Protein AF-X6LSA0-F1 (afdb_monomer)

Solvent-accessible surface area (backbone atoms only — not comparable to full-atom values): 38098 Å² total; per-residue (Å²): 139,88,86,91,86,87,78,70,65,63,62,55,54,51,55,57,53,60,68,66,60,78,78,70,89,88,82,62,69,71,57,54,53,61,58,60,73,74,71,49,64,68,62,50,54,56,52,50,56,72,74,50,86,81,71,90,76,80,90,78,81,86,83,81,100,80,87,85,90,82,90,82,84,84,83,67,69,68,62,49,55,58,53,52,56,56,60,56,46,75,75,47,60,72,80,55,38,55,58,54,50,53,58,48,54,60,50,52,53,54,52,51,52,52,50,53,68,74,66,54,92,84,77,93,83,78,96,80,57,73,72,58,52,56,53,48,52,53,50,49,51,50,54,53,49,51,52,50,52,50,54,52,39,54,73,66,63,79,48,71,96,81,66,56,69,67,60,52,51,49,51,51,56,52,50,44,62,72,68,68,79,58,70,80,79,54,57,66,59,53,48,53,52,50,53,51,50,52,53,51,50,53,50,51,51,50,52,52,51,50,53,50,54,50,50,54,50,50,52,54,55,56,50,60,61,60,55,62,78,46,51,69,58,52,58,50,48,42,66,72,53,43,90,81,53,57,72,71,59,52,51,50,42,33,58,72,50,74,63,41,60,70,60,38,51,53,52,52,54,52,52,52,54,54,51,51,55,48,53,55,49,52,59,55,53,51,68,62,54,71,77,70,77,85,74,84,86,86,81,88,81,91,82,87,86,85,91,77,80,86,69,82,72,74,76,70,65,43,63,64,86,49,60,9,34,23,39,32,22,37,42,69,43,76,88,27,67,52,28,69,71,68,28,49,31,38,37,59,75,27,67,43,77,49,77,42,38,24,60,76,44,60,36,54,30,75,83,72,66,43,67,31,26,27,44,38,50,30,40,34,39,22,48,17,32,35,38,44,33,47,79,86,53,95,66,66,53,70,53,73,50,27,69,44,79,44,81,42,58,77,80,41,42,35,42,40,35,21,41,74,62,65,41,83,50,90,45,73,66,51,43,49,50,32,24,52,49,44,69,68,29,68,43,49,51,50,51,52,52,56,44,42,76,70,76,38,48,73,48,69,60,98,60,62,65,53,67,68,65,48,52,54,45,24,46,72,78,44,74,58,42,59,42,68,66,47,72,46,22,54,41,32,45,45,51,98,46,71,67,52,44,54,50,48,52,57,54,51,76,47,24,61,85,43,67,28,41,60,47,40,83,45,74,20,69,94,40,77,38,99,50,32,51,58,33,48,36,40,29,36,30,34,75,93,44,54,31,47,32,29,36,42,43,61,74,96,52,102,63,54,64,58,59,52,53,50,49,53,52,57,67,72,58,75,61,91,47,72,70,44,43,53,52,48,51,53,46,52,53,49,48,25,54,52,22,26,61,74,61,61,74,50,54,73,66,54,51,48,56,54,52,73,68,54,66,55,68,91,72,46,79,79,78,55,56,79,90,46,67,89,61,50,74,67,60,52,68,71,46,84,74,75,81,75,84,127

Foldseek 3Di:
DDDDDDPPPVVVVVVVVVVVPPPDDDDDPVVVVVVVVPDCPVVVVVVVCVVDVPPPPPPPDDDDDDDDDDDDDDDPPVVVVVVVVVVVLVPDDPVVSVVVVVVVVVVVVVVVVVVCVVPDPPPPPDPPDPPVVVVVVVVVVVVVVVVVVVVVCVVVVVDDPPDDPVVVVVVVVVVCVVVVVDDPPCVVVVVVVVVVVVVVVVVVVVVVVVVVVVVVVVVVVVLVVVLVVCPVVLVVVCVVCPPLDDSVVLSVLCVVVVNPSVVSVVVSVVVVVVVVVVVVVVVVVVVVVVVPPPDDDDDDDDDDDDPDDPPPPPQDEADDDDAFKKWKAAFPPCVFPRNVVVGIYIDDPHQAKDKDQQQAAFCQGPGPRDRGRRHTQKMKHALWFKWKDKPPDPDIDTDRARIDMDTDDHRIMMIIGTDHQFLPAPDVVLQQVLLVCVLVDVLVVVLCVVLVVVVKDKAFDPGWDDPVVLQLCCCQPVVVRSRPDAARGEIEIEDPDPVSVVVSVVSVPVSVVSQKGFSDWDACQVPQDLLRAGWIKTWIDRVVSSGIHIYIYDDPFVPVVVLVVLVVVLSSDDDPDPVSVVVSVVSSVVSSVVSCVRSVVDDPVVVVVVVVVDDPVVVVVPPPDPLCVPPDPVNCVVCVDDDDDD

Structure (mmCIF, N/CA/C/O backbone):
data_AF-X6LSA0-F1
#
_entry.id   AF-X6LSA0-F1
#
loop_
_atom_site.group_PDB
_atom_site.id
_atom_site.type_symbol
_atom_site.label_atom_id
_atom_site.label_alt_id
_atom_site.label_comp_id
_atom_site.label_asym_id
_atom_site.label_entity_id
_atom_site.label_seq_id
_atom_site.pdbx_PDB_ins_code
_atom_site.Cartn_x
_atom_site.Cartn_y
_atom_site.Cartn_z
_atom_site.occupancy
_atom_site.B_iso_or_equiv
_atom_site.auth_seq_id
_atom_site.auth_comp_id
_atom_site.auth_asym_id
_atom_site.auth_atom_id
_atom_site.pdbx_PDB_model_num
ATOM 1 N N . MET A 1 1 ? 55.099 16.844 -18.119 1.00 36.56 1 MET A N 1
ATOM 2 C CA . MET A 1 1 ? 55.851 15.650 -17.674 1.00 36.56 1 MET A CA 1
ATOM 3 C C . MET A 1 1 ? 54.875 14.704 -16.997 1.00 36.56 1 MET A C 1
ATOM 5 O O . MET A 1 1 ? 54.390 15.063 -15.932 1.00 36.56 1 MET A O 1
ATOM 9 N N . PRO A 1 2 ? 54.499 13.584 -17.633 1.00 35.88 2 PRO A N 1
ATOM 10 C CA . PRO A 1 2 ? 53.472 12.702 -17.104 1.00 35.88 2 PRO A CA 1
ATOM 11 C C . PRO A 1 2 ? 54.061 11.440 -16.462 1.00 35.88 2 PRO A C 1
ATOM 13 O O . PRO A 1 2 ? 55.005 10.839 -16.971 1.00 35.88 2 PRO A O 1
ATOM 16 N N . LEU A 1 3 ? 53.414 11.011 -15.384 1.00 29.86 3 LEU A N 1
ATOM 17 C CA . LEU A 1 3 ? 53.267 9.615 -14.988 1.00 29.86 3 LEU A CA 1
ATOM 18 C C . LEU A 1 3 ? 51.760 9.310 -15.005 1.00 29.86 3 LEU A C 1
ATOM 20 O O . LEU A 1 3 ? 50.959 10.223 -14.817 1.00 29.86 3 LEU A O 1
ATOM 24 N N . ILE A 1 4 ? 51.424 8.025 -15.167 1.00 31.09 4 ILE A N 1
ATOM 25 C CA . ILE A 1 4 ? 50.091 7.378 -15.161 1.00 31.09 4 ILE A CA 1
ATOM 26 C C . ILE A 1 4 ? 49.559 7.008 -16.562 1.00 31.09 4 ILE A C 1
ATOM 28 O O . ILE A 1 4 ? 48.835 7.768 -17.196 1.00 31.09 4 ILE A O 1
ATOM 32 N N . CYS A 1 5 ? 49.872 5.781 -17.004 1.00 29.17 5 CYS A N 1
ATOM 33 C CA . CYS A 1 5 ? 48.928 4.837 -17.633 1.00 29.17 5 CYS A CA 1
ATOM 34 C C . CYS A 1 5 ? 49.660 3.548 -18.043 1.00 29.17 5 CYS A C 1
ATOM 36 O O . CYS A 1 5 ? 50.439 3.574 -18.993 1.00 29.17 5 CYS A O 1
ATOM 38 N N . GLN A 1 6 ? 49.394 2.410 -17.389 1.00 33.62 6 GLN A N 1
ATOM 39 C CA . GLN A 1 6 ? 49.839 1.108 -17.915 1.00 33.62 6 GLN A CA 1
ATOM 40 C C . GLN A 1 6 ? 48.849 -0.062 -17.772 1.00 33.62 6 GLN A C 1
ATOM 42 O O . GLN A 1 6 ? 49.222 -1.187 -18.080 1.00 33.62 6 GLN A O 1
ATOM 47 N N . ASP A 1 7 ? 47.570 0.190 -17.467 1.00 34.16 7 ASP A N 1
ATOM 48 C CA . ASP A 1 7 ? 46.559 -0.883 -17.352 1.00 34.16 7 ASP A CA 1
ATOM 49 C C . ASP A 1 7 ? 45.484 -0.901 -18.459 1.00 34.16 7 ASP A C 1
ATOM 51 O O . ASP A 1 7 ? 44.608 -1.765 -18.471 1.00 34.16 7 ASP A O 1
ATOM 55 N N . SER A 1 8 ? 45.553 -0.019 -19.465 1.00 35.50 8 SER A N 1
ATOM 56 C CA . SER A 1 8 ? 44.555 0.028 -20.554 1.00 35.50 8 SER A CA 1
ATOM 57 C C . SER A 1 8 ? 44.964 -0.682 -21.857 1.00 35.50 8 SER A C 1
ATOM 59 O O . SER A 1 8 ? 44.110 -0.920 -22.713 1.00 35.50 8 SER A O 1
ATOM 61 N N . MET A 1 9 ? 46.224 -1.110 -22.020 1.00 33.84 9 MET A N 1
ATOM 62 C CA . MET A 1 9 ? 46.673 -1.797 -23.249 1.00 33.84 9 MET A CA 1
ATOM 63 C C . MET A 1 9 ? 46.372 -3.303 -23.284 1.00 33.84 9 MET A C 1
ATOM 65 O O . MET A 1 9 ? 46.291 -3.885 -24.367 1.00 33.84 9 MET A O 1
ATOM 69 N N . PHE A 1 10 ? 46.157 -3.951 -22.135 1.00 34.47 10 PHE A N 1
ATOM 70 C CA . PHE A 1 10 ? 45.949 -5.404 -22.100 1.00 34.47 10 PHE A CA 1
ATOM 71 C C . PHE A 1 10 ? 44.533 -5.804 -22.556 1.00 34.47 10 PHE A C 1
ATOM 73 O O . PHE A 1 10 ? 44.360 -6.771 -23.300 1.00 34.47 10 PHE A O 1
ATOM 80 N N . ASN A 1 11 ? 43.523 -4.993 -22.223 1.00 34.78 11 ASN A N 1
ATOM 81 C CA . ASN A 1 11 ? 42.131 -5.246 -22.611 1.00 34.78 11 ASN A CA 1
ATOM 82 C C . ASN A 1 11 ? 41.850 -4.943 -24.094 1.00 34.78 11 ASN A C 1
ATOM 84 O O . ASN A 1 11 ? 41.027 -5.618 -24.713 1.00 34.78 11 ASN A O 1
ATOM 88 N N . PHE A 1 12 ? 42.583 -4.008 -24.709 1.00 36.56 12 PHE A N 1
ATOM 89 C CA . PHE A 1 12 ? 42.433 -3.690 -26.134 1.00 36.56 12 PHE A CA 1
ATOM 90 C C . PHE A 1 12 ? 43.078 -4.753 -27.046 1.00 36.56 12 PHE A C 1
ATOM 92 O O . PHE A 1 12 ? 42.495 -5.153 -28.059 1.00 36.56 12 PHE A O 1
ATOM 99 N N . CYS A 1 13 ? 44.228 -5.307 -26.644 1.00 34.62 13 CYS A N 1
ATOM 100 C CA . CYS A 1 13 ? 44.879 -6.416 -27.352 1.00 34.62 13 CYS A CA 1
ATOM 101 C C . CYS A 1 13 ? 44.092 -7.735 -27.236 1.00 34.62 13 CYS A C 1
ATOM 103 O O . CYS A 1 13 ? 44.015 -8.491 -28.207 1.00 34.62 13 CYS A O 1
ATOM 105 N N . PHE A 1 14 ? 43.434 -7.987 -26.099 1.00 36.28 14 PHE A N 1
ATOM 106 C CA . PHE A 1 14 ? 42.579 -9.164 -25.911 1.00 36.28 14 PHE A CA 1
ATOM 107 C C . PHE A 1 14 ? 41.311 -9.105 -26.785 1.00 36.28 14 PHE A C 1
ATOM 109 O O . PHE A 1 14 ? 40.919 -10.102 -27.396 1.00 36.28 14 PHE A O 1
ATOM 116 N N . PHE A 1 15 ? 40.718 -7.917 -26.946 1.00 35.81 15 PHE A N 1
ATOM 117 C CA . PHE A 1 15 ? 39.511 -7.729 -27.758 1.00 35.81 15 PHE A CA 1
ATOM 118 C C . PHE A 1 15 ? 39.771 -7.879 -29.271 1.00 35.81 15 PHE A C 1
ATOM 120 O O . PHE A 1 15 ? 38.962 -8.472 -29.993 1.00 35.81 15 PHE A O 1
ATOM 127 N N . LEU A 1 16 ? 40.935 -7.433 -29.763 1.00 35.47 16 LEU A N 1
ATOM 128 C CA . LEU A 1 16 ? 41.353 -7.636 -31.160 1.00 35.47 16 LEU A CA 1
ATOM 129 C C . LEU A 1 16 ? 41.750 -9.094 -31.460 1.00 35.47 16 LEU A C 1
ATOM 131 O O . LEU A 1 16 ? 41.517 -9.583 -32.570 1.00 35.47 16 LEU A O 1
ATOM 135 N N . PHE A 1 17 ? 42.271 -9.819 -30.468 1.00 36.56 17 PHE A N 1
ATOM 136 C CA . PHE A 1 17 ? 42.626 -11.235 -30.594 1.00 36.56 17 PHE A CA 1
ATOM 137 C C . PHE A 1 17 ? 41.385 -12.143 -30.697 1.00 36.56 17 PHE A C 1
ATOM 139 O O . PHE A 1 17 ? 41.332 -13.040 -31.542 1.00 36.56 17 PHE A O 1
ATOM 146 N N . VAL A 1 18 ? 40.329 -11.850 -29.928 1.00 38.62 18 VAL A N 1
ATOM 147 C CA . VAL A 1 18 ? 39.063 -12.610 -29.954 1.00 38.62 18 VAL A CA 1
ATOM 148 C C . VAL A 1 18 ? 38.272 -12.374 -31.250 1.00 38.62 18 VAL A C 1
ATOM 150 O O . VAL A 1 18 ? 37.657 -13.303 -31.780 1.00 38.62 18 VAL A O 1
ATOM 153 N N . LYS A 1 19 ? 38.347 -11.174 -31.845 1.00 35.16 19 LYS A N 1
ATOM 154 C CA . LYS A 1 19 ? 37.662 -10.867 -33.117 1.00 35.16 19 LYS A CA 1
ATOM 155 C C . LYS A 1 19 ? 38.291 -11.579 -34.327 1.00 35.16 19 LYS A C 1
ATOM 157 O O . LYS A 1 19 ? 37.586 -11.885 -35.288 1.00 35.16 19 LYS A O 1
ATOM 162 N N . LYS A 1 20 ? 39.590 -11.910 -34.272 1.00 35.88 20 LYS A N 1
ATOM 163 C CA . LYS A 1 20 ? 40.325 -12.584 -35.364 1.00 35.88 20 LYS A CA 1
ATOM 164 C C . LYS A 1 20 ? 40.198 -14.117 -35.344 1.00 35.88 20 LYS A C 1
ATOM 166 O O . LYS A 1 20 ? 40.430 -14.759 -36.366 1.00 35.88 20 LYS A O 1
ATOM 171 N N . LEU A 1 21 ? 39.755 -14.707 -34.230 1.00 39.53 21 LEU A N 1
ATOM 172 C CA . LEU A 1 21 ? 39.586 -16.162 -34.073 1.00 39.53 21 LEU A CA 1
ATOM 173 C C . LEU A 1 21 ? 38.217 -16.705 -34.519 1.00 39.53 21 LEU A C 1
ATOM 175 O O . LEU A 1 21 ? 38.038 -17.918 -34.602 1.00 39.53 21 LEU A O 1
ATOM 179 N N . LYS A 1 22 ? 37.268 -15.846 -34.914 1.00 35.66 22 LYS A N 1
ATOM 180 C CA . LYS A 1 22 ? 35.949 -16.272 -35.425 1.00 35.66 22 LYS A CA 1
ATOM 181 C C . LYS A 1 22 ? 35.925 -16.717 -36.898 1.00 35.66 22 LYS A C 1
ATOM 183 O O . LYS A 1 22 ? 34.841 -16.946 -37.425 1.00 35.66 22 LYS A O 1
ATOM 188 N N . LYS A 1 23 ? 37.076 -16.871 -37.576 1.00 38.56 23 LYS A N 1
ATOM 189 C CA . LYS A 1 23 ? 37.100 -17.168 -39.027 1.00 38.56 23 LYS A CA 1
ATOM 190 C C . LYS A 1 23 ? 37.860 -18.409 -39.512 1.00 38.56 23 LYS A C 1
ATOM 192 O O . LYS A 1 23 ? 37.909 -18.599 -40.721 1.00 38.56 23 LYS A O 1
ATOM 197 N N . LYS A 1 24 ? 38.393 -19.298 -38.663 1.00 35.22 24 LYS A N 1
ATOM 198 C CA . LYS A 1 24 ? 38.928 -20.600 -39.131 1.00 35.22 24 LYS A CA 1
ATOM 199 C C . LYS A 1 24 ? 38.750 -21.708 -38.087 1.00 35.22 24 LYS A C 1
ATOM 201 O O . LYS A 1 24 ? 39.261 -21.601 -36.978 1.00 35.22 24 LYS A O 1
ATOM 206 N N . LYS A 1 25 ? 38.041 -22.782 -38.457 1.00 41.16 25 LYS A N 1
ATOM 207 C CA . LYS A 1 25 ? 38.070 -24.072 -37.746 1.00 41.16 25 LYS A CA 1
ATOM 208 C C . LYS A 1 25 ? 39.391 -24.796 -38.057 1.00 41.16 25 LYS A C 1
ATOM 210 O O . LYS A 1 25 ? 39.897 -24.665 -39.166 1.00 41.16 25 LYS A O 1
ATOM 215 N N . ILE A 1 26 ? 39.823 -25.624 -37.097 1.00 38.53 26 ILE A N 1
ATOM 216 C CA . ILE A 1 26 ? 40.871 -26.672 -37.124 1.00 38.53 26 ILE A CA 1
ATOM 217 C C . ILE A 1 26 ? 42.185 -26.322 -36.374 1.00 38.53 26 ILE A C 1
ATOM 219 O O . ILE A 1 26 ? 42.947 -25.441 -36.754 1.00 38.53 26 ILE A O 1
ATOM 223 N N . ASN A 1 27 ? 42.444 -27.130 -35.329 1.00 48.56 27 ASN A N 1
ATOM 224 C CA . ASN A 1 27 ? 43.720 -27.437 -34.651 1.00 48.56 27 ASN A CA 1
ATOM 225 C C . ASN A 1 27 ? 44.320 -26.491 -33.578 1.00 48.56 27 ASN A C 1
ATOM 227 O O . ASN A 1 27 ? 45.502 -26.149 -33.622 1.00 48.56 27 ASN A O 1
ATOM 231 N N . VAL A 1 28 ? 43.535 -26.139 -32.549 1.00 45.06 28 VAL A N 1
ATOM 232 C CA . VAL A 1 28 ? 44.010 -25.369 -31.370 1.00 45.06 28 VAL A CA 1
ATOM 233 C C . VAL A 1 28 ? 44.297 -26.250 -30.138 1.00 45.06 28 VAL A C 1
ATOM 235 O O . VAL A 1 28 ? 45.235 -25.972 -29.394 1.00 45.06 28 VAL A O 1
ATOM 238 N N . PHE A 1 29 ? 43.582 -27.364 -29.944 1.00 35.25 29 PHE A N 1
ATOM 239 C CA . PHE A 1 29 ? 43.715 -28.191 -28.731 1.00 35.25 29 PHE A CA 1
ATOM 240 C C . PHE A 1 29 ? 45.049 -28.958 -28.634 1.00 35.25 29 PHE A C 1
ATOM 242 O O . PHE A 1 29 ? 45.645 -29.010 -27.561 1.00 35.25 29 PHE A O 1
ATOM 249 N N . GLN A 1 30 ? 45.583 -29.463 -29.752 1.00 36.75 30 GLN A N 1
ATOM 250 C CA . GLN A 1 30 ? 46.859 -30.198 -29.777 1.00 36.75 30 GLN A CA 1
ATOM 251 C C . GLN A 1 30 ? 48.069 -29.298 -29.452 1.00 36.75 30 GLN A C 1
ATOM 253 O O . GLN A 1 30 ? 49.048 -29.739 -28.850 1.00 36.75 30 GLN A O 1
ATOM 258 N N . LYS A 1 31 ? 48.007 -28.014 -29.836 1.00 43.22 31 LYS A N 1
ATOM 259 C CA . LYS A 1 31 ? 49.080 -27.035 -29.595 1.00 43.22 31 LYS A CA 1
ATOM 260 C C . LYS A 1 31 ? 49.028 -26.443 -28.186 1.00 43.22 31 LYS A C 1
ATOM 262 O O . LYS A 1 31 ? 50.086 -26.208 -27.611 1.00 43.22 31 LYS A O 1
ATOM 267 N N . LEU A 1 32 ? 47.835 -26.277 -27.605 1.00 36.84 32 LEU A N 1
ATOM 268 C CA . LEU A 1 32 ? 47.695 -25.863 -26.204 1.00 36.84 32 LEU A CA 1
ATOM 269 C C . LEU A 1 32 ? 48.217 -26.945 -25.245 1.00 36.84 32 LEU A C 1
ATOM 271 O O . LEU A 1 32 ? 48.918 -26.633 -24.288 1.00 36.84 32 LEU A O 1
ATOM 275 N N . PHE A 1 33 ? 47.944 -28.220 -25.535 1.00 37.38 33 PHE A N 1
ATOM 276 C CA . PHE A 1 33 ? 48.385 -29.337 -24.696 1.00 37.38 33 PHE A CA 1
ATOM 277 C C . PHE A 1 33 ? 49.918 -29.498 -24.688 1.00 37.38 33 PHE A C 1
ATOM 279 O O . PHE A 1 33 ? 50.527 -29.649 -23.629 1.00 37.38 33 PHE A O 1
ATOM 286 N N . ASN A 1 34 ? 50.568 -29.345 -25.848 1.00 37.84 34 ASN A N 1
ATOM 287 C CA . ASN A 1 34 ? 52.032 -29.397 -25.962 1.00 37.84 34 ASN A CA 1
ATOM 288 C C . ASN A 1 34 ? 52.747 -28.185 -25.337 1.00 37.84 34 ASN A C 1
ATOM 290 O O . ASN A 1 34 ? 53.906 -28.300 -24.939 1.00 37.84 34 ASN A O 1
ATOM 294 N N . PHE A 1 35 ? 52.068 -27.042 -25.219 1.00 41.41 35 PHE A N 1
ATOM 295 C CA . PHE A 1 35 ? 52.605 -25.847 -24.564 1.00 41.41 35 PHE A CA 1
ATOM 296 C C . PHE A 1 35 ? 52.582 -25.959 -23.029 1.00 41.41 35 PHE A C 1
ATOM 298 O O . PHE A 1 35 ? 53.513 -25.510 -22.365 1.00 41.41 35 PHE A O 1
ATOM 305 N N . PHE A 1 36 ? 51.572 -26.622 -22.453 1.00 36.09 36 PHE A N 1
ATOM 306 C CA . PHE A 1 36 ? 51.497 -26.848 -21.003 1.00 36.09 36 PHE A CA 1
ATOM 307 C C . PHE A 1 36 ? 52.394 -27.996 -20.509 1.00 36.09 36 PHE A C 1
ATOM 309 O O . PHE A 1 36 ? 52.874 -27.945 -19.376 1.00 36.09 36 PHE A O 1
ATOM 316 N N . ALA A 1 37 ? 52.676 -28.995 -21.351 1.00 40.44 37 ALA A N 1
ATOM 317 C CA . ALA A 1 37 ? 53.452 -30.175 -20.963 1.00 40.44 37 ALA A CA 1
ATOM 318 C C . ALA A 1 37 ? 54.965 -29.925 -20.780 1.00 40.44 37 ALA A C 1
ATOM 320 O O . ALA A 1 37 ? 55.622 -30.693 -20.082 1.00 40.44 37 ALA A O 1
ATOM 321 N N . LYS A 1 38 ? 55.539 -28.864 -21.369 1.00 40.38 38 LYS A N 1
ATOM 322 C CA . LYS A 1 38 ? 56.999 -28.633 -21.344 1.00 40.38 38 LYS A CA 1
ATOM 323 C C . LYS A 1 38 ? 57.496 -27.609 -20.321 1.00 40.38 38 LYS A C 1
ATOM 325 O O . LYS A 1 38 ? 58.683 -27.618 -20.015 1.00 40.38 38 LYS A O 1
ATOM 330 N N . THR A 1 39 ? 56.630 -26.771 -19.750 1.00 45.00 39 THR A N 1
ATOM 331 C CA . THR A 1 39 ? 57.101 -25.547 -19.063 1.00 45.00 39 THR A CA 1
ATOM 332 C C . THR A 1 39 ? 56.827 -25.495 -17.556 1.00 45.00 39 THR A C 1
ATOM 334 O O . THR A 1 39 ? 57.273 -24.562 -16.900 1.00 45.00 39 THR A O 1
ATOM 337 N N . ASN A 1 40 ? 56.160 -26.495 -16.962 1.00 49.62 40 ASN A N 1
ATOM 338 C CA . ASN A 1 40 ? 55.767 -26.442 -15.540 1.00 49.62 40 ASN A CA 1
ATOM 339 C C . ASN A 1 40 ? 56.348 -27.524 -14.619 1.00 49.62 40 ASN A C 1
ATOM 341 O O . ASN A 1 40 ? 56.123 -27.470 -13.413 1.00 49.62 40 ASN A O 1
ATOM 345 N N . VAL A 1 41 ? 57.158 -28.457 -15.121 1.00 42.94 41 VAL A N 1
ATOM 346 C CA . VAL A 1 41 ? 57.777 -29.484 -14.260 1.00 42.94 41 VAL A CA 1
ATOM 347 C C . VAL A 1 41 ? 58.920 -28.892 -13.420 1.00 42.94 41 VAL A C 1
ATOM 349 O O . VAL A 1 41 ? 59.033 -29.178 -12.232 1.00 42.94 41 VAL A O 1
ATOM 352 N N . VAL A 1 42 ? 59.706 -27.970 -13.983 1.00 41.47 42 VAL A N 1
ATOM 353 C CA . VAL A 1 42 ? 60.867 -27.365 -13.300 1.00 41.47 42 VAL A CA 1
ATOM 354 C C . VAL A 1 42 ? 60.446 -26.382 -12.193 1.00 41.47 42 VAL A C 1
ATOM 356 O O . VAL A 1 42 ? 61.013 -26.395 -11.101 1.00 41.47 42 VAL A O 1
ATOM 359 N N . MET A 1 43 ? 59.396 -25.581 -12.417 1.00 41.94 43 MET A N 1
ATOM 360 C CA . MET A 1 43 ? 58.860 -24.668 -11.393 1.00 41.94 43 MET A CA 1
ATOM 361 C C . MET A 1 43 ? 58.130 -25.400 -10.260 1.00 41.94 43 MET A C 1
ATOM 363 O O . MET A 1 43 ? 58.201 -24.972 -9.106 1.00 41.94 43 MET A O 1
ATOM 367 N N . PHE A 1 44 ? 57.452 -26.508 -10.567 1.00 41.31 44 PHE A N 1
ATOM 368 C CA . PHE A 1 44 ? 56.754 -27.314 -9.567 1.00 41.31 44 PHE A CA 1
ATOM 369 C C . PHE A 1 44 ? 57.739 -28.058 -8.651 1.00 41.31 44 PHE A C 1
ATOM 371 O O . PHE A 1 44 ? 57.589 -28.020 -7.430 1.00 41.31 44 PHE A O 1
ATOM 378 N N . LEU A 1 45 ? 58.814 -28.625 -9.213 1.00 42.44 45 LEU A N 1
ATOM 379 C CA . LEU A 1 45 ? 59.871 -29.298 -8.446 1.00 42.44 45 LEU A CA 1
ATOM 380 C C . LEU A 1 45 ? 60.689 -28.325 -7.575 1.00 42.44 45 LEU A C 1
ATOM 382 O O . LEU A 1 45 ? 61.046 -28.661 -6.446 1.00 42.44 45 LEU A O 1
ATOM 386 N N . SER A 1 46 ? 60.914 -27.089 -8.037 1.00 44.00 46 SER A N 1
ATOM 387 C CA . SER A 1 46 ? 61.574 -26.038 -7.243 1.00 44.00 46 SER A CA 1
ATOM 388 C C . SER A 1 46 ? 60.739 -25.590 -6.031 1.00 44.00 46 SER A C 1
ATOM 390 O O . SER A 1 46 ? 61.285 -25.351 -4.952 1.00 44.00 46 SER A O 1
ATOM 392 N N . ARG A 1 47 ? 59.405 -25.530 -6.167 1.00 45.09 47 ARG A N 1
ATOM 393 C CA . ARG A 1 47 ? 58.494 -25.183 -5.060 1.00 45.09 47 ARG A CA 1
ATOM 394 C C . ARG A 1 47 ? 58.321 -26.324 -4.056 1.00 45.09 47 ARG A C 1
ATOM 396 O O . ARG A 1 47 ? 58.267 -26.055 -2.860 1.00 45.09 47 ARG A O 1
ATOM 403 N N . LEU A 1 48 ? 58.327 -27.579 -4.509 1.00 40.72 48 LEU A N 1
ATOM 404 C CA . LEU A 1 48 ? 58.298 -28.755 -3.629 1.00 40.72 48 LEU A CA 1
ATOM 405 C C . LEU A 1 48 ? 59.561 -28.874 -2.759 1.00 40.72 48 LEU A C 1
ATOM 407 O O . LEU A 1 48 ? 59.455 -29.184 -1.575 1.00 40.72 48 LEU A O 1
ATOM 411 N N . LYS A 1 49 ? 60.736 -28.525 -3.302 1.00 41.31 49 LYS A N 1
ATOM 412 C CA . LYS A 1 49 ? 62.017 -28.524 -2.570 1.00 41.31 49 LYS A CA 1
ATOM 413 C C . LYS A 1 49 ? 62.086 -27.466 -1.455 1.00 41.31 49 LYS A C 1
ATOM 415 O O . LYS A 1 49 ? 62.815 -27.646 -0.488 1.00 41.31 49 LYS A O 1
ATOM 420 N N . LYS A 1 50 ? 61.299 -26.385 -1.561 1.00 44.22 50 LYS A N 1
ATOM 421 C CA . LYS A 1 50 ? 61.146 -25.363 -0.505 1.00 44.22 50 LYS A CA 1
ATOM 422 C C . LYS A 1 50 ? 60.150 -25.749 0.592 1.00 44.22 50 LYS A C 1
ATOM 424 O O . LYS A 1 50 ? 60.231 -25.197 1.682 1.00 44.22 50 LYS A O 1
ATOM 429 N N . LEU A 1 51 ? 59.216 -26.659 0.311 1.00 36.81 51 LEU A N 1
ATOM 430 C CA . LEU A 1 51 ? 58.155 -27.051 1.244 1.00 36.81 51 LEU A CA 1
ATOM 431 C C . LEU A 1 51 ? 58.535 -28.243 2.139 1.00 36.81 51 LEU A C 1
ATOM 433 O O . LEU A 1 51 ? 57.950 -28.387 3.206 1.00 36.81 51 LEU A O 1
ATOM 437 N N . PHE A 1 52 ? 59.523 -29.063 1.753 1.00 38.81 52 PHE A N 1
ATOM 438 C CA . PHE A 1 52 ? 59.925 -30.256 2.514 1.00 38.81 52 PHE A CA 1
ATOM 439 C C . PHE A 1 52 ? 61.454 -30.469 2.513 1.00 38.81 52 PHE A C 1
ATOM 441 O O . PHE A 1 52 ? 61.962 -31.255 1.714 1.00 38.81 52 PHE A O 1
ATOM 448 N N . PRO A 1 53 ? 62.214 -29.808 3.407 1.00 38.44 53 PRO A N 1
ATOM 449 C CA . PRO A 1 53 ? 63.680 -29.877 3.412 1.00 38.44 53 PRO A CA 1
ATOM 450 C C . PRO A 1 53 ? 64.269 -31.183 3.986 1.00 38.44 53 PRO A C 1
ATOM 452 O O . PRO A 1 53 ? 65.482 -31.352 3.958 1.00 38.44 53 PRO A O 1
ATOM 455 N N . PHE A 1 54 ? 63.447 -32.121 4.476 1.00 33.31 54 PHE A N 1
ATOM 456 C CA . PHE A 1 54 ? 63.904 -33.363 5.130 1.00 33.31 54 PHE A CA 1
ATOM 457 C C . PHE A 1 54 ? 63.785 -34.642 4.279 1.00 33.31 54 PHE A C 1
ATOM 459 O O . PHE A 1 54 ? 64.048 -35.737 4.771 1.00 33.31 54 PHE A O 1
ATOM 466 N N . LEU A 1 55 ? 63.435 -34.542 2.994 1.00 33.69 55 LEU A N 1
ATOM 467 C CA . LEU A 1 55 ? 63.396 -35.694 2.081 1.00 33.69 55 LEU A CA 1
ATOM 468 C C . LEU A 1 55 ? 64.719 -35.845 1.306 1.00 33.69 55 LEU A C 1
ATOM 470 O O . LEU A 1 55 ? 64.791 -35.557 0.113 1.00 33.69 55 LEU A O 1
ATOM 474 N N . ASN A 1 56 ? 65.764 -36.340 1.974 1.00 40.50 56 ASN A N 1
ATOM 475 C CA . ASN A 1 56 ? 66.996 -36.818 1.328 1.00 40.50 56 ASN A CA 1
ATOM 476 C C . ASN A 1 56 ? 66.811 -38.257 0.814 1.00 40.50 56 ASN A C 1
ATOM 478 O O . ASN A 1 56 ? 67.323 -39.208 1.397 1.00 40.50 56 ASN A O 1
ATOM 482 N N . PHE A 1 57 ? 66.047 -38.431 -0.268 1.00 34.91 57 PHE A N 1
ATOM 483 C CA . PHE A 1 57 ? 65.921 -39.740 -0.932 1.00 34.91 57 PHE A CA 1
ATOM 484 C C . PHE A 1 57 ? 65.853 -39.664 -2.468 1.00 34.91 57 PHE A C 1
ATOM 486 O O . PHE A 1 57 ? 65.359 -40.580 -3.116 1.00 34.91 57 PHE A O 1
ATOM 493 N N . VAL A 1 58 ? 66.334 -38.574 -3.080 1.00 33.38 58 VAL A N 1
ATOM 494 C CA . VAL A 1 58 ? 66.243 -38.375 -4.546 1.00 33.38 58 VAL A CA 1
ATOM 495 C C . VAL A 1 58 ? 67.593 -38.506 -5.273 1.00 33.38 58 VAL A C 1
ATOM 497 O O . VAL A 1 58 ? 67.642 -38.374 -6.488 1.00 33.38 58 VAL A O 1
ATOM 500 N N . ASP A 1 59 ? 68.667 -38.911 -4.592 1.00 34.09 59 ASP A N 1
ATOM 501 C CA . ASP A 1 59 ? 69.985 -39.092 -5.231 1.00 34.09 59 ASP A CA 1
ATOM 502 C C . ASP A 1 59 ? 70.301 -40.540 -5.662 1.00 34.09 59 ASP A C 1
ATOM 504 O O . ASP A 1 59 ? 71.465 -40.890 -5.828 1.00 34.09 59 ASP A O 1
ATOM 508 N N . TYR A 1 60 ? 69.300 -41.405 -5.886 1.00 30.80 60 TYR A N 1
ATOM 509 C CA . TYR A 1 60 ? 69.567 -42.817 -6.232 1.00 30.80 60 TYR A CA 1
ATOM 510 C C . TYR A 1 60 ? 68.827 -43.402 -7.444 1.00 30.80 60 TYR A C 1
ATOM 512 O O . TYR A 1 60 ? 68.704 -44.618 -7.559 1.00 30.80 60 TYR A O 1
ATOM 520 N N . LEU A 1 61 ? 68.359 -42.589 -8.396 1.00 26.67 61 LEU A N 1
ATOM 521 C CA . LEU A 1 61 ? 67.802 -43.119 -9.653 1.00 26.67 61 LEU A CA 1
ATOM 522 C C . LEU A 1 61 ? 68.310 -42.364 -10.883 1.00 26.67 61 LEU A C 1
ATOM 524 O O . LEU A 1 61 ? 67.568 -41.695 -11.595 1.00 26.67 61 LEU A O 1
ATOM 528 N N . HIS A 1 62 ? 69.595 -42.550 -11.165 1.00 31.97 62 HIS A N 1
ATOM 529 C CA . HIS A 1 62 ? 70.126 -42.499 -12.522 1.00 31.97 62 HIS A CA 1
ATOM 530 C C . HIS A 1 62 ? 70.579 -43.919 -12.874 1.00 31.97 62 HIS A C 1
ATOM 532 O O . HIS A 1 62 ? 71.612 -44.329 -12.367 1.00 31.97 62 HIS A O 1
ATOM 538 N N . PHE A 1 63 ? 69.832 -44.670 -13.699 1.00 29.47 63 PHE A N 1
ATOM 539 C CA . PHE A 1 63 ? 70.410 -45.625 -14.664 1.00 29.47 63 PHE A CA 1
ATOM 540 C C . PHE A 1 63 ? 69.374 -46.197 -15.665 1.00 29.47 63 PHE A C 1
ATOM 542 O O . PHE A 1 63 ? 68.409 -46.850 -15.289 1.00 29.47 63 PHE A O 1
ATOM 549 N N . ASN A 1 64 ? 69.657 -45.922 -16.945 1.00 28.50 64 ASN A N 1
ATOM 550 C CA . ASN A 1 64 ? 69.610 -46.766 -18.155 1.00 28.50 64 ASN A CA 1
ATOM 551 C C . ASN A 1 64 ? 68.318 -47.532 -18.573 1.00 28.50 64 ASN A C 1
ATOM 553 O O . ASN A 1 64 ? 67.925 -48.496 -17.917 1.00 28.50 64 ASN A O 1
ATOM 557 N N . PRO A 1 65 ? 67.705 -47.201 -19.734 1.00 27.72 65 PRO A N 1
ATOM 558 C CA . PRO A 1 65 ? 66.469 -47.811 -20.221 1.00 27.72 65 PRO A CA 1
ATOM 559 C C . PRO A 1 65 ? 66.717 -48.963 -21.213 1.00 27.72 65 PRO A C 1
ATOM 561 O O . PRO A 1 65 ? 66.249 -48.904 -22.344 1.00 27.72 65 PRO A O 1
ATOM 564 N N . ASN A 1 66 ? 67.434 -50.014 -20.813 1.00 29.36 66 ASN A N 1
ATOM 565 C CA . ASN A 1 66 ? 67.584 -51.226 -21.630 1.00 29.36 66 ASN A CA 1
ATOM 566 C C . ASN A 1 66 ? 67.756 -52.472 -20.752 1.00 29.36 66 ASN A C 1
ATOM 568 O O . ASN A 1 66 ? 68.881 -52.884 -20.498 1.00 29.36 66 ASN A O 1
ATOM 572 N N . LEU A 1 67 ? 66.651 -53.081 -20.308 1.00 26.09 67 LEU A N 1
ATOM 573 C CA . LEU A 1 67 ? 66.559 -54.540 -20.148 1.00 26.09 67 LEU A CA 1
ATOM 574 C C . LEU A 1 67 ? 65.100 -54.954 -19.908 1.00 26.09 67 LEU A C 1
ATOM 576 O O . LEU A 1 67 ? 64.559 -54.837 -18.810 1.00 26.09 67 LEU A O 1
ATOM 580 N N . LEU A 1 68 ? 64.457 -55.436 -20.968 1.00 26.05 68 LEU A N 1
ATOM 581 C CA . LEU A 1 68 ? 63.214 -56.195 -20.904 1.00 26.05 68 LEU A CA 1
ATOM 582 C C . LEU A 1 68 ? 63.562 -57.670 -21.179 1.00 26.05 68 LEU A C 1
ATOM 584 O O . LEU A 1 68 ? 64.397 -57.927 -22.043 1.00 26.05 68 LEU A O 1
ATOM 588 N N . LEU A 1 69 ? 62.836 -58.584 -20.514 1.00 25.53 69 LEU A N 1
ATOM 589 C CA . LEU A 1 69 ? 62.628 -60.020 -20.813 1.00 25.53 69 LEU A CA 1
ATOM 590 C C . LEU A 1 69 ? 63.409 -61.070 -19.971 1.00 25.53 69 LEU A C 1
ATOM 592 O O . LEU A 1 69 ? 64.516 -61.452 -20.322 1.00 25.53 69 LEU A O 1
ATOM 596 N N . LEU A 1 70 ? 62.799 -61.601 -18.891 1.00 25.61 70 LEU A N 1
ATOM 597 C CA . LEU A 1 70 ? 62.168 -62.949 -18.806 1.00 25.61 70 LEU A CA 1
ATOM 598 C C . LEU A 1 70 ? 61.836 -63.379 -17.343 1.00 25.61 70 LEU A C 1
ATOM 600 O O . LEU A 1 70 ? 62.718 -63.413 -16.499 1.00 25.61 70 LEU A O 1
ATOM 604 N N . THR A 1 71 ? 60.555 -63.745 -17.112 1.00 26.73 71 THR A N 1
ATOM 605 C CA . THR A 1 71 ? 59.943 -64.792 -16.220 1.00 26.73 71 THR A CA 1
ATOM 606 C C . THR A 1 71 ? 60.477 -65.044 -14.782 1.00 26.73 71 THR A C 1
ATOM 608 O O . THR A 1 71 ? 61.672 -65.163 -14.598 1.00 26.73 71 THR A O 1
ATOM 611 N N . TYR A 1 72 ? 59.713 -65.269 -13.691 1.00 24.48 72 TYR A N 1
ATOM 612 C CA . TYR A 1 72 ? 58.476 -66.045 -13.453 1.00 24.48 72 TYR A CA 1
ATOM 613 C C . TYR A 1 72 ? 57.890 -65.737 -12.030 1.00 24.48 72 TYR A C 1
ATOM 615 O O . TYR A 1 72 ? 58.645 -65.490 -11.100 1.00 24.48 72 TYR A O 1
ATOM 623 N N . LYS A 1 73 ? 56.551 -65.861 -11.872 1.00 26.70 73 LYS A N 1
ATOM 624 C CA . LYS A 1 73 ? 55.716 -66.199 -10.669 1.00 26.70 73 LYS A CA 1
ATOM 625 C C . LYS A 1 73 ? 55.817 -65.397 -9.332 1.00 26.70 73 LYS A C 1
ATOM 627 O O . LYS A 1 73 ? 56.766 -65.541 -8.583 1.00 26.70 73 LYS A O 1
ATOM 632 N N . LYS A 1 74 ? 54.701 -64.700 -9.004 1.00 30.53 74 LYS A N 1
ATOM 633 C CA . LYS A 1 74 ? 54.086 -64.319 -7.686 1.00 30.53 74 LYS A CA 1
ATOM 634 C C . LYS A 1 74 ? 54.992 -64.296 -6.424 1.00 30.53 74 LYS A C 1
ATOM 636 O O . LYS A 1 74 ? 55.531 -65.335 -6.065 1.00 30.53 74 LYS A O 1
ATOM 641 N N . PRO A 1 75 ? 54.962 -63.202 -5.624 1.00 37.34 75 PRO A N 1
ATOM 642 C CA . PRO A 1 75 ? 53.763 -62.846 -4.851 1.00 37.34 75 PRO A CA 1
ATOM 643 C C . PRO A 1 75 ? 53.483 -61.331 -4.817 1.00 37.34 75 PRO A C 1
ATOM 645 O O . PRO A 1 75 ? 54.058 -60.581 -4.039 1.00 37.34 75 PRO A O 1
ATOM 648 N N . VAL A 1 76 ? 52.519 -60.879 -5.619 1.00 34.16 76 VAL A N 1
ATOM 649 C CA . VAL A 1 76 ? 52.121 -59.457 -5.685 1.00 34.16 76 VAL A CA 1
ATOM 650 C C . VAL A 1 76 ? 50.945 -59.129 -4.737 1.00 34.16 76 VAL A C 1
ATOM 652 O O . VAL A 1 76 ? 50.548 -57.981 -4.584 1.00 34.16 76 VAL A O 1
ATOM 655 N N . ILE A 1 77 ? 50.403 -60.111 -4.010 1.00 35.53 77 ILE A N 1
ATOM 656 C CA . ILE A 1 77 ? 49.168 -59.912 -3.227 1.00 35.53 77 ILE A CA 1
ATOM 657 C C . ILE A 1 77 ? 49.423 -59.250 -1.855 1.00 35.53 77 ILE A C 1
ATOM 659 O O . ILE A 1 77 ? 48.544 -58.561 -1.348 1.00 35.53 77 ILE A O 1
ATOM 663 N N . SER A 1 78 ? 50.631 -59.343 -1.282 1.00 36.84 78 SER A N 1
ATOM 664 C CA . SER A 1 78 ? 50.933 -58.692 0.008 1.00 36.84 78 SER A CA 1
ATOM 665 C C . SER A 1 78 ? 51.273 -57.199 -0.134 1.00 36.84 78 SER A C 1
ATOM 667 O O . SER A 1 78 ? 50.790 -56.393 0.658 1.00 36.84 78 SER A O 1
ATOM 669 N N . CYS A 1 79 ? 51.992 -56.791 -1.189 1.00 34.41 79 CYS A N 1
ATOM 670 C CA . CYS A 1 79 ? 52.292 -55.372 -1.429 1.00 34.41 79 CYS A CA 1
ATOM 671 C C . CYS A 1 79 ? 51.067 -54.562 -1.882 1.00 34.41 79 CYS A C 1
ATOM 673 O O . CYS A 1 79 ? 50.956 -53.391 -1.525 1.00 34.41 79 CYS A O 1
ATOM 675 N N . ILE A 1 80 ? 50.116 -55.170 -2.605 1.00 34.72 80 ILE A N 1
ATOM 676 C CA . ILE A 1 80 ? 48.896 -54.465 -3.032 1.00 34.72 80 ILE A CA 1
ATOM 677 C C . ILE A 1 80 ? 48.006 -54.111 -1.831 1.00 34.72 80 ILE A C 1
ATOM 679 O O . ILE A 1 80 ? 47.441 -53.022 -1.818 1.00 34.72 80 ILE A O 1
ATOM 683 N N . SER A 1 81 ? 47.940 -54.950 -0.788 1.00 37.72 81 SER A N 1
ATOM 684 C CA . SER A 1 81 ? 47.169 -54.639 0.428 1.00 37.72 81 SER A CA 1
ATOM 685 C C . SER A 1 81 ? 47.709 -53.409 1.164 1.00 37.72 81 SER A C 1
ATOM 687 O O . SER A 1 81 ? 46.925 -52.591 1.639 1.00 37.72 81 SER A O 1
ATOM 689 N N . SER A 1 82 ? 49.032 -53.251 1.247 1.00 43.34 82 SER A N 1
ATOM 690 C CA . SER A 1 82 ? 49.653 -52.109 1.931 1.00 43.34 82 SER A CA 1
ATOM 691 C C . SER A 1 82 ? 49.528 -50.814 1.122 1.00 43.34 82 SER A C 1
ATOM 693 O O . SER A 1 82 ? 49.313 -49.748 1.694 1.00 43.34 82 SER A O 1
ATOM 695 N N . ILE A 1 83 ? 49.576 -50.906 -0.212 1.00 38.59 83 ILE A N 1
ATOM 696 C CA . ILE A 1 83 ? 49.367 -49.762 -1.115 1.00 38.59 83 ILE A CA 1
ATOM 697 C C . ILE A 1 83 ? 47.891 -49.318 -1.113 1.00 38.59 83 ILE A C 1
ATOM 699 O O . ILE A 1 83 ? 47.605 -48.117 -1.131 1.00 38.59 83 ILE A O 1
ATOM 703 N N . PHE A 1 84 ? 46.941 -50.255 -1.005 1.00 37.84 84 PHE A N 1
ATOM 704 C CA . PHE A 1 84 ? 45.515 -49.921 -0.904 1.00 37.84 84 PHE A CA 1
ATOM 705 C C . PHE A 1 84 ? 45.183 -49.179 0.400 1.00 37.84 84 PHE A C 1
ATOM 707 O O . PHE A 1 84 ? 44.437 -48.201 0.373 1.00 37.84 84 PHE A O 1
ATOM 714 N N . SER A 1 85 ? 45.801 -49.565 1.521 1.00 46.16 85 SER A N 1
ATOM 715 C CA . SER A 1 85 ? 45.616 -48.892 2.815 1.00 46.16 85 SER A CA 1
ATOM 716 C C . SER A 1 85 ? 46.120 -47.444 2.812 1.00 46.16 85 SER A C 1
ATOM 718 O O . SER A 1 85 ? 45.461 -46.567 3.364 1.00 46.16 85 SER A O 1
ATOM 720 N N . ILE A 1 86 ? 47.241 -47.160 2.139 1.00 46.78 86 ILE A N 1
ATOM 721 C CA . ILE A 1 86 ? 47.808 -45.801 2.046 1.00 46.78 86 ILE A CA 1
ATOM 722 C C . ILE A 1 86 ? 46.933 -44.891 1.170 1.00 46.78 86 ILE A C 1
ATOM 724 O O . ILE A 1 86 ? 46.739 -43.717 1.484 1.00 46.78 86 ILE A O 1
ATOM 728 N N . THR A 1 87 ? 46.342 -45.440 0.107 1.00 44.97 87 THR A N 1
ATOM 729 C CA . THR A 1 87 ? 45.492 -44.667 -0.813 1.00 44.97 87 THR A CA 1
ATOM 730 C C . THR A 1 87 ? 44.173 -44.244 -0.153 1.00 44.97 87 THR A C 1
ATOM 732 O O . THR A 1 87 ? 43.669 -43.159 -0.429 1.00 44.97 87 THR A O 1
ATOM 735 N N . ILE A 1 88 ? 43.638 -45.054 0.769 1.00 49.12 88 ILE A N 1
ATOM 736 C CA . ILE A 1 88 ? 42.402 -44.747 1.511 1.00 49.12 88 ILE A CA 1
ATOM 737 C C . ILE A 1 88 ? 42.627 -43.656 2.573 1.00 49.12 88 ILE A C 1
ATOM 739 O O . ILE A 1 88 ? 41.749 -42.819 2.778 1.00 49.12 88 ILE A O 1
ATOM 743 N N . ILE A 1 89 ? 43.811 -43.595 3.197 1.00 49.81 89 ILE A N 1
ATOM 744 C CA . ILE A 1 89 ? 44.135 -42.568 4.207 1.00 49.81 89 ILE A CA 1
ATOM 745 C C . ILE A 1 89 ? 44.088 -41.159 3.597 1.00 49.81 89 ILE A C 1
ATOM 747 O O . ILE A 1 89 ? 43.599 -40.231 4.240 1.00 49.81 89 ILE A O 1
ATOM 751 N N . GLY A 1 90 ? 44.482 -41.005 2.328 1.00 44.09 90 GLY A N 1
ATOM 752 C CA . GLY A 1 90 ? 44.452 -39.724 1.611 1.00 44.09 90 GLY A CA 1
ATOM 753 C C . GLY A 1 90 ? 43.064 -39.080 1.474 1.00 44.09 90 GLY A C 1
ATOM 754 O O . GLY A 1 90 ? 42.983 -37.881 1.220 1.00 44.09 90 GLY A O 1
ATOM 755 N N . PHE A 1 91 ? 41.984 -39.839 1.689 1.00 44.91 91 PHE A N 1
ATOM 756 C CA . PHE A 1 91 ? 40.603 -39.347 1.614 1.00 44.91 91 PHE A CA 1
ATOM 757 C C . PHE A 1 91 ? 39.983 -38.998 2.975 1.00 44.91 91 PHE A C 1
ATOM 759 O O . PHE A 1 91 ? 38.856 -38.506 3.017 1.00 44.91 91 PHE A O 1
ATOM 766 N N . LEU A 1 92 ? 40.691 -39.234 4.083 1.00 47.78 92 LEU A N 1
ATOM 767 C CA . LEU A 1 92 ? 40.217 -38.874 5.421 1.00 47.78 92 LEU A CA 1
ATOM 768 C C . LEU A 1 92 ? 40.493 -37.389 5.741 1.00 47.78 92 LEU A C 1
ATOM 770 O O . LEU A 1 92 ? 41.473 -36.832 5.249 1.00 47.78 92 LEU A O 1
ATOM 774 N N . PRO A 1 93 ? 39.676 -36.733 6.588 1.00 49.91 93 PRO A N 1
ATOM 775 C CA . PRO A 1 93 ? 39.976 -35.401 7.118 1.00 49.91 93 PRO A CA 1
ATOM 776 C C . PRO A 1 93 ? 41.348 -35.350 7.805 1.00 49.91 93 PRO A C 1
ATOM 778 O O . PRO A 1 93 ? 41.769 -36.325 8.438 1.00 49.91 93 PRO A O 1
ATOM 781 N N . LYS A 1 94 ? 42.051 -34.215 7.689 1.00 51.75 94 LYS A N 1
ATOM 782 C CA . LYS A 1 94 ? 43.459 -34.070 8.107 1.00 51.75 94 LYS A CA 1
ATOM 783 C C . LYS A 1 94 ? 43.702 -34.440 9.573 1.00 51.75 94 LYS A C 1
ATOM 785 O O . LYS A 1 94 ? 44.742 -35.021 9.877 1.00 51.75 94 LYS A O 1
ATOM 790 N N . GLU A 1 95 ? 42.754 -34.168 10.470 1.00 46.69 95 GLU A N 1
ATOM 791 C CA . GLU A 1 95 ? 42.887 -34.501 11.894 1.00 46.69 95 GLU A CA 1
ATOM 792 C C . GLU A 1 95 ? 42.887 -36.021 12.153 1.00 46.69 95 GLU A C 1
ATOM 794 O O . GLU A 1 95 ? 43.534 -36.499 13.086 1.00 46.69 95 GLU A O 1
ATOM 799 N N . ILE A 1 96 ? 42.201 -36.799 11.308 1.00 46.81 96 ILE A N 1
ATOM 800 C CA . ILE A 1 96 ? 42.107 -38.264 11.412 1.00 46.81 96 ILE A CA 1
ATOM 801 C C . ILE A 1 96 ? 43.313 -38.932 10.743 1.00 46.81 96 ILE A C 1
ATOM 803 O O . ILE A 1 96 ? 43.827 -39.926 11.257 1.00 46.81 96 ILE A O 1
ATOM 807 N N . GLN A 1 97 ? 43.811 -38.361 9.639 1.00 51.47 97 GLN A N 1
ATOM 808 C CA . GLN A 1 97 ? 45.009 -38.851 8.946 1.00 51.47 97 GLN A CA 1
ATOM 809 C C . GLN A 1 97 ? 46.210 -38.950 9.891 1.00 51.47 97 GLN A C 1
ATOM 811 O O . GLN A 1 97 ? 46.913 -39.958 9.884 1.00 51.47 97 GLN A O 1
ATOM 816 N N . PHE A 1 98 ? 46.408 -37.940 10.744 1.00 51.03 98 PHE A N 1
ATOM 817 C CA . PHE A 1 98 ? 47.549 -37.890 11.655 1.00 51.03 98 PHE A CA 1
ATOM 818 C C . PHE A 1 98 ? 47.515 -39.022 12.695 1.00 51.03 98 PHE A C 1
ATOM 820 O O . PHE A 1 98 ? 48.491 -39.755 12.839 1.00 51.03 98 PHE A O 1
ATOM 827 N N . ARG A 1 99 ? 46.358 -39.249 13.335 1.00 48.22 99 ARG A N 1
ATOM 828 C CA . ARG A 1 99 ? 46.191 -40.313 14.345 1.00 48.22 99 ARG A CA 1
ATOM 829 C C . ARG A 1 99 ? 46.275 -41.721 13.753 1.00 48.22 99 ARG A C 1
ATOM 831 O O . ARG A 1 99 ? 46.796 -42.631 14.390 1.00 48.22 99 ARG A O 1
ATOM 838 N N . VAL A 1 100 ? 45.773 -41.917 12.532 1.00 47.12 100 VAL A N 1
ATOM 839 C CA . VAL A 1 100 ? 45.848 -43.214 11.838 1.00 47.12 100 VAL A CA 1
ATOM 840 C C . VAL A 1 100 ? 47.289 -43.536 11.427 1.00 47.12 100 VAL A C 1
ATOM 842 O O . VAL A 1 100 ? 47.720 -44.680 11.580 1.00 47.12 100 VAL A O 1
ATOM 845 N N . CYS A 1 101 ? 48.052 -42.540 10.967 1.00 54.16 101 CYS A N 1
ATOM 846 C CA . CYS A 1 101 ? 49.467 -42.702 10.629 1.00 54.16 101 CYS A CA 1
ATOM 847 C C . CYS A 1 101 ? 50.335 -43.030 11.854 1.00 54.16 101 CYS A C 1
ATOM 849 O O . CYS A 1 101 ? 51.220 -43.876 11.751 1.00 54.16 101 CYS A O 1
ATOM 851 N N . GLU A 1 102 ? 50.055 -42.424 13.009 1.00 48.03 102 GLU A N 1
ATOM 852 C CA . GLU A 1 102 ? 50.783 -42.669 14.262 1.00 48.03 102 GLU A CA 1
ATOM 853 C C . GLU A 1 102 ? 50.618 -44.125 14.745 1.00 48.03 102 GLU A C 1
ATOM 855 O O . GLU A 1 102 ? 51.602 -44.825 14.987 1.00 48.03 102 GLU A O 1
ATOM 860 N N . VAL A 1 103 ? 49.383 -44.643 14.742 1.00 46.75 103 VAL A N 1
ATOM 861 C CA . VAL A 1 103 ? 49.080 -46.035 15.133 1.00 46.75 103 VAL A CA 1
ATOM 862 C C . VAL A 1 103 ? 49.646 -47.062 14.139 1.00 46.75 103 VAL A C 1
ATOM 864 O O . VAL A 1 103 ? 50.035 -48.167 14.529 1.00 46.75 103 VAL A O 1
ATOM 867 N N . LEU A 1 104 ? 49.697 -46.729 12.844 1.00 50.66 104 LEU A N 1
ATOM 868 C CA . LEU A 1 104 ? 50.296 -47.589 11.817 1.00 50.66 104 LEU A CA 1
ATOM 869 C C . LEU A 1 104 ? 51.822 -47.647 11.936 1.00 50.66 104 LEU A C 1
ATOM 871 O O .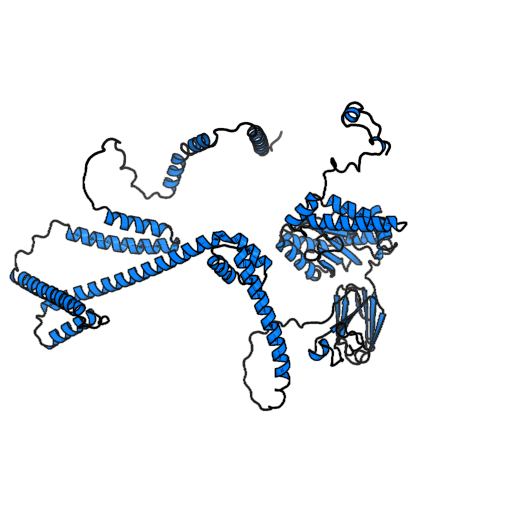 LEU A 1 104 ? 52.390 -48.732 11.809 1.00 50.66 104 LEU A O 1
ATOM 875 N N . ALA A 1 105 ? 52.477 -46.518 12.215 1.00 49.22 105 ALA A N 1
ATOM 876 C CA . ALA A 1 105 ? 53.927 -46.452 12.377 1.00 49.22 105 ALA A CA 1
ATOM 877 C C . ALA A 1 105 ? 54.407 -47.315 13.556 1.00 49.22 105 ALA A C 1
ATOM 879 O O . ALA A 1 105 ? 55.356 -48.088 13.415 1.00 49.22 105 ALA A O 1
ATOM 880 N N . GLU A 1 106 ? 53.695 -47.266 14.683 1.00 45.16 106 GLU A N 1
ATOM 881 C CA . GLU A 1 106 ? 54.036 -48.034 15.884 1.00 45.16 106 GLU A CA 1
ATOM 882 C C . GLU A 1 106 ? 53.894 -49.555 15.661 1.00 45.16 106 GLU A C 1
ATOM 884 O O . GLU A 1 106 ? 54.742 -50.351 16.073 1.00 45.16 106 GLU A O 1
ATOM 889 N N . LYS A 1 107 ? 52.864 -49.984 14.916 1.00 48.16 107 LYS A N 1
ATOM 890 C CA . LYS A 1 107 ? 52.581 -51.411 14.677 1.00 48.16 107 LYS A CA 1
ATOM 891 C C . LYS A 1 107 ? 53.400 -52.034 13.551 1.00 48.16 107 LYS A C 1
ATOM 893 O O . LYS A 1 107 ? 53.749 -53.211 13.643 1.00 48.16 107 LYS A O 1
ATOM 898 N N . VAL A 1 108 ? 53.733 -51.269 12.510 1.00 54.25 108 VAL A N 1
ATOM 899 C CA . VAL A 1 108 ? 54.633 -51.732 11.441 1.00 54.25 108 VAL A CA 1
ATOM 900 C C . VAL A 1 108 ? 56.045 -51.942 11.989 1.00 54.25 108 VAL A C 1
ATOM 902 O O . VAL A 1 108 ? 56.685 -52.925 11.623 1.00 54.25 108 VAL A O 1
ATOM 905 N N . SER A 1 109 ? 56.487 -51.107 12.935 1.00 46.38 109 SER A N 1
ATOM 906 C CA . SER A 1 109 ? 57.773 -51.273 13.623 1.00 46.38 109 SER A CA 1
ATOM 907 C C . SER A 1 109 ? 57.839 -52.587 14.419 1.00 46.38 109 SER A C 1
ATOM 909 O O . SER A 1 109 ? 58.819 -53.327 14.330 1.00 46.38 109 SER A O 1
ATOM 911 N N . LEU A 1 110 ? 56.746 -52.958 15.100 1.00 42.53 110 LEU A N 1
ATOM 912 C CA . LEU A 1 110 ? 56.647 -54.222 15.840 1.00 42.53 110 LEU A CA 1
ATOM 913 C C . LEU A 1 110 ? 56.655 -55.454 14.915 1.00 42.53 110 LEU A C 1
ATOM 915 O O . LEU A 1 110 ? 57.268 -56.473 15.233 1.00 42.53 110 LEU A O 1
ATOM 919 N N . LEU A 1 111 ? 55.991 -55.360 13.756 1.00 46.31 111 LEU A N 1
ATOM 920 C CA . LEU A 1 111 ? 55.928 -56.446 12.775 1.00 46.31 111 LEU A CA 1
ATOM 921 C C . LEU A 1 111 ? 57.275 -56.653 12.066 1.00 46.31 111 LEU A C 1
ATOM 923 O O . LEU A 1 111 ? 57.675 -57.795 11.843 1.00 46.31 111 LEU A O 1
ATOM 927 N N . LEU A 1 112 ? 57.988 -55.561 11.759 1.00 49.34 112 LEU A N 1
ATOM 928 C CA . LEU A 1 112 ? 59.344 -55.608 11.208 1.00 49.34 112 LEU A CA 1
ATOM 929 C C . LEU A 1 112 ? 60.330 -56.200 12.219 1.00 49.34 112 LEU A C 1
ATOM 931 O O . LEU A 1 112 ? 61.155 -57.028 11.844 1.00 49.34 112 LEU A O 1
ATOM 935 N N . PHE A 1 113 ? 60.211 -55.833 13.499 1.00 46.53 113 PHE A N 1
ATOM 936 C CA . PHE A 1 113 ? 61.028 -56.396 14.573 1.00 46.53 113 PHE A CA 1
ATOM 937 C C . PHE A 1 113 ? 60.813 -57.910 14.708 1.00 46.53 113 PHE A C 1
ATOM 939 O O . PHE A 1 113 ? 61.775 -58.668 14.806 1.00 46.53 113 PHE A O 1
ATOM 946 N N . PHE A 1 114 ? 59.563 -58.374 14.611 1.00 44.94 114 PHE A N 1
ATOM 947 C CA . PHE A 1 114 ? 59.232 -59.801 14.645 1.00 44.94 114 PHE A CA 1
ATOM 948 C C . PHE A 1 114 ? 59.762 -60.557 13.416 1.00 44.94 114 PHE A C 1
ATOM 950 O O . PHE A 1 114 ? 60.269 -61.672 13.539 1.00 44.94 114 PHE A O 1
ATOM 957 N N . PHE A 1 115 ? 59.695 -59.943 12.231 1.00 48.09 115 PHE A N 1
ATOM 958 C CA . PHE A 1 115 ? 60.226 -60.534 11.003 1.00 48.09 115 PHE A CA 1
ATOM 959 C C . PHE A 1 115 ? 61.754 -60.621 11.026 1.00 48.09 115 PHE A C 1
ATOM 961 O O . PHE A 1 115 ? 62.302 -61.663 10.674 1.00 48.09 115 PHE A O 1
ATOM 968 N N . LEU A 1 116 ? 62.440 -59.576 11.495 1.00 51.56 116 LEU A N 1
ATOM 969 C CA . LEU A 1 116 ? 63.900 -59.547 11.634 1.00 51.56 116 LEU A CA 1
ATOM 970 C C . LEU A 1 116 ? 64.390 -60.527 12.712 1.00 51.56 116 LEU A C 1
ATOM 972 O O . LEU A 1 116 ? 65.418 -61.176 12.531 1.00 51.56 116 LEU A O 1
ATOM 976 N N . PHE A 1 117 ? 63.616 -60.716 13.785 1.00 46.28 117 PHE A N 1
ATOM 977 C CA . PHE A 1 117 ? 63.902 -61.704 14.829 1.00 46.28 117 PHE A CA 1
ATOM 978 C C . PHE A 1 117 ? 63.771 -63.151 14.322 1.00 46.28 117 PHE A C 1
ATOM 980 O O . PHE A 1 117 ? 64.540 -64.019 14.728 1.00 46.28 117 PHE A O 1
ATOM 987 N N . LEU A 1 118 ? 62.841 -63.413 13.396 1.00 43.75 118 LEU A N 1
ATOM 988 C CA . LEU A 1 118 ? 62.632 -64.736 12.789 1.00 43.75 118 LEU A CA 1
ATOM 989 C C . LEU A 1 118 ? 63.533 -65.029 11.578 1.00 43.75 118 LEU A C 1
ATOM 991 O O . LEU A 1 118 ? 63.654 -66.188 11.188 1.00 43.75 118 LEU A O 1
ATOM 995 N N . SER A 1 119 ? 64.151 -64.008 10.978 1.00 42.03 119 SER A N 1
ATOM 996 C CA . SER A 1 119 ? 65.001 -64.142 9.783 1.00 42.03 119 SER A CA 1
ATOM 997 C C . SER A 1 119 ? 66.501 -63.963 10.051 1.00 42.03 119 SER A C 1
ATOM 999 O O . SER A 1 119 ? 67.301 -64.050 9.119 1.00 42.03 119 SER A O 1
ATOM 1001 N N . SER A 1 120 ? 66.911 -63.778 11.312 1.00 38.97 120 SER A N 1
ATOM 1002 C CA . SER A 1 120 ? 68.329 -63.731 11.685 1.00 38.97 120 SER A CA 1
ATOM 1003 C C . SER A 1 120 ? 68.984 -65.130 11.648 1.00 38.97 120 SER A C 1
ATOM 1005 O O . SER A 1 120 ? 68.445 -66.062 12.248 1.00 38.97 120 SER A O 1
ATOM 1007 N N . PRO A 1 121 ? 70.172 -65.310 11.028 1.00 39.72 121 PRO A N 1
ATOM 1008 C CA . PRO A 1 121 ? 70.851 -66.608 10.930 1.00 39.72 121 PRO A CA 1
ATOM 1009 C C . PRO A 1 121 ? 71.566 -67.071 12.218 1.00 39.72 121 PRO A C 1
ATOM 1011 O O . PRO A 1 121 ? 72.239 -68.100 12.208 1.00 39.72 121 PRO A O 1
ATOM 1014 N N . PHE A 1 122 ? 71.442 -66.355 13.340 1.00 39.56 122 PHE A N 1
ATOM 1015 C CA . PHE A 1 122 ? 72.120 -66.676 14.604 1.00 39.56 122 PHE A CA 1
ATOM 1016 C C . PHE A 1 122 ? 71.180 -67.311 15.639 1.00 39.56 122 PHE A C 1
ATOM 1018 O O . PHE A 1 122 ? 70.863 -66.705 16.659 1.00 39.56 122 PHE A O 1
ATOM 1025 N N . PHE A 1 123 ? 70.762 -68.563 15.419 1.00 34.62 123 PHE A N 1
ATOM 1026 C CA . PHE A 1 123 ? 70.201 -69.377 16.509 1.00 34.62 123 PHE A CA 1
ATOM 1027 C C . PHE A 1 123 ? 70.543 -70.886 16.466 1.00 34.62 123 PHE A C 1
ATOM 1029 O O . PHE A 1 123 ? 69.647 -71.730 16.471 1.00 34.62 123 PHE A O 1
ATOM 1036 N N . PRO A 1 124 ? 71.832 -71.282 16.511 1.00 36.84 124 PRO A N 1
ATOM 1037 C CA . PRO A 1 124 ? 72.239 -72.592 17.003 1.00 36.84 124 PRO A CA 1
ATOM 1038 C C . PRO A 1 124 ? 72.973 -72.441 18.344 1.00 36.84 124 PRO A C 1
ATOM 1040 O O . PRO A 1 124 ? 74.185 -72.603 18.420 1.00 36.84 124 PRO A O 1
ATOM 1043 N N . PHE A 1 125 ? 72.255 -72.132 19.427 1.00 36.75 125 PHE A N 1
ATOM 1044 C CA . PHE A 1 125 ? 72.856 -72.132 20.767 1.00 36.75 125 PHE A CA 1
ATOM 1045 C C . PHE A 1 125 ? 71.899 -72.631 21.849 1.00 36.75 125 PHE A C 1
ATOM 1047 O O . PHE A 1 125 ? 71.721 -71.971 22.849 1.00 36.75 125 PHE A O 1
ATOM 1054 N N . PHE A 1 126 ? 71.274 -73.799 21.667 1.00 35.62 126 PHE A N 1
ATOM 1055 C CA . PHE A 1 126 ? 70.780 -74.633 22.781 1.00 35.62 126 PHE A CA 1
ATOM 1056 C C . PHE A 1 126 ? 70.663 -76.098 22.334 1.00 35.62 126 PHE A C 1
ATOM 1058 O O . PHE A 1 126 ? 69.590 -76.698 22.274 1.00 35.62 126 PHE A O 1
ATOM 1065 N N . LYS A 1 127 ? 71.810 -76.710 22.022 1.00 36.59 127 LYS A N 1
ATOM 1066 C CA . LYS A 1 127 ? 71.942 -78.155 21.791 1.00 36.59 127 LYS A CA 1
ATOM 1067 C C . LYS A 1 127 ? 72.230 -78.892 23.107 1.00 36.59 127 LYS A C 1
ATOM 1069 O O . LYS A 1 127 ? 73.165 -79.672 23.170 1.00 36.59 127 LYS A O 1
ATOM 1074 N N . THR A 1 128 ? 71.428 -78.674 24.152 1.00 41.34 128 THR A N 1
ATOM 1075 C CA . THR A 1 128 ? 71.509 -79.456 25.408 1.00 41.34 128 THR A CA 1
ATOM 1076 C C . THR A 1 128 ? 70.251 -79.273 26.263 1.00 41.34 128 THR A C 1
ATOM 1078 O O . THR A 1 128 ? 70.268 -78.608 27.288 1.00 41.34 128 THR A O 1
ATOM 1081 N N . LYS A 1 129 ? 69.124 -79.852 25.822 1.00 41.72 129 LYS A N 1
ATOM 1082 C CA . LYS A 1 129 ? 68.010 -80.355 26.670 1.00 41.72 129 LYS A CA 1
ATOM 1083 C C . LYS A 1 129 ? 66.948 -81.036 25.790 1.00 41.72 129 LYS A C 1
ATOM 1085 O O . LYS A 1 129 ? 65.784 -80.649 25.727 1.00 41.72 129 LYS A O 1
ATOM 1090 N N . LYS A 1 130 ? 67.355 -82.114 25.105 1.00 41.94 130 LYS A N 1
ATOM 1091 C CA . LYS A 1 130 ? 66.496 -82.919 24.207 1.00 41.94 130 LYS A CA 1
ATOM 1092 C C . LYS A 1 130 ? 65.270 -83.527 24.925 1.00 41.94 130 LYS A C 1
ATOM 1094 O O . LYS A 1 130 ? 64.263 -83.808 24.285 1.00 41.94 130 LYS A O 1
ATOM 1099 N N . LYS A 1 131 ? 65.315 -83.653 26.259 1.00 42.62 131 LYS A N 1
ATOM 1100 C CA . LYS A 1 131 ? 64.212 -84.176 27.086 1.00 42.62 131 LYS A CA 1
ATOM 1101 C C . LYS A 1 131 ? 63.020 -83.211 27.225 1.00 42.62 131 LYS A C 1
ATOM 1103 O O . LYS A 1 131 ? 61.891 -83.679 27.304 1.00 42.62 131 LYS A O 1
ATOM 1108 N N . ASN A 1 132 ? 63.233 -81.892 27.154 1.00 44.34 132 ASN A N 1
ATOM 1109 C CA . ASN A 1 132 ? 62.137 -80.914 27.250 1.00 44.34 132 ASN A CA 1
ATOM 1110 C C . ASN A 1 132 ? 61.453 -80.664 25.897 1.00 44.34 132 ASN A C 1
ATOM 1112 O O . ASN A 1 132 ? 60.263 -80.378 25.864 1.00 44.34 132 ASN A O 1
ATOM 1116 N N . TYR A 1 133 ? 62.168 -80.851 24.783 1.00 42.88 133 TYR A N 1
ATOM 1117 C CA . TYR A 1 133 ? 61.632 -80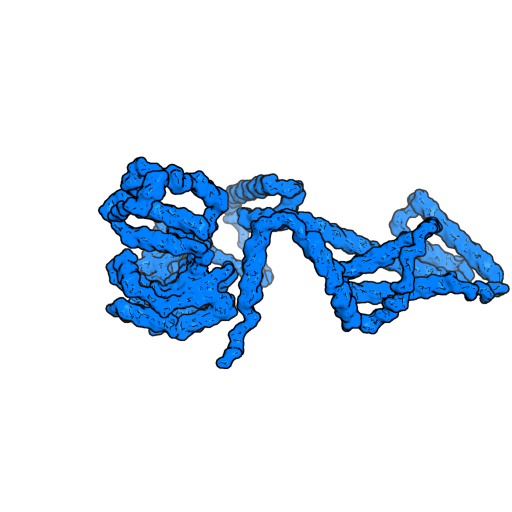.633 23.435 1.00 42.88 133 TYR A CA 1
ATOM 1118 C C . TYR A 1 133 ? 60.668 -81.744 22.987 1.00 42.88 133 TYR A C 1
ATOM 1120 O O . TYR A 1 133 ? 59.633 -81.461 22.395 1.00 42.88 133 TYR A O 1
ATOM 1128 N N . VAL A 1 134 ? 60.945 -83.007 23.335 1.00 49.25 134 VAL A N 1
ATOM 1129 C CA . VAL A 1 134 ? 60.013 -84.126 23.085 1.00 49.25 134 VAL A CA 1
ATOM 1130 C C . VAL A 1 134 ? 58.769 -84.014 23.974 1.00 49.25 134 VAL A C 1
ATOM 1132 O O . VAL A 1 134 ? 57.662 -84.285 23.516 1.00 49.25 134 VAL A O 1
ATOM 1135 N N . LEU A 1 135 ? 58.922 -83.527 25.212 1.00 47.78 135 LEU A N 1
ATOM 1136 C CA . LEU A 1 135 ? 57.792 -83.238 26.098 1.00 47.78 135 LEU A CA 1
ATOM 1137 C C . LEU A 1 135 ? 56.947 -82.057 25.578 1.00 47.78 135 LEU A C 1
ATOM 1139 O O . LEU A 1 135 ? 55.721 -82.107 25.643 1.00 47.78 135 LEU A O 1
ATOM 1143 N N . PHE A 1 136 ? 57.587 -81.025 25.020 1.00 47.34 136 PHE A N 1
ATOM 1144 C CA . PHE A 1 136 ? 56.929 -79.865 24.411 1.00 47.34 136 PHE A CA 1
ATOM 1145 C C . PHE A 1 136 ? 56.195 -80.231 23.112 1.00 47.34 136 PHE A C 1
ATOM 1147 O O . PHE A 1 136 ? 55.027 -79.887 22.957 1.00 47.34 136 PHE A O 1
ATOM 1154 N N . LEU A 1 137 ? 56.814 -81.017 22.223 1.00 48.81 137 LEU A N 1
ATOM 1155 C CA . LEU A 1 137 ? 56.175 -81.523 21.001 1.00 48.81 137 LEU A CA 1
ATOM 1156 C C . LEU A 1 137 ? 55.050 -82.528 21.296 1.00 48.81 137 LEU A C 1
ATOM 1158 O O . LEU A 1 137 ? 54.020 -82.503 20.626 1.00 48.81 137 LEU A O 1
ATOM 1162 N N . GLY A 1 138 ? 55.195 -83.364 22.329 1.00 54.72 138 GLY A N 1
ATOM 1163 C CA . GLY A 1 138 ? 54.118 -84.235 22.812 1.00 54.72 138 GLY A CA 1
ATOM 1164 C C . GLY A 1 138 ? 52.919 -83.444 23.349 1.00 54.72 138 GLY A C 1
ATOM 1165 O O . GLY A 1 138 ? 51.772 -83.786 23.065 1.00 54.72 138 GLY A O 1
ATOM 1166 N N . LYS A 1 139 ? 53.170 -82.332 24.053 1.00 53.38 139 LYS A N 1
ATOM 1167 C CA . LYS A 1 139 ? 52.124 -81.425 24.555 1.00 53.38 139 LYS A CA 1
ATOM 1168 C C . LYS A 1 139 ? 51.474 -80.603 23.436 1.00 53.38 139 LYS A C 1
ATOM 1170 O O . LYS A 1 139 ? 50.254 -80.457 23.439 1.00 53.38 139 LYS A O 1
ATOM 1175 N N . LEU A 1 140 ? 52.238 -80.164 22.432 1.00 45.56 140 LEU A N 1
ATOM 1176 C CA . LEU A 1 140 ? 51.697 -79.532 21.222 1.00 45.56 140 LEU A CA 1
ATOM 1177 C C . LEU A 1 140 ? 50.807 -80.495 20.431 1.00 45.56 140 LEU A C 1
ATOM 1179 O O . LEU A 1 140 ? 49.717 -80.102 20.030 1.00 45.56 140 LEU A O 1
ATOM 1183 N N . ARG A 1 141 ? 51.201 -81.771 20.299 1.00 53.38 141 ARG A N 1
ATOM 1184 C CA . ARG A 1 141 ? 50.372 -82.808 19.662 1.00 53.38 141 ARG A CA 1
ATOM 1185 C C . ARG A 1 141 ? 49.016 -82.960 20.355 1.00 53.38 141 ARG A C 1
ATOM 1187 O O . ARG A 1 141 ? 48.009 -83.117 19.672 1.00 53.38 141 ARG A O 1
ATOM 1194 N N . ASN A 1 142 ? 48.974 -82.850 21.684 1.00 52.34 142 ASN A N 1
ATOM 1195 C CA . ASN A 1 142 ? 47.729 -82.919 22.453 1.00 52.34 142 ASN A CA 1
ATOM 1196 C C . ASN A 1 142 ? 46.852 -81.671 22.280 1.00 52.34 142 ASN A C 1
ATOM 1198 O O . ASN A 1 142 ? 45.638 -81.805 22.176 1.00 52.34 142 ASN A O 1
ATOM 1202 N N . ILE A 1 143 ? 47.436 -80.474 22.161 1.00 53.34 143 ILE A N 1
ATOM 1203 C CA . ILE A 1 143 ? 46.682 -79.244 21.858 1.00 53.34 143 ILE A CA 1
ATOM 1204 C C . ILE A 1 143 ? 46.117 -79.295 20.430 1.00 53.34 143 ILE A C 1
ATOM 1206 O O . ILE A 1 143 ? 44.957 -78.940 20.209 1.00 53.34 143 ILE A O 1
ATOM 1210 N N . THR A 1 144 ? 46.887 -79.794 19.459 1.00 50.91 144 THR A N 1
ATOM 1211 C CA . THR A 1 144 ? 46.417 -79.975 18.077 1.00 50.91 144 THR A CA 1
ATOM 1212 C C . THR A 1 144 ? 45.336 -81.058 17.982 1.00 50.91 144 THR A C 1
ATOM 1214 O O . THR A 1 144 ? 44.340 -80.849 17.295 1.00 50.91 144 THR A O 1
ATOM 1217 N N . LEU A 1 145 ? 45.456 -82.164 18.729 1.00 55.59 145 LEU A N 1
ATOM 1218 C CA . LEU A 1 145 ? 44.412 -83.194 18.845 1.00 55.59 145 LEU A CA 1
ATOM 1219 C C . LEU A 1 145 ? 43.142 -82.659 19.516 1.00 55.59 145 LEU A C 1
ATOM 1221 O O . LEU A 1 145 ? 42.047 -82.955 19.046 1.00 55.59 145 LEU A O 1
ATOM 1225 N N . PHE A 1 146 ? 43.267 -81.823 20.548 1.00 57.94 146 PHE A N 1
ATOM 1226 C CA . PHE A 1 146 ? 42.124 -81.185 21.204 1.00 57.94 146 PHE A CA 1
ATOM 1227 C C . PHE A 1 146 ? 41.407 -80.200 20.267 1.00 57.94 146 PHE A C 1
ATOM 1229 O O . PHE A 1 146 ? 40.182 -80.206 20.164 1.00 57.94 146 PHE A O 1
ATOM 1236 N N . SER A 1 147 ? 42.174 -79.420 19.500 1.00 52.03 147 SER A N 1
ATOM 1237 C CA . SER A 1 147 ? 41.650 -78.507 18.475 1.00 52.03 147 SER A CA 1
ATOM 1238 C C . SER A 1 147 ? 40.936 -79.270 17.350 1.00 52.03 147 SER A C 1
ATOM 1240 O O . SER A 1 147 ? 39.860 -78.870 16.908 1.00 52.03 147 SER A O 1
ATOM 1242 N N . TYR A 1 148 ? 41.494 -80.407 16.922 1.00 54.81 148 TYR A N 1
ATOM 1243 C CA . TYR A 1 148 ? 40.904 -81.268 15.894 1.00 54.81 148 TYR A CA 1
ATOM 1244 C C . TYR A 1 148 ? 39.636 -81.977 16.397 1.00 54.81 148 TYR A C 1
ATOM 1246 O O . TYR A 1 148 ? 38.630 -82.016 15.691 1.00 54.81 148 TYR A O 1
ATOM 1254 N N . PHE A 1 149 ? 39.634 -82.452 17.647 1.00 60.78 149 PHE A N 1
ATOM 1255 C CA . PHE A 1 149 ? 38.459 -83.026 18.307 1.00 60.78 149 PHE A CA 1
ATOM 1256 C C . PHE A 1 149 ? 37.326 -81.997 18.431 1.00 60.78 149 PHE A C 1
ATOM 1258 O O . PHE A 1 149 ? 36.176 -82.313 18.138 1.00 60.78 149 PHE A O 1
ATOM 1265 N N . PHE A 1 150 ? 37.644 -80.742 18.763 1.00 55.44 150 PHE A N 1
ATOM 1266 C CA . PHE A 1 150 ? 36.660 -79.660 18.859 1.00 55.44 150 PHE A CA 1
ATOM 1267 C C . PHE A 1 150 ? 36.043 -79.302 17.497 1.00 55.44 150 PHE A C 1
ATOM 1269 O O . PHE A 1 150 ? 34.829 -79.127 17.384 1.00 55.44 150 PHE A O 1
ATOM 1276 N N . ILE A 1 151 ? 36.854 -79.267 16.434 1.00 54.09 151 ILE A N 1
ATOM 1277 C CA . ILE A 1 151 ? 36.374 -79.061 15.057 1.00 54.09 151 ILE A CA 1
ATOM 1278 C C . ILE A 1 151 ? 35.484 -80.231 14.602 1.00 54.09 151 ILE A C 1
ATOM 1280 O O . ILE A 1 151 ? 34.451 -80.001 13.967 1.00 54.09 151 ILE A O 1
ATOM 1284 N N . ILE A 1 152 ? 35.829 -81.475 14.961 1.00 56.22 152 ILE A N 1
ATOM 1285 C CA . ILE A 1 152 ? 35.008 -82.662 14.676 1.00 56.22 152 ILE A CA 1
ATOM 1286 C C . ILE A 1 152 ? 33.669 -82.609 15.428 1.00 56.22 152 ILE A C 1
ATOM 1288 O O . ILE A 1 152 ? 32.631 -82.860 14.816 1.00 56.22 152 ILE A O 1
ATOM 1292 N N . GLN A 1 153 ? 33.657 -82.241 16.712 1.00 59.75 153 GLN A N 1
ATOM 1293 C CA . GLN A 1 153 ? 32.419 -82.146 17.501 1.00 59.75 153 GLN A CA 1
ATOM 1294 C C . GLN A 1 153 ? 31.512 -80.999 17.022 1.00 59.75 153 GLN A C 1
ATOM 1296 O O . GLN A 1 153 ? 30.300 -81.175 16.909 1.00 59.75 153 GLN A O 1
ATOM 1301 N N . LYS A 1 154 ? 32.083 -79.856 16.608 1.00 56.03 154 LYS A N 1
ATOM 1302 C CA . LYS A 1 154 ? 31.313 -78.746 16.016 1.00 56.03 154 LYS A CA 1
ATOM 1303 C C . LYS A 1 154 ? 30.682 -79.129 14.670 1.00 56.03 154 LYS A C 1
ATOM 1305 O O . LYS A 1 154 ? 29.544 -78.757 14.398 1.00 56.03 154 LYS A O 1
ATOM 1310 N N . LYS A 1 155 ? 31.373 -79.933 13.847 1.00 58.50 155 LYS A N 1
ATOM 1311 C CA . LYS A 1 155 ? 30.801 -80.509 12.612 1.00 58.50 155 LYS A CA 1
ATOM 1312 C C . LYS A 1 155 ? 29.709 -81.552 12.880 1.00 58.50 155 LYS A C 1
ATOM 1314 O O . LYS A 1 155 ? 28.786 -81.654 12.081 1.00 58.50 155 LYS A O 1
ATOM 1319 N N . LYS A 1 156 ? 29.785 -82.292 13.993 1.00 61.34 156 LYS A N 1
ATOM 1320 C CA . LYS A 1 156 ? 28.766 -83.272 14.416 1.00 61.34 156 LYS A CA 1
ATOM 1321 C C . LYS A 1 156 ? 27.551 -82.654 15.140 1.00 61.34 156 LYS A C 1
ATOM 1323 O O . LYS A 1 156 ? 26.673 -83.404 15.547 1.00 61.34 156 LYS A O 1
ATOM 1328 N N . LYS A 1 157 ? 27.464 -81.317 15.259 1.00 53.56 157 LYS A N 1
ATOM 1329 C CA . LYS A 1 157 ? 26.374 -80.557 15.925 1.00 53.56 157 LYS A CA 1
ATOM 1330 C C . LYS A 1 157 ? 26.124 -80.913 17.403 1.00 53.56 157 LYS A C 1
ATOM 1332 O O . LYS A 1 157 ? 25.088 -80.560 17.951 1.00 53.56 157 LYS A O 1
ATOM 1337 N N . THR A 1 158 ? 27.066 -81.567 18.072 1.00 54.50 158 THR A N 1
ATOM 1338 C CA . THR A 1 158 ? 26.946 -81.970 19.486 1.00 54.50 158 THR A CA 1
ATOM 1339 C C . THR A 1 158 ? 27.277 -80.849 20.475 1.00 54.50 158 THR A C 1
ATOM 1341 O O . THR A 1 158 ? 27.067 -81.014 21.672 1.00 54.50 158 THR A O 1
ATOM 1344 N N . ILE A 1 159 ? 27.771 -79.701 19.999 1.00 54.00 159 ILE A N 1
ATOM 1345 C CA . ILE A 1 159 ? 28.033 -78.504 20.809 1.00 54.00 159 ILE A CA 1
ATOM 1346 C C . ILE A 1 159 ? 27.251 -77.329 20.189 1.00 54.00 159 ILE A C 1
ATOM 1348 O O . ILE A 1 159 ? 27.403 -77.106 18.982 1.00 54.00 159 ILE A O 1
ATOM 1352 N N . PRO A 1 160 ? 26.439 -76.580 20.966 1.00 57.22 160 PRO A N 1
ATOM 1353 C CA . PRO A 1 160 ? 25.714 -75.403 20.480 1.00 57.22 160 PRO A CA 1
ATOM 1354 C C . PRO A 1 160 ? 26.657 -74.362 19.854 1.00 57.22 160 PRO A C 1
ATOM 1356 O O . PRO A 1 160 ? 27.790 -74.172 20.307 1.00 57.22 160 PRO A O 1
ATOM 1359 N N . SER A 1 161 ? 26.212 -73.695 18.784 1.00 57.75 161 SER A N 1
ATOM 1360 C CA . SER A 1 161 ? 27.016 -72.759 17.970 1.00 57.75 161 SER A CA 1
ATOM 1361 C C . SER A 1 161 ? 27.567 -71.541 18.728 1.00 57.75 161 SER A C 1
ATOM 1363 O O . SER A 1 161 ? 28.484 -70.874 18.250 1.00 57.75 161 SER A O 1
ATOM 1365 N N . ASP A 1 162 ? 27.002 -71.289 19.895 1.00 58.75 162 ASP A N 1
ATOM 1366 C CA . ASP A 1 162 ? 27.098 -70.132 20.775 1.00 58.75 162 ASP A CA 1
ATOM 1367 C C . ASP A 1 162 ? 28.032 -70.367 21.979 1.00 58.75 162 ASP A C 1
ATOM 1369 O O . ASP A 1 162 ? 28.339 -69.438 22.727 1.00 58.75 162 ASP A O 1
ATOM 1373 N N . VAL A 1 163 ? 28.587 -71.577 22.134 1.00 62.09 163 VAL A N 1
ATOM 1374 C CA . VAL A 1 163 ? 29.571 -71.861 23.188 1.00 62.09 163 VAL A CA 1
ATOM 1375 C C . VAL A 1 163 ? 30.934 -71.266 22.826 1.00 62.09 163 VAL A C 1
ATOM 1377 O O . VAL A 1 163 ? 31.599 -71.700 21.881 1.00 62.09 163 VAL A O 1
ATOM 1380 N N . ASN A 1 164 ? 31.384 -70.287 23.618 1.00 63.75 164 ASN A N 1
ATOM 1381 C CA . ASN A 1 164 ? 32.699 -69.667 23.475 1.00 63.75 164 ASN A CA 1
ATOM 1382 C C . ASN A 1 164 ? 33.815 -70.708 23.742 1.00 63.75 164 ASN A C 1
ATOM 1384 O O . ASN A 1 164 ? 33.956 -71.167 24.883 1.00 63.75 164 ASN A O 1
ATOM 1388 N N . PRO A 1 165 ? 34.656 -71.055 22.745 1.00 59.69 165 PRO A N 1
ATOM 1389 C CA . PRO A 1 165 ? 35.710 -72.062 22.896 1.00 59.69 165 PRO A CA 1
ATOM 1390 C C . PRO A 1 165 ? 36.688 -71.741 24.035 1.00 59.69 165 PRO A C 1
ATOM 1392 O O . PRO A 1 165 ? 37.224 -72.645 24.674 1.00 59.69 165 PRO A O 1
ATOM 1395 N N . PHE A 1 166 ? 36.886 -70.453 24.334 1.00 60.69 166 PHE A N 1
ATOM 1396 C CA . PHE A 1 166 ? 37.772 -69.992 25.400 1.00 60.69 166 PHE A CA 1
ATOM 1397 C C . PHE A 1 166 ? 37.182 -70.193 26.798 1.00 60.69 166 PHE A C 1
ATOM 1399 O O . PHE A 1 166 ? 37.930 -70.469 27.735 1.00 60.69 166 PHE A O 1
ATOM 1406 N N . ALA A 1 167 ? 35.856 -70.116 26.946 1.00 67.38 167 ALA A N 1
ATOM 1407 C CA . ALA A 1 167 ? 35.189 -70.430 28.209 1.00 67.38 167 ALA A CA 1
ATOM 1408 C C . ALA A 1 167 ? 35.319 -71.926 28.525 1.00 67.38 167 ALA A C 1
ATOM 1410 O O . ALA A 1 167 ? 35.633 -72.300 29.653 1.00 67.38 167 ALA A O 1
ATOM 1411 N N . MET A 1 168 ? 35.188 -72.785 27.511 1.00 66.31 168 MET A N 1
ATOM 1412 C CA . MET A 1 168 ? 35.348 -74.228 27.686 1.00 66.31 168 MET A CA 1
ATOM 1413 C C . MET A 1 168 ? 36.812 -74.622 27.936 1.00 66.31 168 MET A C 1
ATOM 1415 O O . MET A 1 168 ? 37.089 -75.423 28.826 1.00 66.31 168 MET A O 1
ATOM 1419 N N . LEU A 1 169 ? 37.766 -73.997 27.236 1.00 65.00 169 LEU A N 1
ATOM 1420 C CA . LEU A 1 169 ? 39.195 -74.170 27.511 1.00 65.00 169 LEU A CA 1
ATOM 1421 C C . LEU A 1 169 ? 39.555 -73.702 28.932 1.00 65.00 169 LEU A C 1
ATOM 1423 O O . LEU A 1 169 ? 40.338 -74.356 29.614 1.00 65.00 169 LEU A O 1
ATOM 1427 N N . SER A 1 170 ? 38.940 -72.617 29.416 1.00 64.69 170 SER A N 1
ATOM 1428 C CA . SER A 1 170 ? 39.080 -72.152 30.802 1.00 64.69 170 SER A CA 1
ATOM 1429 C C . SER A 1 170 ? 38.563 -73.178 31.817 1.00 64.69 170 SER A C 1
ATOM 1431 O O . SER A 1 170 ? 39.227 -73.410 32.828 1.00 64.69 170 SER A O 1
ATOM 1433 N N . VAL A 1 171 ? 37.429 -73.832 31.540 1.00 71.44 171 VAL A N 1
ATOM 1434 C CA . VAL A 1 171 ? 36.873 -74.910 32.378 1.00 71.44 171 VAL A CA 1
ATOM 1435 C C . VAL A 1 171 ? 37.793 -76.132 32.392 1.00 71.44 171 VAL A C 1
ATOM 1437 O O . VAL A 1 171 ? 38.084 -76.655 33.465 1.00 71.44 171 VAL A O 1
ATOM 1440 N N . VAL A 1 172 ? 38.328 -76.539 31.238 1.00 68.00 172 VAL A N 1
ATOM 1441 C CA . VAL A 1 172 ? 39.291 -77.650 31.144 1.00 68.00 172 VAL A CA 1
ATOM 1442 C C . VAL A 1 172 ? 40.577 -77.322 31.905 1.00 68.00 172 VAL A C 1
ATOM 1444 O O . VAL A 1 172 ? 41.032 -78.132 32.704 1.00 68.00 172 VAL A O 1
ATOM 1447 N N . ILE A 1 173 ? 41.121 -76.110 31.760 1.00 63.59 173 ILE A N 1
ATOM 1448 C CA . ILE A 1 173 ? 42.308 -75.662 32.509 1.00 63.59 173 ILE A CA 1
ATOM 1449 C C . ILE A 1 173 ? 42.034 -75.634 34.024 1.00 63.59 173 ILE A C 1
ATOM 1451 O O . ILE A 1 173 ? 42.905 -76.008 34.813 1.00 63.59 173 ILE A O 1
ATOM 1455 N N . LYS A 1 174 ? 40.833 -75.217 34.453 1.00 67.88 174 LYS A N 1
ATOM 1456 C CA . LYS A 1 174 ? 40.418 -75.250 35.867 1.00 67.88 174 LYS A CA 1
ATOM 1457 C C . LYS A 1 174 ? 40.283 -76.682 36.397 1.00 67.88 174 LYS A C 1
ATOM 1459 O O . LYS A 1 174 ? 40.758 -76.947 37.496 1.00 67.88 174 LYS A O 1
ATOM 1464 N N . SER A 1 175 ? 39.713 -77.601 35.620 1.00 68.00 175 SER A N 1
ATOM 1465 C CA . SER A 1 175 ? 39.591 -79.022 35.980 1.00 68.00 175 SER A CA 1
ATOM 1466 C C . SER A 1 175 ? 40.961 -79.712 36.055 1.00 68.00 175 SER A C 1
ATOM 1468 O O . SER A 1 175 ? 41.256 -80.389 37.036 1.00 68.00 175 SER A O 1
ATOM 1470 N N . MET A 1 176 ? 41.866 -79.437 35.109 1.00 61.31 176 MET A N 1
ATOM 1471 C CA . MET A 1 176 ? 43.246 -79.945 35.150 1.00 61.31 176 MET A CA 1
ATOM 1472 C C . MET A 1 176 ? 44.050 -79.409 36.346 1.00 61.31 176 MET A C 1
ATOM 1474 O O . MET A 1 176 ? 44.919 -80.112 36.853 1.00 61.31 176 MET A O 1
ATOM 1478 N N . ARG A 1 177 ? 43.764 -78.190 36.835 1.00 59.44 177 ARG A N 1
ATOM 1479 C CA . ARG A 1 177 ? 44.324 -77.698 38.111 1.00 59.44 177 ARG A CA 1
ATOM 1480 C C . ARG A 1 177 ? 43.773 -78.445 39.319 1.00 59.44 177 ARG A C 1
ATOM 1482 O O . ARG A 1 177 ? 44.513 -78.652 40.271 1.00 59.44 177 ARG A O 1
ATOM 1489 N N . TYR A 1 178 ? 42.492 -78.802 39.288 1.00 67.56 178 TYR A N 1
ATOM 1490 C CA . TYR A 1 178 ? 41.812 -79.444 40.409 1.00 67.56 178 TYR A CA 1
ATOM 1491 C C . TYR A 1 178 ? 42.287 -80.889 40.626 1.00 67.56 178 TYR A C 1
ATOM 1493 O O . TYR A 1 178 ? 42.409 -81.325 41.763 1.00 67.56 178 TYR A O 1
ATOM 1501 N N . HIS A 1 179 ? 42.631 -81.605 39.550 1.00 60.66 179 HIS A N 1
ATOM 1502 C CA . HIS A 1 179 ? 43.069 -83.005 39.616 1.00 60.66 179 HIS A CA 1
ATOM 1503 C C . HIS A 1 179 ? 44.588 -83.214 39.779 1.00 60.66 179 HIS A C 1
ATOM 1505 O O . HIS A 1 179 ? 45.043 -84.349 39.758 1.00 60.66 179 HIS A O 1
ATOM 1511 N N . GLY A 1 180 ? 45.396 -82.159 39.955 1.00 56.97 180 GLY A N 1
ATOM 1512 C CA . GLY A 1 180 ? 46.829 -82.287 40.281 1.00 56.97 180 GLY A CA 1
ATOM 1513 C C . GLY A 1 180 ? 47.753 -82.798 39.158 1.00 56.97 180 GLY A C 1
ATOM 1514 O O . GLY A 1 180 ? 48.970 -82.735 39.304 1.00 56.97 180 GLY A O 1
ATOM 1515 N N . ASP A 1 181 ? 47.214 -83.209 38.008 1.00 54.91 181 ASP A N 1
ATOM 1516 C CA . ASP A 1 181 ? 47.964 -83.817 36.892 1.00 54.91 181 ASP A CA 1
ATOM 1517 C C . ASP A 1 181 ? 48.763 -82.830 36.012 1.00 54.91 181 ASP A C 1
ATOM 1519 O O . ASP A 1 181 ? 49.382 -83.205 35.010 1.00 54.91 181 ASP A O 1
ATOM 1523 N N . ALA A 1 182 ? 48.796 -81.541 36.355 1.00 53.28 182 ALA A N 1
ATOM 1524 C CA . ALA A 1 182 ? 49.497 -80.531 35.568 1.00 53.28 182 ALA A CA 1
ATOM 1525 C C . ALA A 1 182 ? 50.858 -80.167 36.185 1.00 53.28 182 ALA A C 1
ATOM 1527 O O . ALA A 1 182 ? 50.951 -79.323 37.075 1.00 53.28 182 ALA A O 1
ATOM 1528 N N . SER A 1 183 ? 51.944 -80.734 35.642 1.00 52.62 183 SER A N 1
ATOM 1529 C CA . SER A 1 183 ? 53.315 -80.287 35.931 1.00 52.62 183 SER A CA 1
ATOM 1530 C C . SER A 1 183 ? 53.429 -78.762 35.749 1.00 52.62 183 SER A C 1
ATOM 1532 O O . SER A 1 183 ? 53.156 -78.262 34.651 1.00 52.62 183 SER A O 1
ATOM 1534 N N . LEU A 1 184 ? 53.874 -78.046 36.790 1.00 54.50 184 LEU A N 1
ATOM 1535 C CA . LEU A 1 184 ? 53.952 -76.576 36.916 1.00 54.50 184 LEU A CA 1
ATOM 1536 C C . LEU A 1 184 ? 54.580 -75.811 35.728 1.00 54.50 184 LEU A C 1
ATOM 1538 O O . LEU A 1 184 ? 54.351 -74.612 35.590 1.00 54.50 184 LEU A O 1
ATOM 1542 N N . GLY A 1 185 ? 55.318 -76.477 34.836 1.00 57.38 185 GLY A N 1
ATOM 1543 C CA . GLY A 1 185 ? 55.994 -75.846 33.698 1.00 57.38 185 GLY A CA 1
ATOM 1544 C C . GLY A 1 185 ? 55.102 -75.354 32.546 1.00 57.38 185 GLY A C 1
ATOM 1545 O O . GLY A 1 185 ? 55.558 -74.514 31.788 1.00 57.38 185 GLY A O 1
ATOM 1546 N N . ILE A 1 186 ? 53.853 -75.822 32.396 1.00 58.34 186 ILE A N 1
ATOM 1547 C CA . ILE A 1 186 ? 53.006 -75.495 31.215 1.00 58.34 186 ILE A CA 1
ATOM 1548 C C . ILE A 1 186 ? 52.273 -74.146 31.369 1.00 58.34 186 ILE A C 1
ATOM 1550 O O . ILE A 1 186 ? 51.875 -73.503 30.396 1.00 58.34 186 ILE A O 1
ATOM 1554 N N . PHE A 1 187 ? 52.066 -73.694 32.607 1.00 63.44 187 PHE A N 1
ATOM 1555 C CA . PHE A 1 187 ? 51.195 -72.552 32.892 1.00 63.44 187 PHE A CA 1
ATOM 1556 C C . PHE A 1 187 ? 51.687 -71.195 32.363 1.00 63.44 187 PHE A C 1
ATOM 1558 O O . PHE A 1 187 ? 50.832 -70.423 31.920 1.00 63.44 187 PHE A O 1
ATOM 1565 N N . PRO A 1 188 ? 52.994 -70.865 32.371 1.00 64.38 188 PRO A N 1
ATOM 1566 C CA . PRO A 1 188 ? 53.474 -69.609 31.791 1.00 64.38 188 PRO A CA 1
ATOM 1567 C C . PRO A 1 188 ? 53.250 -69.552 30.274 1.00 64.38 188 PRO A C 1
ATOM 1569 O O . PRO A 1 188 ? 52.808 -68.537 29.742 1.00 64.38 188 PRO A O 1
ATOM 1572 N N . GLU A 1 189 ? 53.473 -70.669 29.583 1.00 67.81 189 GLU A N 1
ATOM 1573 C CA . GLU A 1 189 ? 53.343 -70.772 28.127 1.00 67.81 189 GLU A CA 1
ATOM 1574 C C . GLU A 1 189 ? 51.872 -70.697 27.696 1.00 67.81 189 GLU A C 1
ATOM 1576 O O . GLU A 1 189 ? 51.530 -69.929 26.798 1.00 67.81 189 GLU A O 1
ATOM 1581 N N . MET A 1 190 ? 50.968 -71.395 28.397 1.00 68.12 190 MET A N 1
ATOM 1582 C CA . MET A 1 190 ? 49.522 -71.271 28.162 1.00 68.12 190 MET A CA 1
ATOM 1583 C C . MET A 1 190 ? 48.989 -69.871 28.483 1.00 68.12 190 MET A C 1
ATOM 1585 O O . MET A 1 190 ? 48.087 -69.399 27.792 1.00 68.12 190 MET A O 1
ATOM 1589 N N . ARG A 1 191 ? 49.544 -69.186 29.493 1.00 70.00 191 ARG A N 1
ATOM 1590 C CA . ARG A 1 191 ? 49.181 -67.795 29.801 1.00 70.00 191 ARG A CA 1
ATOM 1591 C C . ARG A 1 191 ? 49.549 -66.869 28.641 1.00 70.00 191 ARG A C 1
ATOM 1593 O O . ARG A 1 191 ? 48.705 -66.085 28.224 1.00 70.00 191 ARG A O 1
ATOM 1600 N N . ASN A 1 192 ? 50.748 -67.013 28.076 1.00 71.38 192 ASN A N 1
ATOM 1601 C CA . ASN A 1 192 ? 51.178 -66.223 26.919 1.00 71.38 192 ASN A CA 1
ATOM 1602 C C . ASN A 1 192 ? 50.314 -66.503 25.677 1.00 71.38 192 ASN A C 1
ATOM 1604 O O . ASN A 1 192 ? 49.946 -65.572 24.964 1.00 71.38 192 ASN A O 1
ATOM 1608 N N . VAL A 1 193 ? 49.920 -67.762 25.450 1.00 70.62 193 VAL A N 1
ATOM 1609 C CA . VAL A 1 193 ? 48.996 -68.128 24.361 1.00 70.62 193 VAL A CA 1
ATOM 1610 C C . VAL A 1 193 ? 47.603 -67.533 24.582 1.00 70.62 193 VAL A C 1
ATOM 1612 O O . VAL A 1 193 ? 47.010 -67.008 23.641 1.00 70.62 193 VAL A O 1
ATOM 1615 N N . MET A 1 194 ? 47.080 -67.564 25.811 1.00 69.44 194 MET A N 1
ATOM 1616 C CA . MET A 1 194 ? 45.792 -66.943 26.137 1.00 69.44 194 MET A CA 1
ATOM 1617 C C . MET A 1 194 ? 45.817 -65.426 25.946 1.00 69.44 194 MET A C 1
ATOM 1619 O O . MET A 1 194 ? 44.853 -64.871 25.421 1.00 69.44 194 MET A O 1
ATOM 1623 N N . GLU A 1 195 ? 46.905 -64.761 26.333 1.00 70.12 195 GLU A N 1
ATOM 1624 C CA . GLU A 1 195 ? 47.028 -63.313 26.173 1.00 70.12 195 GLU A CA 1
ATOM 1625 C C . GLU A 1 195 ? 47.138 -62.931 24.692 1.00 70.12 195 GLU A C 1
ATOM 1627 O O . GLU A 1 195 ? 46.407 -62.056 24.233 1.00 70.12 195 GLU A O 1
ATOM 1632 N N . ALA A 1 196 ? 47.909 -63.689 23.902 1.00 70.06 196 ALA A N 1
ATOM 1633 C CA . ALA A 1 196 ? 47.937 -63.543 22.448 1.00 70.06 196 ALA A CA 1
ATOM 1634 C C . ALA A 1 196 ? 46.550 -63.770 21.812 1.00 70.06 196 ALA A C 1
ATOM 1636 O O . ALA A 1 196 ? 46.149 -63.022 20.920 1.00 70.06 196 ALA A O 1
ATOM 1637 N N . CYS A 1 197 ? 45.773 -64.747 22.295 1.00 69.94 197 CYS A N 1
ATOM 1638 C CA . CYS A 1 197 ? 44.411 -64.996 21.809 1.00 69.94 197 CYS A CA 1
ATOM 1639 C C . CYS A 1 197 ? 43.447 -63.845 22.129 1.00 69.94 197 CYS A C 1
ATOM 1641 O O . CYS A 1 197 ? 42.616 -63.495 21.287 1.00 69.94 197 CYS A O 1
ATOM 1643 N N . LYS A 1 198 ? 43.561 -63.216 23.308 1.00 72.56 198 LYS A N 1
ATOM 1644 C CA . LYS A 1 198 ? 42.789 -62.005 23.631 1.00 72.56 198 LYS A CA 1
ATOM 1645 C C . LYS A 1 198 ? 43.154 -60.864 22.691 1.00 72.56 198 LYS A C 1
ATOM 1647 O O . LYS A 1 198 ? 42.258 -60.246 22.127 1.00 72.56 198 LYS A O 1
ATOM 1652 N N . THR A 1 199 ? 44.447 -60.633 22.458 1.00 74.75 199 THR A N 1
ATOM 1653 C CA . THR A 1 199 ? 44.916 -59.601 21.524 1.00 74.75 199 THR A CA 1
ATOM 1654 C C . THR A 1 199 ? 44.384 -59.840 20.110 1.00 74.75 199 THR A C 1
ATOM 1656 O O . THR A 1 199 ? 43.873 -58.911 19.489 1.00 74.75 199 THR A O 1
ATOM 1659 N N . ILE A 1 200 ? 44.416 -61.085 19.620 1.00 75.31 200 ILE A N 1
ATOM 1660 C CA . ILE A 1 200 ? 43.857 -61.458 18.310 1.00 75.31 200 ILE A CA 1
ATOM 1661 C C . ILE A 1 200 ? 42.344 -61.221 18.267 1.00 75.31 200 ILE A C 1
ATOM 1663 O O . ILE A 1 200 ? 41.837 -60.696 17.275 1.00 75.31 200 ILE A O 1
ATOM 1667 N N . THR A 1 201 ? 41.621 -61.550 19.340 1.00 73.94 201 THR A N 1
ATOM 1668 C CA . THR A 1 201 ? 40.171 -61.319 19.427 1.00 73.94 201 THR A CA 1
ATOM 1669 C C . THR A 1 201 ? 39.857 -59.826 19.354 1.00 73.94 201 THR A C 1
ATOM 1671 O O . THR A 1 201 ? 39.044 -59.415 18.531 1.00 73.94 201 THR A O 1
ATOM 1674 N N . THR A 1 202 ? 40.568 -58.995 20.120 1.00 76.69 202 THR A N 1
ATOM 1675 C CA . THR A 1 202 ? 40.419 -57.533 20.090 1.00 76.69 202 THR A CA 1
ATOM 1676 C C . THR A 1 202 ? 40.724 -56.957 18.708 1.00 76.69 202 THR A C 1
ATOM 1678 O O . THR A 1 202 ? 39.963 -56.135 18.202 1.00 76.69 202 THR A O 1
ATOM 1681 N N . ILE A 1 203 ? 41.799 -57.415 18.057 1.00 78.44 203 ILE A N 1
ATOM 1682 C CA . ILE A 1 203 ? 42.149 -56.995 16.692 1.00 78.44 203 ILE A CA 1
ATOM 1683 C C . ILE A 1 203 ? 41.047 -57.390 15.705 1.00 78.44 203 ILE A C 1
ATOM 1685 O O . ILE A 1 203 ? 40.656 -56.577 14.871 1.00 78.44 203 ILE A O 1
ATOM 1689 N N . THR A 1 204 ? 40.509 -58.605 15.821 1.00 76.12 204 THR A N 1
ATOM 1690 C CA . THR A 1 204 ? 39.432 -59.090 14.947 1.00 76.12 204 THR A CA 1
ATOM 1691 C C . THR A 1 204 ? 38.174 -58.237 15.113 1.00 76.12 204 THR A C 1
ATOM 1693 O O . THR A 1 204 ? 37.599 -57.800 14.117 1.00 76.12 204 THR A O 1
ATOM 1696 N N . THR A 1 205 ? 37.789 -57.905 16.349 1.00 80.56 205 THR A N 1
ATOM 1697 C CA . THR A 1 205 ? 36.662 -57.002 16.623 1.00 80.56 205 THR A CA 1
ATOM 1698 C C . THR A 1 205 ? 36.886 -55.626 15.997 1.00 80.56 205 THR A C 1
ATOM 1700 O O . THR A 1 205 ? 36.010 -55.132 15.293 1.00 80.56 205 THR A O 1
ATOM 1703 N N . ILE A 1 206 ? 38.077 -55.039 16.160 1.00 81.88 206 ILE A N 1
ATOM 1704 C CA . ILE A 1 206 ? 38.423 -53.737 15.565 1.00 81.88 206 ILE A CA 1
ATOM 1705 C C . ILE A 1 206 ? 38.322 -53.782 14.034 1.00 81.88 206 ILE A C 1
ATOM 1707 O O . ILE A 1 206 ? 37.712 -52.896 13.437 1.00 81.88 206 ILE A O 1
ATOM 1711 N N . ILE A 1 207 ? 38.863 -54.822 13.391 1.00 83.75 207 ILE A N 1
ATOM 1712 C CA . ILE A 1 207 ? 38.783 -54.994 11.931 1.00 83.75 207 ILE A CA 1
ATOM 1713 C C . ILE A 1 207 ? 37.323 -55.102 11.476 1.00 83.75 207 ILE A C 1
ATOM 1715 O O . ILE A 1 207 ? 36.941 -54.492 10.476 1.00 83.75 207 ILE A O 1
ATOM 1719 N N . THR A 1 208 ? 36.490 -55.829 12.222 1.00 81.75 208 THR A N 1
ATOM 1720 C CA . THR A 1 208 ? 35.067 -56.008 11.894 1.00 81.75 208 THR A CA 1
ATOM 1721 C C . THR A 1 208 ? 34.307 -54.681 11.995 1.00 81.75 208 THR A C 1
ATOM 1723 O O . THR A 1 208 ? 33.550 -54.323 11.089 1.00 81.75 208 THR A O 1
ATOM 1726 N N . THR A 1 209 ? 34.575 -53.891 13.039 1.00 83.00 209 THR A N 1
ATOM 1727 C CA . THR A 1 209 ? 34.002 -52.549 13.215 1.00 83.00 209 THR A CA 1
ATOM 1728 C C . THR A 1 209 ? 34.432 -51.602 12.096 1.00 83.00 209 THR A C 1
ATOM 1730 O O . THR A 1 209 ? 33.586 -50.946 11.491 1.00 83.00 209 THR A O 1
ATOM 1733 N N . ILE A 1 210 ? 35.725 -51.572 11.754 1.00 83.19 210 ILE A N 1
ATOM 1734 C CA . ILE A 1 210 ? 36.251 -50.742 10.659 1.00 83.19 210 ILE A CA 1
ATOM 1735 C C . ILE A 1 210 ? 35.600 -51.130 9.327 1.00 83.19 210 ILE A C 1
ATOM 1737 O O . ILE A 1 210 ? 35.149 -50.261 8.585 1.00 83.19 210 ILE A O 1
ATOM 1741 N N . THR A 1 211 ? 35.485 -52.428 9.041 1.00 81.69 211 THR A N 1
ATOM 1742 C CA . THR A 1 211 ? 34.851 -52.927 7.809 1.00 81.69 211 THR A CA 1
ATOM 1743 C C . THR A 1 211 ? 33.381 -52.505 7.727 1.00 81.69 211 THR A C 1
ATOM 1745 O O . THR A 1 211 ? 32.905 -52.099 6.665 1.00 81.69 211 THR A O 1
ATOM 1748 N N . THR A 1 212 ? 32.671 -52.520 8.857 1.00 84.25 212 THR A N 1
ATOM 1749 C CA . THR A 1 212 ? 31.270 -52.081 8.943 1.00 84.25 212 THR A CA 1
ATOM 1750 C C . THR A 1 212 ? 31.138 -50.577 8.684 1.00 84.25 212 THR A C 1
ATOM 1752 O O . THR A 1 212 ? 30.319 -50.167 7.864 1.00 84.25 212 THR A O 1
ATOM 1755 N N . ILE A 1 213 ? 32.002 -49.754 9.290 1.00 82.94 213 ILE A N 1
ATOM 1756 C CA . ILE A 1 213 ? 32.038 -48.298 9.068 1.00 82.94 213 ILE A CA 1
ATOM 1757 C C . ILE A 1 213 ? 32.356 -47.973 7.605 1.00 82.94 213 ILE A C 1
ATOM 1759 O O . ILE A 1 213 ? 31.693 -47.125 7.009 1.00 82.94 213 ILE A O 1
ATOM 1763 N N . ILE A 1 214 ? 33.327 -48.662 6.998 1.00 82.12 214 ILE A N 1
ATOM 1764 C CA . ILE A 1 214 ? 33.667 -48.476 5.581 1.00 82.12 214 ILE A CA 1
ATOM 1765 C C . ILE A 1 214 ? 32.468 -48.838 4.700 1.00 82.12 214 ILE A C 1
ATOM 1767 O O . ILE A 1 214 ? 32.133 -48.086 3.791 1.00 82.12 214 ILE A O 1
ATOM 1771 N N . THR A 1 215 ? 31.779 -49.941 4.995 1.00 82.31 215 THR A N 1
ATOM 1772 C CA . THR A 1 215 ? 30.602 -50.375 4.228 1.00 82.31 215 THR A CA 1
ATOM 1773 C C . THR A 1 215 ? 29.463 -49.355 4.317 1.00 82.31 215 THR A C 1
ATOM 1775 O O . THR A 1 215 ? 28.920 -48.964 3.286 1.00 82.31 215 THR A O 1
ATOM 1778 N N . ILE A 1 216 ? 29.151 -48.847 5.516 1.00 80.38 216 ILE A N 1
ATOM 1779 C CA . ILE A 1 216 ? 28.144 -47.789 5.719 1.00 80.38 216 ILE A CA 1
ATOM 1780 C C . ILE A 1 216 ? 28.539 -46.515 4.963 1.00 80.38 216 ILE A C 1
ATOM 1782 O O . ILE A 1 216 ? 27.702 -45.897 4.309 1.00 80.38 216 ILE A O 1
ATOM 1786 N N . THR A 1 217 ? 29.821 -46.147 5.007 1.00 72.62 217 THR A N 1
ATOM 1787 C CA . THR A 1 217 ? 30.353 -44.960 4.324 1.00 72.62 217 THR A CA 1
ATOM 1788 C C . THR A 1 217 ? 30.266 -45.098 2.801 1.00 72.62 217 THR A C 1
ATOM 1790 O O . THR A 1 217 ? 29.891 -44.159 2.107 1.00 72.62 217 THR A O 1
ATOM 1793 N N . ILE A 1 218 ? 30.567 -46.277 2.250 1.00 72.75 218 ILE A N 1
ATOM 1794 C CA . ILE A 1 218 ? 30.423 -46.543 0.814 1.00 72.75 218 ILE A CA 1
ATOM 1795 C C . ILE A 1 218 ? 28.945 -46.481 0.410 1.00 72.75 218 ILE A C 1
ATOM 1797 O O . ILE A 1 218 ? 28.630 -45.845 -0.595 1.00 72.75 218 ILE A O 1
ATOM 1801 N N . ILE A 1 219 ? 28.037 -47.065 1.202 1.00 70.56 219 ILE A N 1
ATOM 1802 C CA . ILE A 1 219 ? 26.589 -47.026 0.942 1.00 70.56 219 ILE A CA 1
ATOM 1803 C C . ILE A 1 219 ? 26.087 -45.574 0.906 1.00 70.56 219 ILE A C 1
ATOM 1805 O O . ILE A 1 219 ? 25.469 -45.174 -0.085 1.00 70.56 219 ILE A O 1
ATOM 1809 N N . THR A 1 220 ? 26.431 -44.752 1.900 1.00 64.69 220 THR A N 1
ATOM 1810 C CA . THR A 1 220 ? 26.028 -43.334 1.946 1.00 64.69 220 THR A CA 1
ATOM 1811 C C . THR A 1 220 ? 26.659 -42.508 0.817 1.00 64.69 220 THR A C 1
ATOM 1813 O O . THR A 1 220 ? 25.981 -41.703 0.174 1.00 64.69 220 THR A O 1
ATOM 1816 N N . MET A 1 221 ? 27.926 -42.751 0.464 1.00 63.84 221 MET A N 1
ATOM 1817 C CA . MET A 1 221 ? 28.565 -42.100 -0.690 1.00 63.84 221 MET A CA 1
ATOM 1818 C C . MET A 1 221 ? 27.950 -42.519 -2.037 1.00 63.84 221 MET A C 1
ATOM 1820 O O . MET A 1 221 ? 27.890 -41.713 -2.968 1.00 63.84 221 MET A O 1
ATOM 1824 N N . THR A 1 222 ? 27.477 -43.760 -2.175 1.00 56.62 222 THR A N 1
ATOM 1825 C CA . THR A 1 222 ? 26.779 -44.202 -3.396 1.00 56.62 222 THR A CA 1
ATOM 1826 C C . THR A 1 222 ? 25.355 -43.658 -3.507 1.00 56.62 222 THR A C 1
ATOM 1828 O O . THR A 1 222 ? 24.923 -43.373 -4.626 1.00 56.62 222 THR A O 1
ATOM 1831 N N . GLN A 1 223 ? 24.660 -43.431 -2.387 1.00 57.44 223 GLN A N 1
ATOM 1832 C CA . GLN A 1 223 ? 23.352 -42.761 -2.367 1.00 57.44 223 GLN A CA 1
ATOM 1833 C C . GLN A 1 223 ? 23.480 -41.294 -2.812 1.00 57.44 223 GLN A C 1
ATOM 1835 O O . GLN A 1 223 ? 22.892 -40.911 -3.823 1.00 57.44 223 GLN A O 1
ATOM 1840 N N . THR A 1 224 ? 24.410 -40.535 -2.221 1.00 57.84 224 THR A N 1
ATOM 1841 C CA . THR A 1 224 ? 24.613 -39.104 -2.547 1.00 57.84 224 THR A CA 1
ATOM 1842 C C . THR A 1 224 ? 25.000 -38.817 -4.007 1.00 57.84 224 THR A C 1
ATOM 1844 O O . THR A 1 224 ? 24.753 -37.723 -4.521 1.00 57.84 224 THR A O 1
ATOM 1847 N N . LYS A 1 225 ? 25.600 -39.780 -4.724 1.00 58.12 225 LYS A N 1
ATOM 1848 C CA . LYS A 1 225 ? 25.890 -39.640 -6.164 1.00 58.12 225 LYS A CA 1
ATOM 1849 C C . LYS A 1 225 ? 24.652 -39.818 -7.04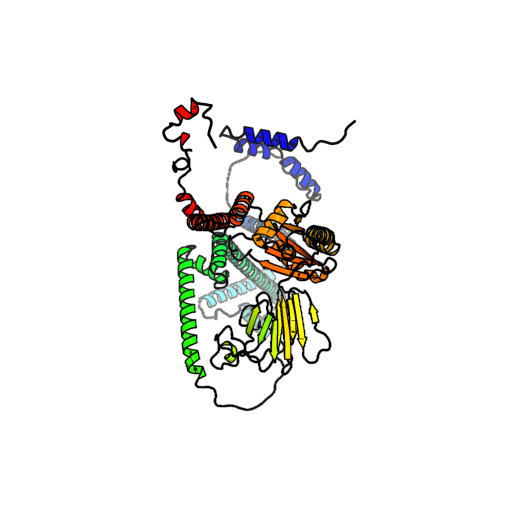7 1.00 58.12 225 LYS A C 1
ATOM 1851 O O . LYS A 1 225 ? 24.586 -39.172 -8.094 1.00 58.12 225 LYS A O 1
ATOM 1856 N N . LYS A 1 226 ? 23.698 -40.669 -6.654 1.00 56.81 226 LYS A N 1
ATOM 1857 C CA . LYS A 1 226 ? 22.418 -40.838 -7.364 1.00 56.81 226 LYS A CA 1
ATOM 1858 C C . LYS A 1 226 ? 21.521 -39.611 -7.175 1.00 56.81 226 LYS A C 1
ATOM 1860 O O . LYS A 1 226 ? 20.898 -39.180 -8.144 1.00 56.81 226 LYS A O 1
ATOM 1865 N N . ASP A 1 227 ? 21.571 -38.989 -5.999 1.00 57.38 227 ASP A N 1
ATOM 1866 C CA . ASP A 1 227 ? 20.742 -37.825 -5.653 1.00 57.38 227 ASP A CA 1
ATOM 1867 C C . ASP A 1 227 ? 21.094 -36.577 -6.472 1.00 57.38 227 ASP A C 1
ATOM 1869 O O . ASP A 1 227 ? 20.232 -35.760 -6.790 1.00 57.38 227 ASP A O 1
ATOM 1873 N N . ARG A 1 228 ? 22.344 -36.461 -6.948 1.00 70.50 228 ARG A N 1
ATOM 1874 C CA . ARG A 1 228 ? 22.746 -35.341 -7.816 1.00 70.50 228 ARG A CA 1
ATOM 1875 C C . ARG A 1 228 ? 22.056 -35.317 -9.176 1.00 70.50 228 ARG A C 1
ATOM 1877 O O . ARG A 1 228 ? 22.025 -34.260 -9.803 1.00 70.50 228 ARG A O 1
ATOM 1884 N N . LYS A 1 229 ? 21.534 -36.454 -9.649 1.00 86.56 229 LYS A N 1
ATOM 1885 C CA . LYS A 1 229 ? 20.960 -36.556 -10.996 1.00 86.56 229 LYS A CA 1
ATOM 1886 C C . LYS A 1 229 ? 19.662 -35.756 -11.141 1.00 86.56 229 LYS A C 1
ATOM 1888 O O . LYS A 1 229 ? 19.400 -35.289 -12.242 1.00 86.56 229 LYS A O 1
ATOM 1893 N N . TYR A 1 230 ? 18.910 -35.567 -10.053 1.00 92.06 230 TYR A N 1
ATOM 1894 C CA . TYR A 1 230 ? 17.567 -34.974 -10.087 1.00 92.06 230 TYR A CA 1
ATOM 1895 C C . TYR A 1 230 ? 17.426 -33.692 -9.253 1.00 92.06 230 TYR A C 1
ATOM 1897 O O . TYR A 1 230 ? 16.315 -33.281 -8.938 1.00 92.06 230 TYR A O 1
ATOM 1905 N N . ILE A 1 231 ? 18.531 -33.034 -8.877 1.00 92.19 231 ILE A N 1
ATOM 1906 C CA . ILE A 1 231 ? 18.496 -31.830 -8.018 1.00 92.19 231 ILE A CA 1
ATOM 1907 C C . ILE A 1 231 ? 17.616 -30.723 -8.617 1.00 92.19 231 ILE A C 1
ATOM 1909 O O . ILE A 1 231 ? 16.919 -30.019 -7.887 1.00 92.19 231 ILE A O 1
ATOM 1913 N N . LYS A 1 232 ? 17.654 -30.537 -9.943 1.00 94.38 232 LYS A N 1
ATOM 1914 C CA . LYS A 1 232 ? 16.867 -29.486 -10.602 1.00 94.38 232 LYS A CA 1
ATOM 1915 C C . LYS A 1 232 ? 15.380 -29.820 -10.569 1.00 94.38 232 LYS A C 1
ATOM 1917 O O . LYS A 1 232 ? 14.575 -28.953 -10.254 1.00 94.38 232 LYS A O 1
ATOM 1922 N N . GLU A 1 233 ? 15.041 -31.067 -10.856 1.00 95.88 233 GLU A N 1
ATOM 1923 C CA . GLU A 1 233 ? 13.689 -31.605 -10.853 1.00 95.88 233 GLU A CA 1
ATOM 1924 C C . GLU A 1 233 ? 13.090 -31.555 -9.444 1.00 95.88 233 GLU A C 1
ATOM 1926 O O . GLU A 1 233 ? 11.989 -31.041 -9.282 1.00 95.88 233 GLU A O 1
ATOM 1931 N N . ILE A 1 234 ? 13.844 -31.970 -8.419 1.00 95.19 234 ILE A N 1
ATOM 1932 C CA . ILE A 1 234 ? 13.445 -31.884 -7.006 1.00 95.19 234 ILE A CA 1
ATOM 1933 C C . ILE A 1 234 ? 13.138 -30.434 -6.628 1.00 95.19 234 ILE A C 1
ATOM 1935 O O . ILE A 1 234 ? 12.053 -30.142 -6.138 1.00 95.19 234 ILE A O 1
ATOM 1939 N N . LYS A 1 235 ? 14.047 -29.500 -6.934 1.00 95.12 235 LYS A N 1
ATOM 1940 C CA . LYS A 1 235 ? 13.858 -28.079 -6.611 1.00 95.12 235 LYS A CA 1
ATOM 1941 C C . LYS A 1 235 ? 12.640 -27.468 -7.315 1.00 95.12 235 LYS A C 1
ATOM 1943 O O . LYS A 1 235 ? 11.980 -26.602 -6.746 1.00 95.12 235 LYS A O 1
ATOM 1948 N N . ILE A 1 236 ? 12.350 -27.893 -8.546 1.00 95.38 236 ILE A N 1
ATOM 1949 C CA . ILE A 1 236 ? 11.162 -27.451 -9.291 1.00 95.38 236 ILE A CA 1
ATOM 1950 C C . ILE A 1 236 ? 9.891 -28.028 -8.663 1.00 95.38 236 ILE A C 1
ATOM 1952 O O . ILE A 1 236 ? 8.936 -27.286 -8.469 1.00 95.38 236 ILE A O 1
ATOM 1956 N N . LEU A 1 237 ? 9.879 -29.316 -8.321 1.00 94.62 237 LEU A N 1
ATOM 1957 C CA . LEU A 1 237 ? 8.710 -29.991 -7.758 1.00 94.62 237 LEU A CA 1
ATOM 1958 C C . LEU A 1 237 ? 8.391 -29.507 -6.337 1.00 94.62 237 LEU A C 1
ATOM 1960 O O . LEU A 1 237 ? 7.233 -29.214 -6.068 1.00 94.62 237 LEU A O 1
ATOM 1964 N N . VAL A 1 238 ? 9.391 -29.301 -5.473 1.00 95.44 238 VAL A N 1
ATOM 1965 C CA . VAL A 1 238 ? 9.190 -28.657 -4.157 1.00 95.44 238 VAL A CA 1
ATOM 1966 C C . VAL A 1 238 ? 8.595 -27.257 -4.328 1.00 95.44 238 VAL A C 1
ATOM 1968 O O . VAL A 1 238 ? 7.682 -26.871 -3.612 1.00 95.44 238 VAL A O 1
ATOM 1971 N N . ARG A 1 239 ? 9.049 -26.491 -5.329 1.00 93.12 239 ARG A N 1
ATOM 1972 C CA . ARG A 1 239 ? 8.481 -25.164 -5.610 1.00 93.12 239 ARG A CA 1
ATOM 1973 C C . ARG A 1 239 ? 7.055 -25.227 -6.169 1.00 93.12 239 ARG A C 1
ATOM 1975 O O . ARG A 1 239 ? 6.291 -24.299 -5.932 1.00 93.12 239 ARG A O 1
ATOM 1982 N N . LEU A 1 240 ? 6.721 -26.271 -6.928 1.00 93.94 240 LEU A N 1
ATOM 1983 C CA . LEU A 1 240 ? 5.406 -26.453 -7.546 1.00 93.94 240 LEU A CA 1
ATOM 1984 C C . LEU A 1 240 ? 4.349 -26.913 -6.532 1.00 93.94 240 LEU A C 1
ATOM 1986 O O . LEU A 1 240 ? 3.221 -26.439 -6.589 1.00 93.94 240 LEU A O 1
ATOM 1990 N N . PHE A 1 241 ? 4.721 -27.812 -5.618 1.00 92.00 241 PHE A N 1
ATOM 1991 C CA . PHE A 1 241 ? 3.819 -28.397 -4.620 1.00 92.00 241 PHE A CA 1
ATOM 1992 C C . PHE A 1 241 ? 3.929 -27.744 -3.230 1.00 92.00 241 PHE A C 1
ATOM 1994 O O . PHE A 1 241 ? 3.154 -28.077 -2.340 1.00 92.00 241 PHE A O 1
ATOM 2001 N N . GLY A 1 242 ? 4.853 -26.795 -3.043 1.00 90.62 242 GLY A N 1
ATOM 2002 C CA . GLY A 1 242 ? 5.014 -26.038 -1.801 1.00 90.62 242 GLY A CA 1
ATOM 2003 C C . GLY A 1 242 ? 5.222 -26.942 -0.586 1.00 90.62 242 GLY A C 1
ATOM 2004 O O . GLY A 1 242 ? 5.949 -27.932 -0.652 1.00 90.62 242 GLY A O 1
ATOM 2005 N N . ASP A 1 243 ? 4.539 -26.616 0.510 1.00 89.69 243 ASP A N 1
ATOM 2006 C CA . ASP A 1 243 ? 4.624 -27.356 1.775 1.00 89.69 243 ASP A CA 1
ATOM 2007 C C . ASP A 1 243 ? 3.830 -28.678 1.762 1.00 89.69 243 ASP A C 1
ATOM 2009 O O . ASP A 1 243 ? 3.845 -29.422 2.742 1.00 89.69 243 ASP A O 1
ATOM 2013 N N . SER A 1 244 ? 3.132 -29.002 0.665 1.00 90.69 244 SER A N 1
ATOM 2014 C CA . SER A 1 244 ? 2.346 -30.238 0.550 1.00 90.69 244 SER A CA 1
ATOM 2015 C C . SER A 1 244 ? 3.203 -31.501 0.395 1.00 90.69 244 SER A C 1
ATOM 2017 O O . SER A 1 244 ? 2.669 -32.602 0.529 1.00 90.69 244 SER A O 1
ATOM 2019 N N . ILE A 1 245 ? 4.509 -31.370 0.123 1.00 94.69 245 ILE A N 1
ATOM 2020 C CA . ILE A 1 245 ? 5.443 -32.498 0.023 1.00 94.69 245 ILE A CA 1
ATOM 2021 C C . ILE A 1 245 ? 6.813 -32.164 0.619 1.00 94.69 245 ILE A C 1
ATOM 2023 O O . ILE A 1 245 ? 7.399 -31.121 0.337 1.00 94.69 245 ILE A O 1
ATOM 2027 N N . ILE A 1 246 ? 7.355 -33.085 1.415 1.00 94.75 246 ILE A N 1
ATOM 2028 C CA . ILE A 1 246 ? 8.685 -32.946 2.015 1.00 94.75 246 ILE A CA 1
ATOM 2029 C C . ILE A 1 246 ? 9.749 -33.442 1.016 1.00 94.75 246 ILE A C 1
ATOM 2031 O O . ILE A 1 246 ? 9.551 -34.443 0.321 1.00 94.75 246 ILE A O 1
ATOM 2035 N N . GLU A 1 247 ? 10.892 -32.753 0.928 1.00 94.75 247 GLU A N 1
ATOM 2036 C CA . GLU A 1 247 ? 11.955 -33.039 -0.048 1.00 94.75 247 GLU A CA 1
ATOM 2037 C C . GLU A 1 247 ? 12.444 -34.502 -0.000 1.00 94.75 247 GLU A C 1
ATOM 2039 O O . GLU A 1 247 ? 12.647 -35.120 -1.050 1.00 94.75 247 GLU A O 1
ATOM 2044 N N . GLU A 1 248 ? 12.577 -35.102 1.187 1.00 93.88 248 GLU A N 1
ATOM 2045 C CA . GLU A 1 248 ? 13.017 -36.495 1.333 1.00 93.88 248 GLU A CA 1
ATOM 2046 C C . GLU A 1 248 ? 11.991 -37.503 0.795 1.00 93.88 248 GLU A C 1
ATOM 2048 O O . GLU A 1 248 ? 12.358 -38.556 0.264 1.00 93.88 248 GLU A O 1
ATOM 2053 N N . GLU A 1 249 ? 10.697 -37.207 0.921 1.00 95.25 249 GLU A N 1
ATOM 2054 C CA . GLU A 1 249 ? 9.627 -38.053 0.390 1.00 95.25 249 GLU A CA 1
ATOM 2055 C C . GLU A 1 249 ? 9.602 -37.999 -1.138 1.00 95.25 249 GLU A C 1
ATOM 2057 O O . GLU A 1 249 ? 9.541 -39.032 -1.812 1.00 95.25 249 GLU A O 1
ATOM 2062 N N . LEU A 1 250 ? 9.779 -36.801 -1.691 1.00 96.38 250 LEU A N 1
ATOM 2063 C CA . LEU A 1 250 ? 9.909 -36.595 -3.124 1.00 96.38 250 LEU A CA 1
ATOM 2064 C C . LEU A 1 250 ? 11.118 -37.348 -3.705 1.00 96.38 250 LEU A C 1
ATOM 2066 O O . LEU A 1 250 ? 11.000 -37.995 -4.748 1.00 96.38 250 LEU A O 1
ATOM 2070 N N . GLN A 1 251 ? 12.266 -37.333 -3.021 1.00 94.81 251 GLN A N 1
ATOM 2071 C CA . GLN A 1 251 ? 13.447 -38.105 -3.426 1.00 94.81 251 GLN A CA 1
ATOM 2072 C C . GLN A 1 251 ? 13.166 -39.614 -3.460 1.00 94.81 251 GLN A C 1
ATOM 2074 O O . GLN A 1 251 ? 13.538 -40.291 -4.425 1.00 94.81 251 GLN A O 1
ATOM 2079 N N . LYS A 1 252 ? 12.454 -40.145 -2.455 1.00 95.44 252 LYS A N 1
ATOM 2080 C CA . LYS A 1 252 ? 12.036 -41.556 -2.424 1.00 95.44 252 LYS A CA 1
ATOM 2081 C C . LYS A 1 252 ? 11.108 -41.898 -3.588 1.00 95.44 252 LYS A C 1
ATOM 2083 O O . LYS A 1 252 ? 11.325 -42.922 -4.234 1.00 95.44 252 LYS A O 1
ATOM 2088 N N . LYS A 1 253 ? 10.134 -41.039 -3.908 1.00 96.75 253 LYS A N 1
ATOM 2089 C CA . LYS A 1 253 ? 9.219 -41.240 -5.046 1.00 96.75 253 LYS A CA 1
ATOM 2090 C C . LYS A 1 253 ? 9.956 -41.199 -6.388 1.00 96.75 253 LYS A C 1
ATOM 2092 O O . LYS A 1 253 ? 9.748 -42.070 -7.230 1.00 96.75 253 LYS A O 1
ATOM 2097 N N . ILE A 1 254 ? 10.892 -40.266 -6.576 1.00 95.94 254 ILE A N 1
ATOM 2098 C CA . ILE A 1 254 ? 11.737 -40.208 -7.783 1.00 95.94 254 ILE A CA 1
ATOM 2099 C C . ILE A 1 254 ? 12.582 -41.479 -7.920 1.00 95.94 254 ILE A C 1
ATOM 2101 O O . ILE A 1 254 ? 12.691 -42.028 -9.018 1.00 95.94 254 ILE A O 1
ATOM 2105 N N . ALA A 1 255 ? 13.156 -41.977 -6.822 1.00 93.62 255 ALA A N 1
ATOM 2106 C CA . ALA A 1 255 ? 13.896 -43.234 -6.827 1.00 93.62 255 ALA A CA 1
ATOM 2107 C C . ALA A 1 255 ? 12.990 -44.437 -7.148 1.00 93.62 255 ALA A C 1
ATOM 2109 O O . ALA A 1 255 ? 13.385 -45.287 -7.945 1.00 93.62 255 ALA A O 1
ATOM 2110 N N . HIS A 1 256 ? 11.779 -44.480 -6.583 1.00 95.94 256 HIS A N 1
ATOM 2111 C CA . HIS A 1 256 ? 10.786 -45.532 -6.813 1.00 95.94 256 HIS A CA 1
ATOM 2112 C C . HIS A 1 256 ? 10.370 -45.623 -8.287 1.00 95.94 256 HIS A C 1
ATOM 2114 O O . HIS A 1 256 ? 10.404 -46.699 -8.880 1.00 95.94 256 HIS A O 1
ATOM 2120 N N . TYR A 1 257 ? 10.091 -44.481 -8.919 1.00 96.75 257 TYR A N 1
ATOM 2121 C CA . TYR A 1 257 ? 9.731 -44.401 -10.336 1.00 96.75 257 TYR A CA 1
ATOM 2122 C C . TYR A 1 257 ? 10.948 -44.353 -11.278 1.00 96.75 257 TYR A C 1
ATOM 2124 O O . TYR A 1 257 ? 10.830 -43.938 -12.433 1.00 96.75 257 TYR A O 1
ATOM 2132 N N . ASN A 1 258 ? 12.134 -44.768 -10.810 1.00 94.81 258 ASN A N 1
ATOM 2133 C CA . ASN A 1 258 ? 13.384 -44.808 -11.579 1.00 94.81 258 ASN A CA 1
ATOM 2134 C C . ASN A 1 258 ? 13.736 -43.483 -12.294 1.00 94.81 258 ASN A C 1
ATOM 2136 O O . ASN A 1 258 ? 14.405 -43.475 -13.330 1.00 94.81 258 ASN A O 1
ATOM 2140 N N . GLY A 1 259 ? 13.321 -42.347 -11.732 1.00 93.38 259 GLY A N 1
ATOM 2141 C CA . GLY A 1 259 ? 13.522 -41.016 -12.304 1.00 93.38 259 GLY A CA 1
ATOM 2142 C C . GLY A 1 259 ? 12.469 -40.556 -13.309 1.00 93.38 259 GLY A C 1
ATOM 2143 O O . GLY A 1 259 ? 12.666 -39.516 -13.934 1.00 93.38 259 GLY A O 1
ATOM 2144 N N . ASN A 1 260 ? 11.373 -41.294 -13.499 1.00 95.88 260 ASN A N 1
ATOM 2145 C CA . ASN A 1 260 ? 10.275 -40.860 -14.355 1.00 95.88 260 ASN A CA 1
ATOM 2146 C C . ASN A 1 260 ? 9.419 -39.801 -13.639 1.00 95.88 260 ASN A C 1
ATOM 2148 O O . ASN A 1 260 ? 8.506 -40.122 -12.880 1.00 95.88 260 ASN A O 1
ATOM 2152 N N . ILE A 1 261 ? 9.723 -38.529 -13.899 1.00 96.56 261 ILE A N 1
ATOM 2153 C CA . ILE A 1 261 ? 9.077 -37.376 -13.257 1.00 96.56 261 ILE A CA 1
ATOM 2154 C C . ILE A 1 261 ? 7.571 -37.303 -13.543 1.00 96.56 261 ILE A C 1
ATOM 2156 O O . ILE A 1 261 ? 6.815 -36.859 -12.684 1.00 96.56 261 ILE A O 1
ATOM 2160 N N . GLU A 1 262 ? 7.110 -37.769 -14.706 1.00 96.31 262 GLU A N 1
ATOM 2161 C CA . GLU A 1 262 ? 5.680 -37.762 -15.031 1.00 96.31 262 GLU A CA 1
ATOM 2162 C C . GLU A 1 262 ? 4.885 -38.667 -14.079 1.00 96.31 262 GLU A C 1
ATOM 2164 O O . GLU A 1 262 ? 3.824 -38.275 -13.595 1.00 96.31 262 GLU A O 1
ATOM 2169 N N . LEU A 1 263 ? 5.418 -39.854 -13.764 1.00 96.69 263 LEU A N 1
ATOM 2170 C CA . LEU A 1 263 ? 4.791 -40.777 -12.814 1.00 96.69 263 LEU A CA 1
ATOM 2171 C C . LEU A 1 263 ? 4.837 -40.236 -11.384 1.00 96.69 263 LEU A C 1
ATOM 2173 O O . LEU A 1 263 ? 3.847 -40.343 -10.671 1.00 96.69 263 LEU A O 1
ATOM 2177 N N . VAL A 1 264 ? 5.938 -39.583 -11.001 1.00 97.06 264 VAL A N 1
ATOM 2178 C CA . VAL A 1 264 ? 6.063 -38.912 -9.696 1.00 97.06 264 VAL A CA 1
ATOM 2179 C C . VAL A 1 264 ? 4.997 -37.827 -9.537 1.00 97.06 264 VAL A C 1
ATOM 2181 O O . VAL A 1 264 ? 4.344 -37.766 -8.504 1.00 97.06 264 VAL A O 1
ATOM 2184 N N . ILE A 1 265 ? 4.778 -36.993 -10.558 1.00 96.12 265 ILE A N 1
ATOM 2185 C CA . ILE A 1 265 ? 3.745 -35.947 -10.519 1.00 96.12 265 ILE A CA 1
ATOM 2186 C C . ILE A 1 265 ? 2.348 -36.563 -10.391 1.00 96.12 265 ILE A C 1
ATOM 2188 O O . ILE A 1 265 ? 1.565 -36.099 -9.567 1.00 96.12 265 ILE A O 1
ATOM 2192 N N . LYS A 1 266 ? 2.035 -37.611 -11.169 1.00 96.31 266 LYS A N 1
ATOM 2193 C CA . LYS A 1 266 ? 0.734 -38.302 -11.085 1.00 96.31 266 LYS A CA 1
ATOM 2194 C C . LYS A 1 266 ? 0.482 -38.869 -9.688 1.00 96.31 266 LYS A C 1
ATOM 2196 O O . LYS A 1 266 ? -0.611 -38.703 -9.163 1.00 96.31 266 LYS A O 1
ATOM 2201 N N . ASP A 1 267 ? 1.501 -39.478 -9.089 1.00 97.19 267 ASP A N 1
ATOM 2202 C CA . ASP A 1 267 ? 1.446 -40.052 -7.743 1.00 97.19 267 ASP A CA 1
ATOM 2203 C C . ASP A 1 267 ? 1.212 -38.985 -6.659 1.00 97.19 267 ASP A C 1
ATOM 2205 O O . ASP A 1 267 ? 0.377 -39.164 -5.778 1.00 97.19 267 ASP A O 1
ATOM 2209 N N . ILE A 1 268 ? 1.897 -37.839 -6.751 1.00 96.50 268 ILE A N 1
ATOM 2210 C CA . ILE A 1 268 ? 1.719 -36.717 -5.813 1.00 96.50 268 ILE A CA 1
ATOM 2211 C C . ILE A 1 268 ? 0.319 -36.114 -5.937 1.00 96.50 268 ILE A C 1
ATOM 2213 O O . ILE A 1 268 ? -0.343 -35.893 -4.928 1.00 96.50 268 ILE A O 1
ATOM 2217 N N . VAL A 1 269 ? -0.151 -35.872 -7.164 1.00 95.50 269 VAL A N 1
ATOM 2218 C CA . VAL A 1 269 ? -1.491 -35.313 -7.403 1.00 95.50 269 VAL A CA 1
ATOM 2219 C C . VAL A 1 269 ? -2.572 -36.252 -6.871 1.00 95.50 269 VAL A C 1
ATOM 2221 O O . VAL A 1 269 ? -3.502 -35.789 -6.216 1.00 95.50 269 VAL A O 1
ATOM 2224 N N . GLN A 1 270 ? -2.430 -37.559 -7.097 1.00 96.94 270 GLN A N 1
ATOM 2225 C CA . GLN A 1 270 ? -3.354 -38.559 -6.570 1.00 96.94 270 GLN A CA 1
ATOM 2226 C C . GLN A 1 270 ? -3.402 -38.531 -5.034 1.00 96.94 270 GLN A C 1
ATOM 2228 O O . GLN A 1 270 ? -4.485 -38.498 -4.453 1.00 96.94 270 GLN A O 1
ATOM 2233 N N . GLU A 1 271 ? -2.245 -38.465 -4.371 1.00 95.31 271 GLU A N 1
ATOM 2234 C CA . GLU A 1 271 ? -2.173 -38.394 -2.908 1.00 95.31 271 GLU A CA 1
ATOM 2235 C C . GLU A 1 271 ? -2.787 -37.099 -2.346 1.00 95.31 271 GLU A C 1
ATOM 2237 O O . GLU A 1 271 ? -3.457 -37.128 -1.312 1.00 95.31 271 GLU A O 1
ATOM 2242 N N . CYS A 1 272 ? -2.602 -35.964 -3.027 1.00 92.06 272 CYS A N 1
ATOM 2243 C CA . CYS A 1 272 ? -3.240 -34.701 -2.652 1.00 92.06 272 CYS A CA 1
ATOM 2244 C C . CYS A 1 272 ? -4.771 -34.803 -2.707 1.00 92.06 272 CYS A C 1
ATOM 2246 O O . CYS A 1 272 ? -5.433 -34.419 -1.744 1.00 92.06 272 CYS A O 1
ATOM 2248 N N . VAL A 1 273 ? -5.323 -35.380 -3.781 1.00 92.00 273 VAL A N 1
ATOM 2249 C CA . VAL A 1 273 ? -6.774 -35.587 -3.936 1.00 92.00 273 VAL A CA 1
ATOM 2250 C C . VAL A 1 273 ? -7.318 -36.522 -2.851 1.00 92.00 273 VAL A C 1
ATOM 2252 O O . VAL A 1 273 ? -8.380 -36.280 -2.283 1.00 92.00 273 VAL A O 1
ATOM 2255 N N . GLU A 1 274 ? -6.583 -37.579 -2.505 1.00 94.50 274 GLU A N 1
ATOM 2256 C CA . GLU A 1 274 ? -6.988 -38.503 -1.441 1.00 94.50 274 GLU A CA 1
ATOM 2257 C C . GLU A 1 274 ? -6.955 -37.864 -0.046 1.00 94.50 274 GLU A C 1
ATOM 2259 O O . GLU A 1 274 ? -7.830 -38.149 0.775 1.00 94.50 274 GLU A O 1
ATOM 2264 N N . LYS A 1 275 ? -5.978 -36.991 0.234 1.00 93.06 275 LYS A N 1
ATOM 2265 C CA . LYS A 1 275 ? -5.921 -36.226 1.491 1.00 93.06 275 LYS A CA 1
ATOM 2266 C C . LYS A 1 275 ? -7.070 -35.226 1.593 1.00 93.06 275 LYS A C 1
ATOM 2268 O O . LYS A 1 275 ? -7.664 -35.113 2.661 1.00 93.06 275 LYS A O 1
ATOM 2273 N N . GLU A 1 276 ? -7.410 -34.550 0.500 1.00 90.44 276 GLU A N 1
ATOM 2274 C CA . GLU A 1 276 ? -8.528 -33.603 0.455 1.00 90.44 276 GLU A CA 1
ATOM 2275 C C . GLU A 1 276 ? -9.870 -34.309 0.707 1.00 90.44 276 GLU A C 1
ATOM 2277 O O . GLU A 1 276 ? -10.629 -33.894 1.581 1.00 90.44 276 GLU A O 1
ATOM 2282 N N . ASN A 1 277 ? -10.098 -35.460 0.066 1.00 89.94 277 ASN A N 1
ATOM 2283 C CA . ASN A 1 277 ? -11.298 -36.273 0.292 1.00 89.94 277 ASN A CA 1
ATOM 2284 C C . ASN A 1 277 ? -11.410 -36.792 1.739 1.00 89.94 277 ASN A C 1
ATOM 2286 O O . ASN A 1 277 ? -12.513 -36.868 2.281 1.00 89.94 277 ASN A O 1
ATOM 2290 N N . LYS A 1 278 ? -10.286 -37.150 2.381 1.00 91.00 278 LYS A N 1
ATOM 2291 C CA . LYS A 1 278 ? -10.271 -37.561 3.798 1.00 91.00 278 LYS A CA 1
ATOM 2292 C C . LYS A 1 278 ? -10.600 -36.401 4.730 1.00 91.00 278 LYS A C 1
ATOM 2294 O O . LYS A 1 278 ? -11.418 -36.574 5.622 1.00 91.00 278 LYS A O 1
ATOM 2299 N N . LEU A 1 279 ? -10.029 -35.220 4.491 1.00 87.06 279 LEU A N 1
ATOM 2300 C CA . LEU A 1 279 ? -10.343 -34.026 5.278 1.00 87.06 279 LEU A CA 1
ATOM 2301 C C . LEU A 1 279 ? -11.817 -33.626 5.134 1.00 87.06 279 LEU A C 1
ATOM 2303 O O . LEU A 1 279 ? -12.440 -33.235 6.117 1.00 87.06 279 LEU A O 1
ATOM 2307 N N . GLU A 1 280 ? -12.400 -33.766 3.942 1.00 81.44 280 GLU A N 1
ATOM 2308 C CA . GLU A 1 280 ? -13.823 -33.488 3.728 1.00 81.44 280 GLU A CA 1
ATOM 2309 C C . GLU A 1 280 ? -14.737 -34.521 4.416 1.00 81.44 280 GLU A C 1
ATOM 2311 O O . GLU A 1 280 ? -15.803 -34.166 4.927 1.00 81.44 280 GLU A O 1
ATOM 2316 N N . ALA A 1 281 ? -14.321 -35.791 4.472 1.00 84.06 281 ALA A N 1
ATOM 2317 C CA . ALA A 1 281 ? -15.026 -36.839 5.210 1.00 84.06 281 ALA A CA 1
ATOM 2318 C C . ALA A 1 281 ? -14.932 -36.636 6.732 1.00 84.06 281 ALA A C 1
ATOM 2320 O O . ALA A 1 281 ? -15.958 -36.700 7.409 1.00 84.06 281 ALA A O 1
ATOM 2321 N N . ASP A 1 282 ? -13.749 -36.296 7.249 1.00 80.44 282 ASP A N 1
ATOM 2322 C CA . ASP A 1 282 ? -13.522 -36.022 8.673 1.00 80.44 282 ASP A CA 1
ATOM 2323 C C . ASP A 1 282 ? -14.277 -34.758 9.131 1.00 80.44 282 ASP A C 1
ATOM 2325 O O . ASP A 1 282 ? -14.830 -34.708 10.232 1.00 80.44 282 ASP A O 1
ATOM 2329 N N . HIS A 1 283 ? -14.397 -33.744 8.264 1.00 76.69 283 HIS A N 1
ATOM 2330 C CA . HIS A 1 283 ? -15.244 -32.575 8.521 1.00 76.69 283 HIS A CA 1
ATOM 2331 C C . HIS A 1 283 ? -16.746 -32.900 8.527 1.00 76.69 283 HIS A C 1
ATOM 2333 O O . HIS A 1 283 ? -17.511 -32.224 9.218 1.00 76.69 283 HIS A O 1
ATOM 2339 N N . LYS A 1 284 ? -17.189 -33.925 7.788 1.00 77.44 284 LYS A N 1
ATOM 2340 C CA . LYS A 1 284 ? -18.583 -34.398 7.828 1.00 77.44 284 LYS A CA 1
ATOM 2341 C C . LYS A 1 284 ? -18.856 -35.256 9.066 1.00 77.44 284 LYS A C 1
ATOM 2343 O O . LYS A 1 284 ? -19.901 -35.065 9.679 1.00 77.44 284 LYS A O 1
ATOM 2348 N N . SER A 1 285 ? -17.924 -36.113 9.493 1.00 69.25 285 SER A N 1
ATOM 2349 C CA . SER A 1 285 ? -18.103 -36.955 10.687 1.00 69.25 285 SER A CA 1
ATOM 2350 C C . SER A 1 285 ? -17.974 -36.186 12.006 1.00 69.25 285 SER A C 1
ATOM 2352 O O . SER A 1 285 ? -18.695 -36.480 12.957 1.00 69.25 285 SER A O 1
ATOM 2354 N N . ASN A 1 286 ? -17.116 -35.161 12.077 1.00 53.88 286 ASN A N 1
ATOM 2355 C CA . ASN A 1 286 ? -16.971 -34.356 13.298 1.00 53.88 286 ASN A CA 1
ATOM 2356 C C . ASN A 1 286 ? -18.177 -33.434 13.557 1.00 53.88 286 ASN A C 1
ATOM 2358 O O . ASN A 1 286 ? -18.486 -33.154 14.712 1.00 53.88 286 ASN A O 1
ATOM 2362 N N . ASN A 1 287 ? -18.924 -33.050 12.514 1.00 52.81 287 ASN A N 1
ATOM 2363 C CA . ASN A 1 287 ? -20.191 -32.324 12.669 1.00 52.81 287 ASN A CA 1
ATOM 2364 C C . ASN A 1 287 ? -21.336 -33.200 13.227 1.00 52.81 287 ASN A C 1
ATOM 2366 O O . ASN A 1 287 ? -22.325 -32.657 13.719 1.00 52.81 287 ASN A O 1
ATOM 2370 N N . GLU A 1 288 ? -21.220 -34.534 13.178 1.00 51.88 288 GLU A N 1
ATOM 2371 C CA . GLU A 1 288 ? -22.193 -35.450 13.795 1.00 51.88 288 GLU A CA 1
ATOM 2372 C C . GLU A 1 288 ? -21.816 -35.844 15.235 1.00 51.88 288 GLU A C 1
ATOM 2374 O O . GLU A 1 288 ? -22.717 -36.052 16.049 1.00 51.88 288 GLU A O 1
ATOM 2379 N N . LEU A 1 289 ? -20.524 -35.871 15.598 1.00 42.94 289 LEU A N 1
ATOM 2380 C CA . LEU A 1 289 ? -20.084 -36.199 16.966 1.00 42.94 289 LEU A CA 1
ATOM 2381 C C . LEU A 1 289 ? -20.147 -35.022 17.960 1.00 42.94 289 LEU A C 1
ATOM 2383 O O . LEU A 1 289 ? -20.405 -35.252 19.142 1.00 42.94 289 LEU A O 1
ATOM 2387 N N . GLU A 1 290 ? -20.003 -33.766 17.521 1.00 41.31 290 GLU A N 1
ATOM 2388 C CA . GLU A 1 290 ? -20.093 -32.601 18.429 1.00 41.31 290 GLU A CA 1
ATOM 2389 C C . GLU A 1 290 ? -21.513 -32.321 18.965 1.00 41.31 290 GLU A C 1
ATOM 2391 O O . GLU A 1 290 ? -21.677 -31.516 19.881 1.00 41.31 290 GLU A O 1
ATOM 2396 N N . ASN A 1 291 ? -22.544 -33.024 18.476 1.00 44.72 291 ASN A N 1
ATOM 2397 C CA . ASN A 1 291 ? -23.913 -32.909 18.995 1.00 44.72 291 ASN A CA 1
ATOM 2398 C C . ASN A 1 291 ? -24.248 -33.886 20.144 1.00 44.72 291 ASN A C 1
ATOM 2400 O O . ASN A 1 291 ? -25.365 -33.826 20.661 1.00 44.72 291 ASN A O 1
ATOM 2404 N N . VAL A 1 292 ? -23.328 -34.769 20.570 1.00 43.44 292 VAL A N 1
ATOM 2405 C CA . VAL A 1 292 ? -23.632 -35.810 21.582 1.00 43.44 292 VAL A CA 1
ATOM 2406 C C . VAL A 1 292 ? -22.840 -35.675 22.897 1.00 43.44 292 VAL A C 1
ATOM 2408 O O . VAL A 1 292 ? -23.330 -36.123 23.930 1.00 43.44 292 VAL A O 1
ATOM 2411 N N . GLU A 1 293 ? -21.704 -34.970 22.943 1.00 36.78 293 GLU A N 1
ATOM 2412 C CA . GLU A 1 293 ? -20.833 -34.901 24.142 1.00 36.78 293 GLU A CA 1
ATOM 2413 C C . GLU A 1 293 ? -20.785 -33.528 24.852 1.00 36.78 293 GLU A C 1
ATOM 2415 O O . GLU A 1 293 ? -19.741 -33.064 25.302 1.00 36.78 293 GLU A O 1
ATOM 2420 N N . GLN A 1 294 ? -21.937 -32.872 25.039 1.00 36.62 294 GLN A N 1
ATOM 2421 C CA . GLN A 1 294 ? -22.064 -31.774 26.018 1.00 36.62 294 GLN A CA 1
ATOM 2422 C C . GLN A 1 294 ? -23.213 -31.992 27.010 1.00 36.62 294 GLN A C 1
ATOM 2424 O O . GLN A 1 294 ? -24.096 -31.152 27.170 1.00 36.62 294 GLN A O 1
ATOM 2429 N N . LYS A 1 295 ? -23.173 -33.117 27.734 1.00 41.03 295 LYS A N 1
ATOM 2430 C CA . LYS A 1 295 ? -23.722 -33.245 29.096 1.00 41.03 295 LYS A CA 1
ATOM 2431 C C . LYS A 1 295 ? -22.824 -34.193 29.903 1.00 41.03 295 LYS A C 1
ATOM 2433 O O . LYS A 1 295 ? -22.581 -35.297 29.447 1.00 41.03 295 LYS A O 1
ATOM 2438 N N . GLN A 1 296 ? -22.441 -33.752 31.109 1.00 36.47 296 GLN A N 1
ATOM 2439 C CA . GLN A 1 296 ? -21.449 -34.322 32.051 1.00 36.47 296 GLN A CA 1
ATOM 2440 C C . GLN A 1 296 ? -19.994 -34.004 31.657 1.00 36.47 296 GLN A C 1
ATOM 2442 O O . GLN A 1 296 ? -19.606 -34.213 30.526 1.00 36.47 296 GLN A O 1
ATOM 2447 N N . GLU A 1 297 ? -19.137 -33.426 32.501 1.00 34.00 297 GLU A N 1
ATOM 2448 C CA . GLU A 1 297 ? -19.036 -33.553 33.954 1.00 34.00 297 GLU A CA 1
ATOM 2449 C C . GLU A 1 297 ? -18.279 -32.364 34.577 1.00 34.00 297 GLU A C 1
ATOM 2451 O O . GLU A 1 297 ? -17.435 -31.720 33.955 1.00 34.00 297 GLU A O 1
ATOM 2456 N N . GLN A 1 298 ? -18.604 -32.085 35.837 1.00 36.50 298 GLN A N 1
ATOM 2457 C CA . GLN A 1 298 ? -18.021 -31.064 36.698 1.00 36.50 298 GLN A CA 1
ATOM 2458 C C . GLN A 1 298 ? -17.230 -31.799 37.796 1.00 36.50 298 GLN A C 1
ATOM 2460 O O . GLN A 1 298 ? -17.818 -32.622 38.493 1.00 36.50 298 GLN A O 1
ATOM 2465 N N . GLY A 1 299 ? -15.936 -31.503 37.988 1.00 30.52 299 GLY A N 1
ATOM 2466 C CA . GLY A 1 299 ? -15.177 -32.000 39.150 1.00 30.52 299 GLY A CA 1
ATOM 2467 C C . GLY A 1 299 ? -13.643 -31.945 39.043 1.00 30.52 299 GLY A C 1
ATOM 2468 O O . GLY A 1 299 ? -13.056 -32.757 38.346 1.00 30.52 299 GLY A O 1
ATOM 2469 N N . ASN A 1 300 ? -13.045 -30.985 39.768 1.00 37.62 300 ASN A N 1
ATOM 2470 C CA . ASN A 1 300 ? -11.668 -30.813 40.305 1.00 37.62 300 ASN A CA 1
ATOM 2471 C C . ASN A 1 300 ? -10.593 -31.890 39.974 1.00 37.62 300 ASN A C 1
ATOM 2473 O O . ASN A 1 300 ? -10.844 -33.081 40.080 1.00 37.62 300 ASN A O 1
ATOM 2477 N N . THR A 1 301 ? -9.301 -31.588 39.753 1.00 30.09 301 THR A N 1
ATOM 2478 C CA . THR A 1 301 ? -8.347 -30.987 40.718 1.00 30.09 301 THR A CA 1
ATOM 2479 C C . THR A 1 301 ? -6.977 -30.720 40.042 1.00 30.09 301 THR A C 1
ATOM 2481 O O . THR A 1 301 ? -6.537 -31.511 39.218 1.00 30.09 301 THR A O 1
ATOM 2484 N N . VAL A 1 302 ? -6.333 -29.610 40.428 1.00 40.81 302 VAL A N 1
ATOM 2485 C CA . VAL A 1 302 ? -4.897 -29.223 40.409 1.00 40.81 302 VAL A CA 1
ATOM 2486 C C . VAL A 1 302 ? -3.868 -30.187 39.776 1.00 40.81 302 VAL A C 1
ATOM 2488 O O . VAL A 1 302 ? -3.644 -31.272 40.304 1.00 40.81 302 VAL A O 1
ATOM 2491 N N . ASN A 1 303 ? -3.104 -29.708 38.776 1.00 32.78 303 ASN A N 1
ATOM 2492 C CA . ASN A 1 303 ? -1.634 -29.754 38.852 1.00 32.78 303 ASN A CA 1
ATOM 2493 C C . ASN A 1 303 ? -0.912 -28.787 37.898 1.00 32.78 303 ASN A C 1
ATOM 2495 O O . ASN A 1 303 ? -1.362 -28.506 36.788 1.00 32.78 303 ASN A O 1
ATOM 2499 N N . GLU A 1 304 ? 0.199 -28.277 38.424 1.00 45.84 304 GLU A N 1
ATOM 2500 C CA . GLU A 1 304 ? 1.163 -27.340 37.853 1.00 45.84 304 GLU A CA 1
ATOM 2501 C C . GLU A 1 304 ? 1.898 -27.885 36.614 1.00 45.84 304 GLU A C 1
ATOM 2503 O O . GLU A 1 304 ? 1.883 -29.077 36.322 1.00 45.84 304 GLU A O 1
ATOM 2508 N N . ASP A 1 305 ? 2.588 -26.964 35.935 1.00 43.47 305 ASP A N 1
ATOM 2509 C CA . ASP A 1 305 ? 3.554 -27.164 34.847 1.00 43.47 305 ASP A CA 1
ATOM 2510 C C . ASP A 1 305 ? 3.018 -27.360 33.424 1.00 43.47 305 ASP A C 1
ATOM 2512 O O . ASP A 1 305 ? 3.138 -28.411 32.807 1.00 43.47 305 ASP A O 1
ATOM 2516 N N . ASN A 1 306 ? 2.585 -26.249 32.815 1.00 37.47 306 ASN A N 1
ATOM 2517 C CA . ASN A 1 306 ? 2.643 -26.082 31.358 1.00 37.47 306 ASN A CA 1
ATOM 2518 C C . ASN A 1 306 ? 3.156 -24.687 30.961 1.00 37.47 306 ASN A C 1
ATOM 2520 O O . ASN A 1 306 ? 2.463 -23.854 30.382 1.00 37.47 306 ASN A O 1
ATOM 2524 N N . LYS A 1 307 ? 4.438 -24.442 31.256 1.00 50.75 307 LYS A N 1
ATOM 2525 C CA . LYS A 1 307 ? 5.261 -23.424 30.586 1.00 50.75 307 LYS A CA 1
ATOM 2526 C C . LYS A 1 307 ? 6.088 -24.101 29.495 1.00 50.75 307 LYS A C 1
ATOM 2528 O O . LYS A 1 307 ? 7.280 -24.328 29.677 1.00 50.75 307 LYS A O 1
ATOM 2533 N N . ARG A 1 308 ? 5.484 -24.423 28.350 1.00 50.56 308 ARG A N 1
ATOM 2534 C CA . ARG A 1 308 ? 6.211 -24.549 27.074 1.00 50.56 308 ARG A CA 1
ATOM 2535 C C . ARG A 1 308 ? 5.237 -24.685 25.912 1.00 50.56 308 ARG A C 1
ATOM 2537 O O . ARG A 1 308 ? 4.335 -25.504 25.941 1.00 50.56 308 ARG A O 1
ATOM 2544 N N . VAL A 1 309 ? 5.518 -23.898 24.874 1.00 40.84 309 VAL A N 1
ATOM 2545 C CA . VAL A 1 309 ? 4.806 -23.794 23.589 1.00 40.84 309 VAL A CA 1
ATOM 2546 C C . VAL A 1 309 ? 3.583 -22.870 23.606 1.00 40.84 309 VAL A C 1
ATOM 2548 O O . VAL A 1 309 ? 2.491 -23.213 23.175 1.00 40.84 309 VAL A O 1
ATOM 2551 N N . GLN A 1 310 ? 3.814 -21.615 23.993 1.00 39.62 310 GLN A N 1
ATOM 2552 C CA . GLN A 1 310 ? 3.026 -20.493 23.487 1.00 39.62 310 GLN A CA 1
ATOM 2553 C C . GLN A 1 310 ? 3.534 -20.192 22.066 1.00 39.62 310 GLN A C 1
ATOM 2555 O O . GLN A 1 310 ? 4.292 -19.255 21.837 1.00 39.62 310 GLN A O 1
ATOM 2560 N N . LYS A 1 311 ? 3.214 -21.079 21.114 1.00 48.62 311 LYS A N 1
ATOM 2561 C CA . LYS A 1 311 ? 3.269 -20.718 19.694 1.00 48.62 311 LYS A CA 1
ATOM 2562 C C . LYS A 1 311 ? 2.217 -19.626 19.558 1.00 48.62 311 LYS A C 1
ATOM 2564 O O . LYS A 1 311 ? 1.065 -19.870 19.907 1.00 48.62 311 LYS A O 1
ATOM 2569 N N . GLU A 1 312 ? 2.634 -18.424 19.182 1.00 39.12 312 GLU A N 1
ATOM 2570 C CA . GLU A 1 312 ? 1.746 -17.305 18.888 1.00 39.12 312 GLU A CA 1
ATOM 2571 C C . GLU A 1 312 ? 0.685 -17.797 17.893 1.00 39.12 312 GLU A C 1
ATOM 2573 O O . GLU A 1 312 ? 0.939 -17.894 16.697 1.00 39.12 312 GLU A O 1
ATOM 2578 N N . MET A 1 313 ? -0.490 -18.203 18.387 1.00 39.12 313 MET A N 1
ATOM 2579 C CA . MET A 1 313 ? -1.678 -18.286 17.553 1.00 39.12 313 MET A CA 1
ATOM 2580 C C . MET A 1 313 ? -1.940 -16.840 17.160 1.00 39.12 313 MET A C 1
ATOM 2582 O O . MET A 1 313 ? -2.485 -16.076 17.962 1.00 39.12 313 MET A O 1
ATOM 2586 N N . GLU A 1 314 ? -1.453 -16.443 15.981 1.00 48.19 314 GLU A N 1
ATOM 2587 C CA . GLU A 1 314 ? -1.900 -15.234 15.301 1.00 48.19 314 GLU A CA 1
ATOM 2588 C C . GLU A 1 314 ? -3.420 -15.220 15.430 1.00 48.19 314 GLU A C 1
ATOM 2590 O O . GLU A 1 314 ? -4.106 -16.116 14.938 1.00 48.19 314 GLU A O 1
ATOM 2595 N N . LYS A 1 315 ? -3.945 -14.278 16.219 1.00 63.34 315 LYS A N 1
ATOM 2596 C CA . LYS A 1 315 ? -5.385 -14.157 16.416 1.00 63.34 315 LYS A CA 1
ATOM 2597 C C . LYS A 1 315 ? -5.967 -13.891 15.038 1.00 63.34 315 LYS A C 1
ATOM 2599 O O . LYS A 1 315 ? -5.702 -12.839 14.469 1.00 63.34 315 LYS A O 1
ATOM 2604 N N . THR A 1 316 ? -6.695 -14.854 14.489 1.00 79.50 316 THR A N 1
ATOM 2605 C CA . THR A 1 316 ? -7.307 -14.729 13.171 1.00 79.50 316 THR A CA 1
ATOM 2606 C C . THR A 1 316 ? -8.340 -13.604 13.230 1.00 79.50 316 THR A C 1
ATOM 2608 O O . THR A 1 316 ? -9.410 -13.764 13.811 1.00 79.50 316 THR A O 1
ATOM 2611 N N . GLU A 1 317 ? -8.003 -12.430 12.704 1.00 88.31 317 GLU A N 1
ATOM 2612 C CA . GLU A 1 317 ? -8.921 -11.291 12.631 1.00 88.31 317 GLU A CA 1
ATOM 2613 C C . GLU A 1 317 ? -9.736 -11.378 11.332 1.00 88.31 317 GLU A C 1
ATOM 2615 O O . GLU A 1 317 ? -9.219 -11.793 10.293 1.00 88.31 317 GLU A O 1
ATOM 2620 N N . ILE A 1 318 ? -11.017 -11.001 11.375 1.00 90.25 318 ILE A N 1
ATOM 2621 C CA . ILE A 1 318 ? -11.900 -11.025 10.199 1.00 90.25 318 ILE A CA 1
ATOM 2622 C C . ILE A 1 318 ? -12.075 -9.611 9.646 1.00 90.25 318 ILE A C 1
ATOM 2624 O O . ILE A 1 318 ? -12.410 -8.681 10.378 1.00 90.25 318 ILE A O 1
ATOM 2628 N N . GLY A 1 319 ? -11.935 -9.465 8.330 1.00 90.94 319 GLY A N 1
ATOM 2629 C CA . GLY A 1 319 ? -12.055 -8.188 7.627 1.00 90.94 319 GLY A CA 1
ATOM 2630 C C . GLY A 1 319 ? -10.700 -7.594 7.246 1.00 90.94 319 GLY A C 1
ATOM 2631 O O . GLY A 1 319 ? -9.651 -8.026 7.712 1.00 90.94 319 GLY A O 1
ATOM 2632 N N . GLU A 1 320 ? -10.732 -6.600 6.362 1.00 91.50 320 GLU A N 1
ATOM 2633 C CA . GLU A 1 320 ? -9.539 -5.913 5.866 1.00 91.50 320 GLU A CA 1
ATOM 2634 C C . GLU A 1 320 ? -9.523 -4.475 6.376 1.00 91.50 320 GLU A C 1
ATOM 2636 O O . GLU A 1 320 ? -10.531 -3.767 6.281 1.00 91.50 320 GLU A O 1
ATOM 2641 N N . THR A 1 321 ? -8.370 -4.014 6.855 1.00 93.44 321 THR A N 1
ATOM 2642 C CA . THR A 1 321 ? -8.163 -2.588 7.103 1.00 93.44 321 THR A CA 1
ATOM 2643 C C . THR A 1 321 ? -7.892 -1.862 5.785 1.00 93.44 321 THR A C 1
ATOM 2645 O O . THR A 1 321 ? -7.174 -2.347 4.907 1.00 93.44 321 THR A O 1
ATOM 2648 N N . LYS A 1 322 ? -8.497 -0.685 5.617 1.00 93.69 322 LYS A N 1
ATOM 2649 C CA . LYS A 1 322 ? -8.337 0.177 4.433 1.00 93.69 322 LYS A CA 1
ATOM 2650 C C . LYS A 1 322 ? -8.115 1.627 4.868 1.00 93.69 322 LYS A C 1
ATOM 2652 O O . LYS A 1 322 ? -8.300 1.932 6.045 1.00 93.69 322 LYS A O 1
ATOM 2657 N N . PRO A 1 323 ? -7.682 2.532 3.970 1.00 93.25 323 PRO A N 1
ATOM 2658 C CA . PRO A 1 323 ? -7.472 3.930 4.335 1.00 93.25 323 PRO A CA 1
ATOM 2659 C C . PRO A 1 323 ? -8.709 4.583 4.977 1.00 93.25 323 PRO A C 1
ATOM 2661 O O . PRO A 1 323 ? -9.837 4.290 4.577 1.00 93.25 323 PRO A O 1
ATOM 2664 N N . GLY A 1 324 ? -8.487 5.446 5.970 1.00 95.38 324 GLY A N 1
ATOM 2665 C CA . GLY A 1 324 ? -9.509 6.097 6.787 1.00 95.38 324 GLY A CA 1
ATOM 2666 C C . GLY A 1 324 ? -9.731 5.442 8.156 1.00 95.38 324 GLY A C 1
ATOM 2667 O O . GLY A 1 324 ? -8.812 4.871 8.749 1.00 95.38 324 GLY A O 1
ATOM 2668 N N . ILE A 1 325 ? -10.958 5.544 8.671 1.00 97.94 325 ILE A N 1
ATOM 2669 C CA . ILE A 1 325 ? -11.365 4.994 9.971 1.00 97.94 325 ILE A CA 1
ATOM 2670 C C . ILE A 1 325 ? -11.633 3.492 9.833 1.00 97.94 325 ILE A C 1
ATOM 2672 O O . ILE A 1 325 ? -12.430 3.061 8.997 1.00 97.94 325 ILE A O 1
ATOM 2676 N N . ASN A 1 326 ? -11.005 2.693 10.691 1.00 98.06 326 ASN A N 1
ATOM 2677 C CA . ASN A 1 326 ? -11.246 1.261 10.841 1.00 98.06 326 ASN A CA 1
ATOM 2678 C C . ASN A 1 326 ? -11.623 0.973 12.293 1.00 98.06 326 ASN A C 1
ATOM 2680 O O . ASN A 1 326 ? -10.879 1.310 13.208 1.00 98.06 326 ASN A O 1
ATOM 2684 N N . LEU A 1 327 ? -12.764 0.338 12.521 1.00 97.94 327 LEU A N 1
ATOM 2685 C CA . LEU A 1 327 ? -13.249 -0.009 13.852 1.00 97.94 327 LEU A CA 1
ATOM 2686 C C . LEU A 1 327 ? -13.100 -1.510 14.073 1.00 97.94 327 LEU A C 1
ATOM 2688 O O . LEU A 1 327 ? -13.521 -2.295 13.228 1.00 97.94 327 LEU A O 1
ATOM 2692 N N . GLN A 1 328 ? -12.518 -1.910 15.200 1.00 97.75 328 GLN A N 1
ATOM 2693 C CA . GLN A 1 328 ? -12.468 -3.305 15.625 1.00 97.75 328 GLN A CA 1
ATOM 2694 C C . GLN A 1 328 ? -13.553 -3.557 16.662 1.00 97.75 328 GLN A C 1
ATOM 2696 O O . GLN A 1 328 ? -13.611 -2.867 17.685 1.00 97.75 328 GLN A O 1
ATOM 2701 N N . GLY A 1 329 ? -14.369 -4.579 16.439 1.00 97.12 329 GLY A N 1
ATOM 2702 C CA . GLY A 1 329 ? -15.370 -5.005 17.407 1.00 97.12 329 GLY A CA 1
ATOM 2703 C C . GLY A 1 329 ? -15.734 -6.476 17.294 1.00 97.12 329 GLY A C 1
ATOM 2704 O O . GLY A 1 329 ? -15.071 -7.234 16.591 1.00 97.12 329 GLY A O 1
ATOM 2705 N N . TYR A 1 330 ? -16.801 -6.877 17.982 1.00 97.00 330 TYR A N 1
ATOM 2706 C CA . TYR A 1 330 ? -17.322 -8.246 17.934 1.00 97.00 330 TYR A CA 1
ATOM 2707 C C . TYR A 1 330 ? -18.735 -8.276 17.363 1.00 97.00 330 TYR A C 1
ATOM 2709 O O . TYR A 1 330 ? -19.565 -7.416 17.665 1.00 97.00 330 TYR A O 1
ATOM 2717 N N . CYS A 1 331 ? -19.000 -9.284 16.534 1.00 97.56 331 CYS A N 1
ATOM 2718 C CA . CYS A 1 331 ? -20.319 -9.525 15.966 1.00 97.56 331 CYS A CA 1
ATOM 2719 C C . CYS A 1 331 ? -21.225 -10.215 16.998 1.00 97.56 331 CYS A C 1
ATOM 2721 O O . CYS A 1 331 ? -20.846 -11.244 17.552 1.00 97.56 331 CYS A O 1
ATOM 2723 N N . SER A 1 332 ? -22.427 -9.685 17.226 1.00 97.31 332 SER A N 1
ATOM 2724 C CA . SER A 1 332 ? -23.436 -10.259 18.129 1.00 97.31 332 SER A CA 1
ATOM 2725 C C . SER A 1 332 ? -24.393 -11.244 17.455 1.00 97.31 332 SER A C 1
ATOM 2727 O O . SER A 1 332 ? -25.227 -11.845 18.123 1.00 97.31 332 SER A O 1
ATOM 2729 N N . ASN A 1 333 ? -24.308 -11.416 16.133 1.00 97.56 333 ASN A N 1
ATOM 2730 C CA . ASN A 1 333 ? -25.155 -12.369 15.426 1.00 97.56 333 ASN A CA 1
ATOM 2731 C C . ASN A 1 333 ? -24.690 -13.802 15.719 1.00 97.56 333 ASN A C 1
ATOM 2733 O O . ASN A 1 333 ? -23.717 -14.246 15.119 1.00 97.56 333 ASN A O 1
ATOM 2737 N N . GLU A 1 334 ? -25.424 -14.545 16.546 1.00 97.25 334 GLU A N 1
ATOM 2738 C CA . GLU A 1 334 ? -25.103 -15.929 16.943 1.00 97.25 334 GLU A CA 1
ATOM 2739 C C . GLU A 1 334 ? -24.949 -16.897 15.755 1.00 97.25 334 GLU A C 1
ATOM 2741 O O . GLU A 1 334 ? -24.259 -17.911 15.839 1.00 97.25 334 GLU A O 1
ATOM 2746 N N . THR A 1 335 ? -25.562 -16.578 14.610 1.00 97.69 335 THR A N 1
ATOM 2747 C CA . THR A 1 335 ? -25.427 -17.378 13.379 1.00 97.69 335 THR A CA 1
ATOM 2748 C C . THR A 1 335 ? -24.154 -17.072 12.578 1.00 97.69 335 THR A C 1
ATOM 2750 O O . THR A 1 335 ? -23.799 -17.844 11.694 1.00 97.69 335 THR A O 1
ATOM 2753 N N . CYS A 1 336 ? -23.460 -15.971 12.879 1.00 97.44 336 CYS A N 1
ATOM 2754 C CA . CYS A 1 336 ? -22.232 -15.522 12.216 1.00 97.44 336 CYS A CA 1
ATOM 2755 C C . CYS A 1 336 ? -21.023 -16.348 12.675 1.00 97.44 336 CYS A C 1
ATOM 2757 O O . CYS A 1 336 ? -20.846 -16.561 13.877 1.00 97.44 336 CYS A O 1
ATOM 2759 N N . LEU A 1 337 ? -20.146 -16.751 11.749 1.00 96.12 337 LEU A N 1
ATOM 2760 C CA . LEU A 1 337 ? -18.952 -17.536 12.085 1.00 96.12 337 LEU A CA 1
ATOM 2761 C C . LEU A 1 337 ? -18.007 -16.734 12.982 1.00 96.12 337 LEU A C 1
ATOM 2763 O O . LEU A 1 337 ? -17.520 -17.256 13.986 1.00 96.12 337 LEU A O 1
ATOM 2767 N N . ALA A 1 338 ? -17.837 -15.441 12.684 1.00 95.44 338 ALA A N 1
ATOM 2768 C CA . ALA A 1 338 ? -17.047 -14.533 13.512 1.00 95.44 338 ALA A CA 1
ATOM 2769 C C . ALA A 1 338 ? -17.534 -14.483 14.972 1.00 95.44 338 ALA A C 1
ATOM 2771 O O . ALA A 1 338 ? -16.724 -14.448 15.896 1.00 95.44 338 ALA A O 1
ATOM 2772 N N . SER A 1 339 ? -18.856 -14.501 15.181 1.00 96.19 339 SER A N 1
ATOM 2773 C CA . SER A 1 339 ? -19.462 -14.469 16.518 1.00 96.19 339 SER A CA 1
ATOM 2774 C C . SER A 1 339 ? -19.262 -15.791 17.259 1.00 96.19 339 SER A C 1
ATOM 2776 O O . SER A 1 339 ? -18.770 -15.791 18.387 1.00 96.19 339 SER A O 1
ATOM 2778 N N . LYS A 1 340 ? -19.549 -16.924 16.598 1.00 96.38 340 LYS A N 1
ATOM 2779 C CA . LYS A 1 340 ? -19.381 -18.274 17.165 1.00 96.38 340 LYS A CA 1
ATOM 2780 C C . LYS A 1 340 ? -17.950 -18.530 17.635 1.00 96.38 340 LYS A C 1
ATOM 2782 O O . LYS A 1 340 ? -17.743 -19.052 18.726 1.00 96.38 340 LYS A O 1
ATOM 2787 N N . ALA A 1 341 ? -16.971 -18.102 16.841 1.00 95.12 341 ALA A N 1
ATOM 2788 C CA . ALA A 1 341 ? -15.553 -18.231 17.162 1.00 95.12 341 ALA A CA 1
ATOM 2789 C C . ALA A 1 341 ? -15.007 -17.083 18.039 1.00 95.12 341 ALA A C 1
ATOM 2791 O O . ALA A 1 341 ? -13.821 -17.079 18.367 1.00 95.12 341 ALA A O 1
ATOM 2792 N N . LYS A 1 342 ? -15.848 -16.109 18.427 1.00 95.38 342 LYS A N 1
ATOM 2793 C CA . LYS A 1 342 ? -15.471 -14.909 19.201 1.00 95.38 342 LYS A CA 1
ATOM 2794 C C . LYS A 1 342 ? -14.281 -14.151 18.592 1.00 95.38 342 LYS A C 1
ATOM 2796 O O . LYS A 1 342 ? -13.437 -13.616 19.312 1.00 95.38 342 LYS A O 1
ATOM 2801 N N . LEU A 1 343 ? -14.208 -14.112 17.264 1.00 95.62 343 LEU A N 1
ATOM 2802 C CA . LEU A 1 343 ? -13.119 -13.467 16.539 1.00 95.62 343 LEU A CA 1
ATOM 2803 C C . LEU A 1 343 ? -13.360 -11.955 16.449 1.00 95.62 343 LEU A C 1
ATOM 2805 O O . LEU A 1 343 ? -14.497 -11.528 16.216 1.00 95.62 343 LEU A O 1
ATOM 2809 N N . PRO A 1 344 ? -12.313 -11.129 16.618 1.00 96.56 344 PRO A N 1
ATOM 2810 C CA . PRO A 1 344 ? -12.422 -9.699 16.393 1.00 96.56 344 PRO A CA 1
ATOM 2811 C C . PRO A 1 344 ? -12.635 -9.414 14.903 1.00 96.56 344 PRO A C 1
ATOM 2813 O O . PRO A 1 344 ? -12.081 -10.082 14.026 1.00 96.56 344 PRO A O 1
ATOM 2816 N N . VAL A 1 345 ? -13.437 -8.391 14.626 1.00 97.06 345 VAL A N 1
ATOM 2817 C CA . VAL A 1 345 ? -13.869 -8.031 13.279 1.00 97.06 345 VAL A CA 1
ATOM 2818 C C . VAL A 1 345 ? -13.537 -6.573 12.987 1.00 97.06 345 VAL A C 1
ATOM 2820 O O . VAL A 1 345 ? -13.916 -5.690 13.756 1.00 97.06 345 VAL A O 1
ATOM 2823 N N . TRP A 1 346 ? -12.872 -6.321 11.861 1.00 97.81 346 TRP A N 1
ATOM 2824 C CA . TRP A 1 346 ? -12.598 -4.983 11.346 1.00 97.81 346 TRP A CA 1
ATOM 2825 C C . TRP A 1 346 ? -13.719 -4.488 10.433 1.00 97.81 346 TRP A C 1
ATOM 2827 O O . TRP A 1 346 ? -14.101 -5.147 9.467 1.00 97.81 346 TRP A O 1
ATOM 2837 N N . VAL A 1 347 ? -14.205 -3.282 10.708 1.00 97.88 347 VAL A N 1
ATOM 2838 C CA . VAL A 1 347 ? -15.148 -2.538 9.873 1.00 97.88 347 VAL A CA 1
ATOM 2839 C C . VAL A 1 347 ? -14.457 -1.274 9.377 1.00 97.88 347 VAL A C 1
ATOM 2841 O O . VAL A 1 347 ? -14.105 -0.403 10.170 1.00 97.88 347 VAL A O 1
ATOM 2844 N N . ASN A 1 348 ? -14.272 -1.155 8.065 1.00 97.69 348 ASN A N 1
ATOM 2845 C CA . ASN A 1 348 ? -13.754 0.066 7.456 1.00 97.69 348 ASN A CA 1
ATOM 2846 C C . ASN A 1 348 ? -14.903 1.029 7.131 1.00 97.69 348 ASN A C 1
ATOM 2848 O O . ASN A 1 348 ? -15.834 0.665 6.416 1.00 97.69 348 ASN A O 1
ATOM 2852 N N . ILE A 1 349 ? -14.805 2.251 7.647 1.00 97.88 349 ILE A N 1
ATOM 2853 C CA . ILE A 1 349 ? -15.740 3.351 7.383 1.00 97.88 349 ILE A CA 1
ATOM 2854 C C . ILE A 1 349 ? -15.217 4.230 6.237 1.00 97.88 349 ILE A C 1
ATOM 2856 O O . ILE A 1 349 ? -15.995 4.785 5.470 1.00 97.88 349 ILE A O 1
ATOM 2860 N N . GLY A 1 350 ? -13.892 4.311 6.074 1.00 96.81 350 GLY A N 1
ATOM 2861 C CA . GLY A 1 350 ? -13.251 5.160 5.071 1.00 96.81 350 GLY A CA 1
ATOM 2862 C C . GLY A 1 350 ? -12.945 6.565 5.596 1.00 96.81 350 GLY A C 1
ATOM 2863 O O . GLY A 1 350 ? -12.735 6.761 6.794 1.00 96.81 350 GLY A O 1
ATOM 2864 N N . PHE A 1 351 ? -12.843 7.535 4.688 1.00 96.12 351 PHE A N 1
ATOM 2865 C CA . PHE A 1 351 ? -12.581 8.938 5.022 1.00 96.12 351 PHE A CA 1
ATOM 2866 C C . PHE A 1 351 ? -13.899 9.646 5.337 1.00 96.12 351 PHE A C 1
ATOM 2868 O O . PHE A 1 351 ? -14.566 10.130 4.424 1.00 96.12 351 PHE A O 1
ATOM 2875 N N . ASP A 1 352 ? -14.278 9.654 6.611 1.00 98.06 352 ASP A N 1
ATOM 2876 C CA . ASP A 1 352 ? -15.554 10.198 7.072 1.00 98.06 352 ASP A CA 1
ATOM 2877 C C . ASP A 1 352 ? -15.419 10.849 8.460 1.00 98.06 352 ASP A C 1
ATOM 2879 O O . ASP A 1 352 ? -14.358 10.796 9.093 1.00 98.06 352 ASP A O 1
ATOM 2883 N N . SER A 1 353 ? -16.504 11.463 8.927 1.00 97.94 353 SER A N 1
ATOM 2884 C CA . SER A 1 353 ? -16.687 11.983 10.277 1.00 97.94 353 SER A CA 1
ATOM 2885 C C . SER A 1 353 ? -17.882 11.280 10.915 1.00 97.94 353 SER A C 1
ATOM 2887 O O . SER A 1 353 ? -19.024 11.515 10.527 1.00 97.94 353 SER A O 1
ATOM 2889 N N . ILE A 1 354 ? -17.630 10.418 11.899 1.00 98.06 354 ILE A N 1
ATOM 2890 C CA . ILE A 1 354 ? -18.668 9.635 12.575 1.00 98.06 354 ILE A CA 1
ATOM 2891 C C . ILE A 1 354 ? -18.677 9.905 14.075 1.00 98.06 354 ILE A C 1
ATOM 2893 O O . ILE A 1 354 ? -17.633 10.083 14.698 1.00 98.06 354 ILE A O 1
ATOM 2897 N N . ALA A 1 355 ? -19.866 9.865 14.668 1.00 97.88 355 ALA A N 1
ATOM 2898 C CA . ALA A 1 355 ? -20.038 9.807 16.111 1.00 97.88 355 ALA A CA 1
ATOM 2899 C C . ALA A 1 355 ? -20.474 8.391 16.501 1.00 97.88 355 ALA A C 1
ATOM 2901 O O . ALA A 1 355 ? -21.404 7.842 15.909 1.00 97.88 355 ALA A O 1
ATOM 2902 N N . ILE A 1 356 ? -19.805 7.795 17.485 1.00 97.69 356 ILE A N 1
ATOM 2903 C CA . ILE A 1 356 ? -20.115 6.454 17.981 1.00 97.69 356 ILE A CA 1
ATOM 2904 C C . ILE A 1 356 ? -20.292 6.476 19.491 1.00 97.69 356 ILE A C 1
ATOM 2906 O O . ILE A 1 356 ? -19.530 7.106 20.210 1.00 97.69 356 ILE A O 1
ATOM 2910 N N . ILE A 1 357 ? -21.272 5.734 19.984 1.00 97.19 357 ILE A N 1
ATOM 2911 C CA . ILE A 1 357 ? -21.342 5.278 21.374 1.00 97.19 357 ILE A CA 1
ATOM 2912 C C . ILE A 1 357 ? -20.906 3.816 21.364 1.00 97.19 357 ILE A C 1
ATOM 2914 O O . ILE A 1 357 ? -21.540 3.001 20.685 1.00 97.19 357 ILE A O 1
ATOM 2918 N N . SER A 1 358 ? -19.807 3.504 22.050 1.00 94.00 358 SER A N 1
ATOM 2919 C CA . SER A 1 358 ? -19.019 2.281 21.827 1.00 94.00 358 SER A CA 1
ATOM 2920 C C . SER A 1 358 ? -19.751 0.955 22.063 1.00 94.00 358 SER A C 1
ATOM 2922 O O . SER A 1 358 ? -19.325 -0.064 21.523 1.00 94.00 358 SER A O 1
ATOM 2924 N N . ASP A 1 359 ? -20.838 0.969 22.835 1.00 92.88 359 ASP A N 1
ATOM 2925 C CA . ASP A 1 359 ? -21.678 -0.181 23.189 1.00 92.88 359 ASP A CA 1
ATOM 2926 C C . ASP A 1 359 ? -23.10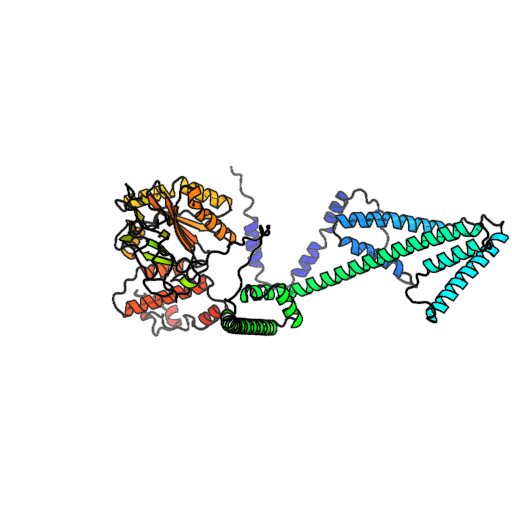3 -0.129 22.609 1.00 92.88 359 ASP A C 1
ATOM 2928 O O . ASP A 1 359 ? -23.866 -1.082 22.762 1.00 92.88 359 ASP A O 1
ATOM 2932 N N . LYS A 1 360 ? -23.482 0.972 21.946 1.00 94.88 360 LYS A N 1
ATOM 2933 C CA . LYS A 1 360 ? -24.831 1.155 21.371 1.00 94.88 360 LYS A CA 1
ATOM 2934 C C . LYS A 1 360 ? -24.835 1.238 19.852 1.00 94.88 360 LYS A C 1
ATOM 2936 O O . LYS A 1 360 ? -25.849 0.947 19.222 1.00 94.88 360 LYS A O 1
ATOM 2941 N N . THR A 1 361 ? -23.728 1.667 19.255 1.00 96.44 361 THR A N 1
ATOM 2942 C CA . THR A 1 361 ? -23.638 1.854 17.803 1.00 96.44 361 THR A CA 1
ATOM 2943 C C . THR A 1 361 ? -23.354 0.516 17.146 1.00 96.44 361 THR A C 1
ATOM 2945 O O . THR A 1 361 ? -22.421 -0.177 17.542 1.00 96.44 361 THR A O 1
ATOM 2948 N N . SER A 1 362 ? -24.150 0.156 16.140 1.00 97.12 362 SER A N 1
ATOM 2949 C CA . SER A 1 362 ? -23.970 -1.088 15.394 1.00 97.12 362 SER A CA 1
ATOM 2950 C C . SER A 1 362 ? -23.407 -0.817 14.004 1.00 97.12 362 SER A C 1
ATOM 2952 O O . SER A 1 362 ? -23.775 0.165 13.362 1.00 97.12 362 SER A O 1
ATOM 2954 N N . PHE A 1 363 ? -22.528 -1.703 13.540 1.00 97.81 363 PHE A N 1
ATOM 2955 C CA . PHE A 1 363 ? -21.973 -1.659 12.191 1.00 97.81 363 PHE A CA 1
ATOM 2956 C C . PHE A 1 363 ? -22.142 -2.986 11.457 1.00 97.81 363 PHE A C 1
ATOM 2958 O O . PHE A 1 363 ? -22.242 -4.056 12.068 1.00 97.81 363 PHE A O 1
ATOM 2965 N N . ASN A 1 364 ? -22.130 -2.916 10.124 1.00 98.06 364 ASN A N 1
ATOM 2966 C CA . ASN A 1 364 ? -22.228 -4.088 9.264 1.00 98.06 364 ASN A CA 1
ATOM 2967 C C . ASN A 1 364 ? -21.003 -4.993 9.421 1.00 98.06 364 ASN A C 1
ATOM 2969 O O . ASN A 1 364 ? -19.879 -4.612 9.097 1.00 98.06 364 ASN A O 1
ATOM 2973 N N . CYS A 1 365 ? -21.232 -6.220 9.883 1.00 97.94 365 CYS A N 1
ATOM 2974 C CA . CYS A 1 365 ? -20.198 -7.236 9.981 1.00 97.94 365 CYS A CA 1
ATOM 2975 C C . CYS A 1 365 ? -19.746 -7.659 8.569 1.00 97.94 365 CYS A C 1
ATOM 2977 O O . CYS A 1 365 ? -20.592 -8.074 7.778 1.00 97.94 365 CYS A O 1
ATOM 2979 N N . PRO A 1 366 ? -18.450 -7.615 8.212 1.00 96.38 366 PRO A N 1
ATOM 2980 C CA . PRO A 1 366 ? -17.957 -8.089 6.919 1.00 96.38 366 PRO A CA 1
ATOM 2981 C C . PRO A 1 366 ? -18.241 -9.569 6.636 1.00 96.38 366 PRO A C 1
ATOM 2983 O O . PRO A 1 366 ? -18.317 -9.910 5.459 1.00 96.38 366 PRO A O 1
ATOM 2986 N N . ASP A 1 367 ? -18.420 -10.411 7.659 1.00 96.38 367 ASP A N 1
ATOM 2987 C CA . ASP A 1 367 ? -18.760 -11.832 7.502 1.00 96.38 367 ASP A CA 1
ATOM 2988 C C . ASP A 1 367 ? -20.249 -12.002 7.158 1.00 96.38 367 ASP A C 1
ATOM 2990 O O . ASP A 1 367 ? -20.607 -12.288 6.018 1.00 96.38 367 ASP A O 1
ATOM 2994 N N . CYS A 1 368 ? -21.153 -11.701 8.099 1.00 97.12 368 CYS A N 1
ATOM 2995 C CA . CYS A 1 368 ? -22.588 -11.931 7.895 1.00 97.12 368 CYS A CA 1
ATOM 2996 C C . CYS A 1 368 ? -23.356 -10.778 7.221 1.00 97.12 368 CYS A C 1
ATOM 2998 O O . CYS A 1 368 ? -24.566 -10.892 7.040 1.00 97.12 368 CYS A O 1
ATOM 3000 N N . LYS A 1 369 ? -22.699 -9.653 6.905 1.00 97.00 369 LYS A N 1
ATOM 3001 C CA . LYS A 1 369 ? -23.258 -8.426 6.284 1.00 97.00 369 LYS A CA 1
ATOM 3002 C C . LYS A 1 369 ? -24.407 -7.741 7.040 1.00 97.00 369 LYS A C 1
ATOM 3004 O O . LYS A 1 369 ? -25.002 -6.805 6.518 1.00 97.00 369 LYS A O 1
ATOM 3009 N N . LYS A 1 370 ? -24.708 -8.168 8.270 1.00 97.69 370 LYS A N 1
ATOM 3010 C CA . LYS A 1 370 ? -25.739 -7.574 9.141 1.00 97.69 370 LYS A CA 1
ATOM 3011 C C . LYS A 1 370 ? -25.131 -6.522 10.067 1.00 97.69 370 LYS A C 1
ATOM 3013 O O . LYS A 1 370 ? -23.974 -6.667 10.464 1.00 97.69 370 LYS A O 1
ATOM 3018 N N . SER A 1 371 ? -25.916 -5.513 10.451 1.00 97.56 371 SER A N 1
ATOM 3019 C CA . SER A 1 371 ? -25.508 -4.462 11.398 1.00 97.56 371 SER A CA 1
ATOM 3020 C C . SER A 1 371 ? -25.469 -4.981 12.837 1.00 97.56 371 SER A C 1
ATOM 3022 O O . SER A 1 371 ? -26.366 -4.730 13.636 1.00 97.56 371 SER A O 1
ATOM 3024 N N . THR A 1 372 ? -24.467 -5.801 13.143 1.00 97.44 372 THR A N 1
ATOM 3025 C CA . THR A 1 372 ? -24.382 -6.579 14.390 1.00 97.44 372 THR A CA 1
ATOM 3026 C C . THR A 1 372 ? -23.029 -6.460 15.080 1.00 97.44 372 THR A C 1
ATOM 3028 O O . THR A 1 372 ? -22.795 -7.121 16.086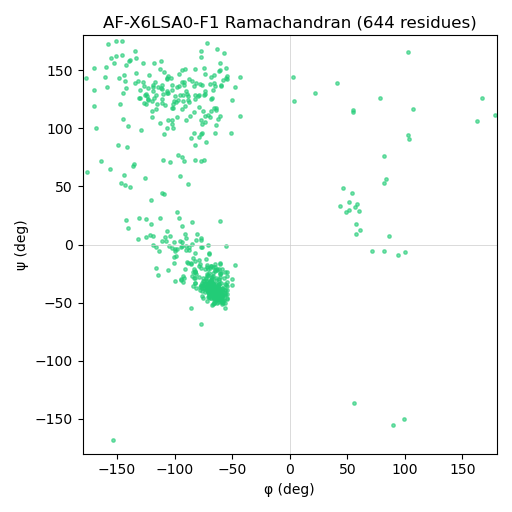 1.00 97.44 372 THR A O 1
ATOM 3031 N N . VAL A 1 373 ? -22.114 -5.629 14.581 1.00 97.00 373 VAL A N 1
ATOM 3032 C CA . VAL A 1 373 ? -20.887 -5.291 15.315 1.00 97.00 373 VAL A CA 1
ATOM 3033 C C . VAL A 1 373 ? -21.221 -4.177 16.305 1.00 97.00 373 VAL A C 1
ATOM 3035 O O . VAL A 1 373 ? -21.284 -3.021 15.903 1.00 97.00 373 VAL A O 1
ATOM 3038 N N . ILE A 1 374 ? -21.503 -4.539 17.561 1.00 93.00 374 ILE A N 1
ATOM 3039 C CA . ILE A 1 374 ? -22.043 -3.625 18.594 1.00 93.00 374 ILE A CA 1
ATOM 3040 C C . ILE A 1 374 ? -21.029 -3.208 19.664 1.00 93.00 374 ILE A C 1
ATOM 3042 O O . ILE A 1 374 ? -21.220 -2.194 20.322 1.00 93.00 374 ILE A O 1
ATOM 3046 N N . TYR A 1 375 ? -19.965 -3.989 19.860 1.00 93.88 375 TYR A N 1
ATOM 3047 C CA . TYR A 1 375 ? -18.949 -3.721 20.877 1.00 93.88 375 TYR A CA 1
ATOM 3048 C C . TYR A 1 375 ? -17.661 -3.284 20.196 1.00 93.88 375 TYR A C 1
ATOM 3050 O O . TYR A 1 375 ? -16.885 -4.132 19.750 1.00 93.88 375 TYR A O 1
ATOM 3058 N N . ILE A 1 376 ? -17.451 -1.974 20.079 1.00 97.62 376 ILE A N 1
ATOM 3059 C CA . ILE A 1 376 ? -16.243 -1.416 19.467 1.00 97.62 376 ILE A CA 1
ATOM 3060 C C . ILE A 1 376 ? -15.158 -1.299 20.533 1.00 97.62 376 ILE A C 1
ATOM 3062 O O . ILE A 1 376 ? -15.246 -0.476 21.440 1.00 97.62 376 ILE A O 1
ATOM 3066 N N . ALA A 1 377 ? -14.126 -2.130 20.412 1.00 96.69 377 ALA A N 1
ATOM 3067 C CA . ALA A 1 377 ? -13.012 -2.186 21.355 1.00 96.69 377 ALA A CA 1
ATOM 3068 C C . ALA A 1 377 ? -11.843 -1.281 20.940 1.00 96.69 377 ALA A C 1
ATOM 3070 O O . ALA A 1 377 ? -11.059 -0.834 21.781 1.00 96.69 377 ALA A O 1
ATOM 3071 N N . LYS A 1 378 ? -11.696 -1.017 19.637 1.00 97.56 378 LYS A N 1
ATOM 3072 C CA . LYS A 1 378 ? -10.551 -0.289 19.087 1.00 97.56 378 LYS A CA 1
ATOM 3073 C C . LYS A 1 378 ? -10.952 0.526 17.864 1.00 97.56 378 LYS A C 1
ATOM 3075 O O . LYS A 1 378 ? -11.738 0.063 17.043 1.00 97.56 378 LYS A O 1
ATOM 3080 N N . ALA A 1 379 ? -10.361 1.704 17.716 1.00 97.88 379 ALA A N 1
ATOM 3081 C CA . ALA A 1 379 ? -10.378 2.475 16.481 1.00 97.88 379 ALA A CA 1
ATOM 3082 C C . ALA A 1 379 ? -8.952 2.564 15.935 1.00 97.88 379 ALA A C 1
ATOM 3084 O O . ALA A 1 379 ? -8.001 2.802 16.678 1.00 97.88 379 ALA A O 1
ATOM 3085 N N . MET A 1 380 ? -8.795 2.353 14.637 1.00 96.88 380 MET A N 1
ATOM 3086 C CA . MET A 1 380 ? -7.541 2.485 13.920 1.00 96.88 380 MET A CA 1
ATOM 3087 C C . MET A 1 380 ? -7.733 3.448 12.758 1.00 96.88 380 MET A C 1
ATOM 3089 O O . MET A 1 380 ? -8.535 3.206 11.858 1.00 96.88 380 MET A O 1
ATOM 3093 N N . PHE A 1 381 ? -6.962 4.521 12.766 1.00 95.69 381 PHE A N 1
ATOM 3094 C CA . PHE A 1 381 ? -6.855 5.436 11.643 1.00 95.69 381 PHE A CA 1
ATOM 3095 C C . PHE A 1 381 ? -5.692 4.982 10.781 1.00 95.69 381 PHE A C 1
ATOM 3097 O O . PHE A 1 381 ? -4.609 4.714 11.304 1.00 95.69 381 PHE A O 1
ATOM 3104 N N . TYR A 1 382 ? -5.935 4.825 9.485 1.00 92.44 382 TYR A N 1
ATOM 3105 C CA . TYR A 1 382 ? -4.953 4.296 8.552 1.00 92.44 382 TYR A CA 1
ATOM 3106 C C . TYR A 1 382 ? -4.826 5.202 7.332 1.00 92.44 382 TYR A C 1
ATOM 3108 O O . TYR A 1 382 ? -5.814 5.478 6.660 1.00 92.44 382 TYR A O 1
ATOM 3116 N N . ASN A 1 383 ? -3.609 5.638 7.016 1.00 89.31 383 ASN A N 1
ATOM 3117 C CA . ASN A 1 383 ? -3.287 6.535 5.909 1.00 89.31 383 ASN A CA 1
ATOM 3118 C C . ASN A 1 383 ? -4.239 7.750 5.837 1.00 89.31 383 ASN A C 1
ATOM 3120 O O . ASN A 1 383 ? -4.821 8.047 4.789 1.00 89.31 383 ASN A O 1
ATOM 3124 N N . SER A 1 384 ? -4.448 8.405 6.981 1.00 91.44 384 SER A N 1
ATOM 3125 C CA . SER A 1 384 ? -5.359 9.538 7.133 1.00 91.44 384 SER A CA 1
ATOM 3126 C C . SER A 1 384 ? -4.810 10.564 8.115 1.00 91.44 384 SER A C 1
ATOM 3128 O O . SER A 1 384 ? -4.217 10.185 9.118 1.00 91.44 384 SER A O 1
ATOM 3130 N N . GLU A 1 385 ? -5.087 11.840 7.870 1.00 91.31 385 GLU A N 1
ATOM 3131 C CA . GLU A 1 385 ? -5.091 12.845 8.937 1.00 91.31 385 GLU A CA 1
ATOM 3132 C C . GLU A 1 385 ? -6.336 12.617 9.780 1.00 91.31 385 GLU A C 1
ATOM 3134 O O . GLU A 1 385 ? -7.437 12.521 9.224 1.00 91.31 385 GLU A O 1
ATOM 3139 N N . HIS A 1 386 ? -6.198 12.527 11.099 1.00 94.81 386 HIS A N 1
ATOM 3140 C CA . HIS A 1 386 ? -7.334 12.179 11.938 1.00 94.81 386 HIS A CA 1
ATOM 3141 C C . HIS A 1 386 ? -7.434 12.979 13.224 1.00 94.81 386 HIS A C 1
ATOM 3143 O O . HIS A 1 386 ? -6.471 13.544 13.742 1.00 94.81 386 HIS A O 1
ATOM 3149 N N . SER A 1 387 ? -8.653 12.990 13.751 1.00 95.81 387 SER A N 1
ATOM 3150 C CA . SER A 1 387 ? -8.943 13.449 15.097 1.00 95.81 387 SER A CA 1
ATOM 3151 C C . SER A 1 387 ? -9.879 12.473 15.792 1.00 95.81 387 SER A C 1
ATOM 3153 O O . SER A 1 387 ? -10.839 11.984 15.191 1.00 95.81 387 SER A O 1
ATOM 3155 N N . ILE A 1 388 ? -9.608 12.220 17.068 1.00 96.88 388 ILE A N 1
ATOM 3156 C CA . ILE A 1 388 ? -10.479 11.460 17.961 1.00 96.88 388 ILE A CA 1
ATOM 3157 C C . ILE A 1 388 ? -10.788 12.304 19.193 1.00 96.88 388 ILE A C 1
ATOM 3159 O O . ILE A 1 388 ? -9.888 12.852 19.831 1.00 96.88 388 ILE A O 1
ATOM 3163 N N . TYR A 1 389 ? -12.070 12.404 19.517 1.00 96.88 389 TYR A N 1
ATOM 3164 C CA . TYR A 1 389 ? -12.565 13.126 20.680 1.00 96.88 389 TYR A CA 1
ATOM 3165 C C . TYR A 1 389 ? -13.463 12.205 21.498 1.00 96.88 389 TYR A C 1
ATOM 3167 O O . TYR A 1 389 ? -14.442 11.689 20.966 1.00 96.88 389 TYR A O 1
ATOM 3175 N N . ALA A 1 390 ? -13.136 11.968 22.768 1.00 96.44 390 ALA A N 1
ATOM 3176 C CA . ALA A 1 390 ? -14.015 11.259 23.694 1.00 96.44 390 ALA A CA 1
ATOM 3177 C C . ALA A 1 390 ? -14.813 12.271 24.525 1.00 96.44 390 ALA A C 1
ATOM 3179 O O . ALA A 1 390 ? -14.277 13.308 24.905 1.00 96.44 390 ALA A O 1
ATOM 3180 N N . SER A 1 391 ? -16.056 11.949 24.891 1.00 95.00 391 SER A N 1
ATOM 3181 C CA . SER A 1 391 ? -16.934 12.843 25.674 1.00 95.00 391 SER A CA 1
ATOM 3182 C C . SER A 1 391 ? -16.354 13.347 26.995 1.00 95.00 391 SER A C 1
ATOM 3184 O O . SER A 1 391 ? -16.816 14.355 27.520 1.00 95.00 391 SER A O 1
ATOM 3186 N N . ASN A 1 392 ? -15.388 12.623 27.559 1.00 92.94 392 ASN A N 1
ATOM 3187 C CA . ASN A 1 392 ? -14.788 12.942 28.852 1.00 92.94 392 ASN A CA 1
ATOM 3188 C C . ASN A 1 392 ? -13.444 13.669 28.720 1.00 92.94 392 ASN A C 1
ATOM 3190 O O . ASN A 1 392 ? -12.879 14.071 29.736 1.00 92.94 392 ASN A O 1
ATOM 3194 N N . ASP A 1 393 ? -12.925 13.818 27.501 1.00 90.62 393 ASP A N 1
ATOM 3195 C CA . ASP A 1 393 ? -11.632 14.444 27.264 1.00 90.62 393 ASP A CA 1
ATOM 3196 C C . ASP A 1 393 ? -11.818 15.945 27.009 1.00 90.62 393 ASP A C 1
ATOM 3198 O O . ASP A 1 393 ? -12.756 16.390 26.343 1.00 90.62 393 ASP A O 1
ATOM 3202 N N . SER A 1 394 ? -10.910 16.756 27.555 1.00 81.44 394 SER A N 1
ATOM 3203 C CA . SER A 1 394 ? -10.964 18.216 27.423 1.00 81.44 394 SER A CA 1
ATOM 3204 C C . SER A 1 394 ? -10.456 18.721 26.071 1.00 81.44 394 SER A C 1
ATOM 3206 O O . SER A 1 394 ? -10.763 19.852 25.700 1.00 81.44 394 SER A O 1
ATOM 3208 N N . MET A 1 395 ? -9.693 17.911 25.327 1.00 86.75 395 MET A N 1
ATOM 3209 C CA . MET A 1 395 ? -9.159 18.275 24.013 1.00 86.75 395 MET A CA 1
ATOM 3210 C C . MET A 1 395 ? -9.139 17.078 23.052 1.00 86.75 395 MET A C 1
ATOM 3212 O O . MET A 1 395 ? -8.792 15.972 23.470 1.00 86.75 395 MET A O 1
ATOM 3216 N N . PRO A 1 396 ? -9.470 17.284 21.762 1.00 87.19 396 PRO A N 1
ATOM 3217 C CA . PRO A 1 396 ? -9.340 16.250 20.745 1.00 87.19 396 PRO A CA 1
ATOM 3218 C C . PRO A 1 396 ? -7.867 15.899 20.525 1.00 87.19 396 PRO A C 1
ATOM 3220 O O . PRO A 1 396 ? -7.008 16.779 20.447 1.00 87.19 396 PRO A O 1
ATOM 3223 N N . LEU A 1 397 ? -7.578 14.608 20.376 1.00 88.69 397 LEU A N 1
ATOM 3224 C CA . LEU A 1 397 ? -6.264 14.150 19.941 1.00 88.69 397 LEU A CA 1
ATOM 3225 C C . LEU A 1 397 ? -6.215 14.232 18.416 1.00 88.69 397 LEU A C 1
ATOM 3227 O O . LEU A 1 397 ? -6.945 13.513 17.732 1.00 88.69 397 LEU A O 1
ATOM 3231 N N . THR A 1 398 ? -5.369 15.118 17.896 1.00 84.81 398 THR A N 1
ATOM 3232 C CA . THR A 1 398 ? -5.096 15.278 16.462 1.00 84.81 398 THR A CA 1
ATOM 3233 C C . THR A 1 398 ? -3.727 14.712 16.131 1.00 84.81 398 THR A C 1
ATOM 3235 O O . THR A 1 398 ? -2.753 15.029 16.815 1.00 84.81 398 THR A O 1
ATOM 3238 N N . ASP A 1 399 ? -3.647 13.903 15.083 1.00 80.00 399 ASP A N 1
ATOM 3239 C CA . ASP A 1 399 ? -2.411 13.249 14.664 1.00 80.00 399 ASP A CA 1
ATOM 3240 C C . ASP A 1 399 ? -2.456 12.977 13.145 1.00 80.00 399 ASP A C 1
ATOM 3242 O O . ASP A 1 399 ? -3.522 12.923 12.529 1.00 80.00 399 ASP A O 1
ATOM 3246 N N . ASN A 1 400 ? -1.287 12.854 12.529 1.00 72.50 400 ASN A N 1
ATOM 3247 C CA . ASN A 1 400 ? -1.066 12.627 11.098 1.00 72.50 400 ASN A CA 1
ATOM 3248 C C . ASN A 1 400 ? -0.196 11.382 10.839 1.00 72.50 400 ASN A C 1
ATOM 3250 O O . ASN A 1 400 ? 0.420 11.222 9.782 1.00 72.50 400 ASN A O 1
ATOM 3254 N N . ASN A 1 401 ? -0.167 10.474 11.813 1.00 72.25 401 ASN A N 1
ATOM 3255 C CA . ASN A 1 401 ? 0.478 9.179 11.704 1.00 72.25 401 ASN A CA 1
ATOM 3256 C C . ASN A 1 401 ? -0.190 8.258 10.672 1.00 72.25 401 ASN A C 1
ATOM 3258 O O . ASN A 1 401 ? -1.407 8.198 10.526 1.00 72.25 401 ASN A O 1
ATOM 3262 N N . TYR A 1 402 ? 0.631 7.444 10.008 1.00 75.25 402 TYR A N 1
ATOM 3263 C CA . TYR A 1 402 ? 0.171 6.433 9.052 1.00 75.25 402 TYR A CA 1
ATOM 3264 C C . TYR A 1 402 ? -0.826 5.441 9.612 1.00 75.25 402 TYR A C 1
ATOM 3266 O O . TYR A 1 402 ? -1.751 5.023 8.928 1.00 75.25 402 TYR A O 1
ATOM 3274 N N . GLN A 1 403 ? -0.568 4.989 10.827 1.00 87.75 403 GLN A N 1
ATOM 3275 C CA . GLN A 1 403 ? -1.388 4.006 11.483 1.00 87.75 403 GLN A CA 1
ATOM 3276 C C . GLN A 1 403 ? -1.388 4.366 12.952 1.00 87.75 403 GLN A C 1
ATOM 3278 O O . GLN A 1 403 ? -0.383 4.196 13.638 1.00 87.75 403 GLN A O 1
ATOM 3283 N N . CYS A 1 404 ? -2.515 4.876 13.425 1.00 91.19 404 CYS A N 1
ATOM 3284 C CA . CYS A 1 404 ? -2.699 5.183 14.830 1.00 91.19 404 CYS A CA 1
ATOM 3285 C C . CYS A 1 404 ? -3.854 4.351 15.370 1.00 91.19 404 CYS A C 1
ATOM 3287 O O . CYS A 1 404 ? -4.874 4.169 14.709 1.00 91.19 404 CYS A O 1
ATOM 3289 N N . SER A 1 405 ? -3.658 3.773 16.548 1.00 94.75 405 SER A N 1
ATOM 3290 C CA . SER A 1 405 ? -4.583 2.834 17.170 1.00 94.75 405 SER A CA 1
ATOM 3291 C C . SER A 1 405 ? -4.979 3.349 18.543 1.00 94.75 405 SER A C 1
ATOM 3293 O O . SER A 1 405 ? -4.120 3.538 19.397 1.00 94.75 405 SER A O 1
ATOM 3295 N N . TYR A 1 406 ? -6.278 3.497 18.767 1.00 96.50 406 TYR A N 1
ATOM 3296 C CA . TYR A 1 406 ? -6.857 3.969 20.017 1.00 96.50 406 TYR A CA 1
ATOM 3297 C C . TYR A 1 406 ? -7.750 2.889 20.614 1.00 96.50 406 TYR A C 1
ATOM 3299 O O . TYR A 1 406 ? -8.602 2.320 19.927 1.00 96.50 406 TYR A O 1
ATOM 3307 N N . SER A 1 407 ? -7.570 2.616 21.902 1.00 96.81 407 SER A N 1
ATOM 3308 C CA . SER A 1 407 ? -8.493 1.771 22.659 1.00 96.81 407 SER A CA 1
ATOM 3309 C C . SER A 1 407 ? -9.774 2.550 22.946 1.00 96.81 407 SER A C 1
ATOM 3311 O O . SER A 1 407 ? -9.724 3.663 23.470 1.00 96.81 407 SER A O 1
ATOM 3313 N N . ILE A 1 408 ? -10.918 1.957 22.621 1.00 97.31 408 ILE A N 1
ATOM 3314 C CA . ILE A 1 408 ? -12.238 2.558 22.808 1.00 97.31 408 ILE A CA 1
ATOM 3315 C C . ILE A 1 408 ? -12.840 1.994 24.095 1.00 97.31 408 ILE A C 1
ATOM 3317 O O . ILE A 1 408 ? -12.963 0.782 24.261 1.00 97.31 408 ILE A O 1
ATOM 3321 N N . LYS A 1 409 ? -13.185 2.875 25.039 1.00 96.88 409 LYS A N 1
ATOM 3322 C CA . LYS A 1 409 ? -13.789 2.484 26.317 1.00 96.88 409 LYS A CA 1
ATOM 3323 C C . LYS A 1 409 ? -15.290 2.285 26.138 1.00 96.88 409 LYS A C 1
ATOM 3325 O O . LYS A 1 409 ? -15.965 3.103 25.510 1.00 96.88 409 LYS A O 1
ATOM 3330 N N . THR A 1 410 ? -15.812 1.210 26.717 1.00 96.38 410 THR A N 1
ATOM 3331 C CA . THR A 1 410 ? -17.245 0.889 26.720 1.00 96.38 410 THR A CA 1
ATOM 3332 C C . THR A 1 410 ? -18.054 2.000 27.404 1.00 96.38 410 THR A C 1
ATOM 3334 O O . THR A 1 410 ? -17.628 2.519 28.435 1.00 96.38 410 THR A O 1
ATOM 3337 N N . GLY A 1 411 ? -19.201 2.374 26.831 1.00 95.81 411 GLY A N 1
ATOM 3338 C CA . GLY A 1 411 ? -20.140 3.349 27.398 1.00 95.81 411 GLY A CA 1
ATOM 3339 C C . GLY A 1 411 ? -19.804 4.826 27.156 1.00 95.81 411 GLY A C 1
ATOM 3340 O O . GLY A 1 411 ? -20.612 5.688 27.495 1.00 95.81 411 GLY A O 1
ATOM 3341 N N . LEU A 1 412 ? -18.646 5.144 26.565 1.00 97.00 412 LEU A N 1
ATOM 3342 C CA . LEU A 1 412 ? -18.299 6.513 26.166 1.00 97.00 412 LEU A CA 1
ATOM 3343 C C . LEU A 1 412 ? -18.729 6.798 24.725 1.00 97.00 412 LEU A C 1
ATOM 3345 O O . LEU A 1 412 ? -18.749 5.898 23.877 1.00 97.00 412 LEU A O 1
ATOM 3349 N N . SER A 1 413 ? -19.028 8.068 24.444 1.00 97.50 413 SER A N 1
ATOM 3350 C CA . SER A 1 413 ? -19.203 8.540 23.074 1.00 97.50 413 SER A CA 1
ATOM 3351 C C . SER A 1 413 ? -17.901 9.107 22.523 1.00 97.50 413 SER A C 1
ATOM 3353 O O . SER A 1 413 ? -17.182 9.823 23.222 1.00 97.50 413 SER A O 1
ATOM 3355 N N . TYR A 1 414 ? -17.634 8.811 21.258 1.00 97.94 414 TYR A N 1
ATOM 3356 C CA . TYR A 1 414 ? -16.470 9.255 20.516 1.00 97.94 414 TYR A CA 1
ATOM 3357 C C . TYR A 1 414 ? -16.896 9.934 19.220 1.00 97.94 414 TYR A C 1
ATOM 3359 O O . TYR A 1 414 ? -17.740 9.409 18.499 1.00 97.94 414 TYR A O 1
ATOM 3367 N N . GLU A 1 415 ? -16.263 11.053 18.897 1.00 97.94 415 GLU A N 1
ATOM 3368 C CA . GLU A 1 415 ? -16.286 11.646 17.565 1.00 97.94 415 GLU A CA 1
ATOM 3369 C C . GLU A 1 415 ? -14.967 11.307 16.866 1.00 97.94 415 GLU A C 1
ATOM 3371 O O . GLU A 1 415 ? -13.878 11.594 17.371 1.00 97.94 415 GLU A O 1
ATOM 3376 N N . LEU A 1 416 ? -15.068 10.627 15.728 1.00 97.94 416 LEU A N 1
ATOM 3377 C CA . LEU A 1 416 ? -13.947 10.142 14.937 1.00 97.94 416 LEU A CA 1
ATOM 3378 C C . LEU A 1 416 ? -13.995 10.817 13.578 1.00 97.94 416 LEU A C 1
ATOM 3380 O O . LEU A 1 416 ? -14.997 10.717 12.875 1.00 97.94 416 LEU A O 1
ATOM 3384 N N . LYS A 1 417 ? -12.894 11.444 13.176 1.00 97.81 417 LYS A N 1
ATOM 3385 C CA . LYS A 1 417 ? -12.774 12.062 11.859 1.00 97.81 417 LYS A CA 1
ATOM 3386 C C . LYS A 1 417 ? -11.498 11.606 11.184 1.00 97.81 417 LYS A C 1
ATOM 3388 O O . LYS A 1 417 ? -10.437 11.649 11.800 1.00 97.81 417 LYS A O 1
ATOM 3393 N N . ALA A 1 418 ? -11.600 11.208 9.922 1.00 96.75 418 ALA A N 1
ATOM 3394 C CA . ALA A 1 418 ? -10.456 10.897 9.078 1.00 96.75 418 ALA A CA 1
ATOM 3395 C C . ALA A 1 418 ? -10.571 11.609 7.734 1.00 96.75 418 ALA A C 1
ATOM 3397 O O . ALA A 1 418 ? -11.542 11.436 7.002 1.00 96.75 418 ALA A O 1
ATOM 3398 N N . ASN A 1 419 ? -9.531 12.350 7.374 1.00 93.81 419 ASN A N 1
ATOM 3399 C CA . ASN A 1 419 ? -9.384 12.970 6.068 1.00 93.81 419 ASN A CA 1
ATOM 3400 C C . ASN A 1 419 ? -8.239 12.302 5.308 1.00 93.81 419 ASN A C 1
ATOM 3402 O O . ASN A 1 419 ? -7.333 11.704 5.892 1.00 93.81 419 ASN A O 1
ATOM 3406 N N . LYS A 1 420 ? -8.259 12.424 3.979 1.00 91.12 420 LYS A N 1
ATOM 3407 C CA . LYS A 1 420 ? -7.088 12.073 3.173 1.00 91.12 420 LYS A CA 1
ATOM 3408 C C . LYS A 1 420 ? -5.916 12.949 3.601 1.00 91.12 420 LYS A C 1
ATOM 3410 O O . LYS A 1 420 ? -6.091 14.155 3.743 1.00 91.12 420 LYS A O 1
ATOM 3415 N N . ILE A 1 421 ? -4.747 12.333 3.735 1.00 87.31 421 ILE A N 1
ATOM 3416 C CA . ILE A 1 421 ? -3.498 13.042 4.002 1.00 87.31 421 ILE A CA 1
ATOM 3417 C C . ILE A 1 421 ? -3.229 14.078 2.899 1.00 87.31 421 ILE A C 1
ATOM 3419 O O . ILE A 1 421 ? -3.465 13.812 1.714 1.00 87.31 421 ILE A O 1
ATOM 3423 N N . ARG A 1 422 ? -2.706 15.239 3.291 1.00 90.25 422 ARG A N 1
ATOM 3424 C CA . ARG A 1 422 ? -2.324 16.384 2.464 1.00 90.25 422 ARG A CA 1
ATOM 3425 C C . ARG A 1 422 ? -0.933 16.895 2.858 1.00 90.25 422 ARG A C 1
ATOM 3427 O O . ARG A 1 422 ? -0.429 16.621 3.936 1.00 90.25 422 ARG A O 1
ATOM 3434 N N . GLN A 1 423 ? -0.298 17.645 1.958 1.00 87.69 423 GLN A N 1
ATOM 3435 C CA . GLN A 1 423 ? 1.024 18.261 2.192 1.00 87.69 423 GLN A CA 1
ATOM 3436 C C . GLN A 1 423 ? 0.951 19.609 2.942 1.00 87.69 423 GLN A C 1
ATOM 3438 O O . GLN A 1 423 ? 1.975 20.155 3.333 1.00 87.69 423 GLN A O 1
ATOM 3443 N N . HIS A 1 424 ? -0.247 20.190 3.091 1.00 91.19 424 HIS A N 1
ATOM 3444 C CA . HIS A 1 424 ? -0.493 21.512 3.698 1.00 91.19 424 HIS A CA 1
ATOM 3445 C C . HIS A 1 424 ? 0.388 22.671 3.181 1.00 91.19 424 HIS A C 1
ATOM 3447 O O . HIS A 1 424 ? 0.615 23.656 3.886 1.00 91.19 424 HIS A O 1
ATOM 3453 N N . ALA A 1 425 ? 0.856 22.590 1.939 1.00 94.06 425 ALA A N 1
ATOM 3454 C CA . ALA A 1 425 ? 1.589 23.657 1.285 1.00 94.06 425 ALA A CA 1
ATOM 3455 C C . ALA A 1 425 ? 0.655 24.813 0.888 1.00 94.06 425 ALA A C 1
ATOM 3457 O O . ALA A 1 425 ? -0.514 24.618 0.532 1.00 94.06 425 ALA A O 1
ATOM 3458 N N . LYS A 1 426 ? 1.194 26.033 0.932 1.00 96.50 426 LYS A N 1
ATOM 3459 C CA . LYS A 1 426 ? 0.494 27.279 0.579 1.00 96.50 426 LYS A CA 1
ATOM 3460 C C . LYS A 1 426 ? 0.496 27.547 -0.926 1.00 96.50 426 LYS A C 1
ATOM 3462 O O . LYS A 1 426 ? -0.426 28.177 -1.435 1.00 96.50 426 LYS A O 1
ATOM 3467 N N . SER A 1 427 ? 1.520 27.070 -1.629 1.00 96.19 427 SER A N 1
ATOM 3468 C CA . SER A 1 427 ? 1.659 27.148 -3.086 1.00 96.19 427 SER A CA 1
ATOM 3469 C C . SER A 1 427 ? 2.479 25.966 -3.614 1.00 96.19 427 SER A C 1
ATOM 3471 O O . SER A 1 427 ? 3.015 25.169 -2.838 1.00 96.19 427 SER A O 1
ATOM 3473 N N . ILE A 1 428 ? 2.603 25.845 -4.939 1.00 95.50 428 ILE A N 1
ATOM 3474 C CA . ILE A 1 428 ? 3.451 24.816 -5.553 1.00 95.50 428 ILE A CA 1
ATOM 3475 C C . ILE A 1 428 ? 4.943 25.072 -5.291 1.00 95.50 428 ILE A C 1
ATOM 3477 O O . ILE A 1 428 ? 5.708 24.123 -5.136 1.00 95.50 428 ILE A O 1
ATOM 3481 N N . GLU A 1 429 ? 5.365 26.332 -5.194 1.00 96.25 429 GLU A N 1
ATOM 3482 C CA . GLU A 1 429 ? 6.735 26.721 -4.848 1.00 96.25 429 GLU A CA 1
ATOM 3483 C C . GLU A 1 429 ? 7.068 26.312 -3.412 1.00 96.25 429 GLU A C 1
ATOM 3485 O O . GLU A 1 429 ? 8.078 25.642 -3.207 1.00 96.25 429 GLU A O 1
ATOM 3490 N N . ASP A 1 430 ? 6.182 26.617 -2.455 1.00 96.19 430 ASP A N 1
ATOM 3491 C CA . ASP A 1 430 ? 6.303 26.177 -1.054 1.00 96.19 430 ASP A CA 1
ATOM 3492 C C . ASP A 1 430 ? 6.368 24.643 -0.974 1.00 96.19 430 ASP A C 1
ATOM 3494 O O . ASP A 1 430 ? 7.251 24.075 -0.333 1.00 96.19 430 ASP A O 1
ATOM 3498 N N . LEU A 1 431 ? 5.510 23.943 -1.724 1.00 94.38 431 LEU A N 1
ATOM 3499 C CA . LEU A 1 431 ? 5.520 22.482 -1.783 1.00 94.38 431 LEU A CA 1
ATOM 3500 C C . LEU A 1 431 ? 6.865 21.918 -2.279 1.00 94.38 431 LEU A C 1
ATOM 3502 O O . LEU A 1 431 ? 7.367 20.918 -1.749 1.00 94.38 431 LEU A O 1
ATOM 3506 N N . ARG A 1 432 ? 7.456 22.537 -3.307 1.00 95.06 432 ARG A N 1
ATOM 3507 C CA . ARG A 1 432 ? 8.764 22.144 -3.849 1.00 95.06 432 ARG A CA 1
ATOM 3508 C C . ARG A 1 432 ? 9.891 22.444 -2.876 1.00 95.06 432 ARG A C 1
ATOM 3510 O O . ARG A 1 432 ? 10.732 21.575 -2.668 1.00 95.06 432 ARG A O 1
ATOM 3517 N N . GLU A 1 433 ? 9.901 23.632 -2.285 1.00 95.69 433 GLU A N 1
ATOM 3518 C CA . GLU A 1 433 ? 10.906 24.041 -1.306 1.00 95.69 433 GLU A CA 1
ATOM 3519 C C . GLU A 1 433 ? 10.915 23.086 -0.108 1.00 95.69 433 GLU A C 1
ATOM 3521 O O . GLU A 1 433 ? 11.955 22.520 0.236 1.00 95.69 433 GLU A O 1
ATOM 3526 N N . ARG A 1 434 ? 9.741 22.800 0.465 1.00 94.75 434 ARG A N 1
ATOM 3527 C CA . ARG A 1 434 ? 9.596 21.813 1.540 1.00 94.75 434 ARG A CA 1
ATOM 3528 C C . ARG A 1 434 ? 10.061 20.418 1.114 1.00 94.75 434 ARG A C 1
ATOM 3530 O O . ARG A 1 434 ? 10.687 19.714 1.904 1.00 94.75 434 ARG A O 1
ATOM 3537 N N . SER A 1 435 ? 9.815 20.023 -0.139 1.00 94.19 435 SER A N 1
ATOM 3538 C CA . SER A 1 435 ? 10.235 18.715 -0.665 1.00 94.19 435 SER A CA 1
ATOM 3539 C C . SER A 1 435 ? 11.752 18.628 -0.812 1.00 94.19 435 SER A C 1
ATOM 3541 O O . SER A 1 435 ? 12.339 17.593 -0.500 1.00 94.19 435 SER A O 1
ATOM 3543 N N . GLU A 1 436 ? 12.394 19.708 -1.257 1.00 94.62 436 GLU A N 1
ATOM 3544 C CA . GLU A 1 436 ? 13.853 19.823 -1.339 1.00 94.62 436 GLU A CA 1
ATOM 3545 C C . GLU A 1 436 ? 14.464 19.733 0.064 1.00 94.62 436 GLU A C 1
ATOM 3547 O O . GLU A 1 436 ? 15.366 18.928 0.305 1.00 94.62 436 GLU A O 1
ATOM 3552 N N . ASN A 1 437 ? 13.911 20.489 1.016 1.00 95.19 437 ASN A N 1
ATOM 3553 C CA . ASN A 1 437 ? 14.337 20.479 2.413 1.00 95.19 437 ASN A CA 1
ATOM 3554 C C . ASN A 1 437 ? 14.192 19.083 3.036 1.00 95.19 437 ASN A C 1
ATOM 3556 O O . ASN A 1 437 ? 15.153 18.562 3.604 1.00 95.19 437 ASN A O 1
ATOM 3560 N N . ALA A 1 438 ? 13.050 18.418 2.839 1.00 93.94 438 ALA A N 1
ATOM 3561 C CA . ALA A 1 438 ? 12.824 17.046 3.288 1.00 93.94 438 ALA A CA 1
ATOM 3562 C C . ALA A 1 438 ? 13.843 16.063 2.682 1.00 93.94 438 ALA A C 1
ATOM 3564 O O . ALA A 1 438 ? 14.438 15.265 3.406 1.00 93.94 438 ALA A O 1
ATOM 3565 N N . MET A 1 439 ? 14.124 16.153 1.378 1.00 94.31 439 MET A N 1
ATOM 3566 C CA . MET A 1 439 ? 15.107 15.304 0.681 1.00 94.31 439 MET A CA 1
ATOM 3567 C C . MET A 1 439 ? 16.566 15.568 1.087 1.00 94.31 439 MET A C 1
ATOM 3569 O O . MET A 1 439 ? 17.443 14.738 0.814 1.00 94.31 439 MET A O 1
ATOM 3573 N N . ASN A 1 440 ? 16.844 16.722 1.695 1.00 94.88 440 ASN A N 1
ATOM 3574 C CA . ASN A 1 440 ? 18.163 17.129 2.184 1.00 94.88 440 ASN A CA 1
ATOM 3575 C C . ASN A 1 440 ? 18.294 17.048 3.715 1.00 94.88 440 ASN A C 1
ATOM 3577 O O . ASN A 1 440 ? 19.386 17.298 4.249 1.00 94.88 440 ASN A O 1
ATOM 3581 N N . SER A 1 441 ? 17.214 16.659 4.395 1.00 96.00 441 SER A N 1
ATOM 3582 C CA . SER A 1 441 ? 17.123 16.506 5.844 1.00 96.00 441 SER A CA 1
ATOM 3583 C C . SER A 1 441 ? 18.107 15.465 6.386 1.00 96.00 441 SER A C 1
ATOM 3585 O O . SER A 1 441 ? 18.575 14.566 5.673 1.00 96.00 441 SER A O 1
ATOM 3587 N N . ILE A 1 442 ? 18.454 15.596 7.668 1.00 96.50 442 ILE A N 1
ATOM 3588 C CA . ILE A 1 442 ? 19.354 14.648 8.333 1.00 96.50 442 ILE A CA 1
ATOM 3589 C C . ILE A 1 442 ? 18.683 13.280 8.498 1.00 96.50 442 ILE A C 1
ATOM 3591 O O . ILE A 1 442 ? 19.347 12.253 8.417 1.00 96.50 442 ILE A O 1
ATOM 3595 N N . GLU A 1 443 ? 17.360 13.264 8.640 1.00 96.44 443 GLU A N 1
ATOM 3596 C CA . GLU A 1 443 ? 16.516 12.081 8.746 1.00 96.44 443 GLU A CA 1
ATOM 3597 C C . GLU A 1 443 ? 16.662 11.185 7.501 1.00 96.44 443 GLU A C 1
ATOM 3599 O O . GLU A 1 443 ? 17.011 10.007 7.618 1.00 96.44 443 GLU A O 1
ATOM 3604 N N . ILE A 1 444 ? 16.512 11.755 6.296 1.00 95.31 444 ILE A N 1
ATOM 3605 C CA . ILE A 1 444 ? 16.713 11.019 5.036 1.00 95.31 444 ILE A CA 1
ATOM 3606 C C . ILE A 1 444 ? 18.180 10.607 4.860 1.00 95.31 444 ILE A C 1
ATOM 3608 O O . ILE A 1 444 ? 18.451 9.479 4.452 1.00 95.31 444 ILE A O 1
ATOM 3612 N N . LYS A 1 445 ? 19.146 11.469 5.207 1.00 96.62 445 LYS A N 1
ATOM 3613 C CA . LYS A 1 445 ? 20.578 11.118 5.134 1.00 96.62 445 LYS A CA 1
ATOM 3614 C C . LYS A 1 445 ? 20.930 9.929 6.034 1.00 96.62 445 LYS A C 1
ATOM 3616 O O . LYS A 1 445 ? 21.671 9.043 5.606 1.00 96.62 445 LYS A O 1
ATOM 3621 N N . ASN A 1 446 ? 20.382 9.879 7.247 1.00 97.69 446 ASN A N 1
ATOM 3622 C CA . ASN A 1 446 ? 20.598 8.782 8.188 1.00 97.69 446 ASN A CA 1
ATOM 3623 C C . ASN A 1 446 ? 19.982 7.475 7.680 1.00 97.69 446 ASN A C 1
ATOM 3625 O O . ASN A 1 446 ? 20.642 6.438 7.729 1.00 97.69 446 ASN A O 1
ATOM 3629 N N . LEU A 1 447 ? 18.766 7.531 7.127 1.00 96.75 447 LEU A N 1
ATOM 3630 C CA . LEU A 1 447 ? 18.128 6.384 6.483 1.00 96.75 447 LEU A CA 1
ATOM 3631 C C . LEU A 1 447 ? 18.971 5.846 5.315 1.00 96.75 447 LEU A C 1
ATOM 3633 O O . LEU A 1 447 ? 19.217 4.643 5.227 1.00 96.75 447 LEU A O 1
ATOM 3637 N N . VAL A 1 448 ? 19.448 6.730 4.433 1.00 96.62 448 VAL A N 1
ATOM 3638 C CA . VAL A 1 448 ? 20.307 6.348 3.300 1.00 96.62 448 VAL A CA 1
ATOM 3639 C C . VAL A 1 448 ? 21.615 5.727 3.786 1.00 96.62 448 VAL A C 1
ATOM 3641 O O . VAL A 1 448 ? 22.027 4.694 3.263 1.00 96.62 448 VAL A O 1
ATOM 3644 N N . THR A 1 449 ? 22.233 6.309 4.815 1.00 97.62 449 THR A N 1
ATOM 3645 C CA . THR A 1 449 ? 23.458 5.774 5.427 1.00 97.62 449 THR A CA 1
ATOM 3646 C C . THR A 1 449 ? 23.221 4.376 5.995 1.00 97.62 449 THR A C 1
ATOM 3648 O O . THR A 1 449 ? 24.050 3.490 5.806 1.00 97.62 449 THR A O 1
ATOM 3651 N N . GLU A 1 450 ? 22.082 4.146 6.655 1.00 97.94 450 GLU A N 1
ATOM 3652 C CA . GLU A 1 450 ? 21.735 2.826 7.181 1.00 97.94 450 GLU A CA 1
ATOM 3653 C C . GLU A 1 450 ? 21.561 1.797 6.061 1.00 97.94 450 GLU A C 1
ATOM 3655 O O . GLU A 1 450 ? 22.130 0.713 6.141 1.00 97.94 450 GLU A O 1
ATOM 3660 N N . LEU A 1 451 ? 20.843 2.136 4.987 1.00 96.94 451 LEU A N 1
ATOM 3661 C CA . LEU A 1 451 ? 20.693 1.258 3.821 1.00 96.94 451 LEU A CA 1
ATOM 3662 C C . LEU A 1 451 ? 22.055 0.909 3.200 1.00 96.94 451 LEU A C 1
ATOM 3664 O O . LEU A 1 451 ? 22.320 -0.253 2.886 1.00 96.94 451 LEU A O 1
ATOM 3668 N N . GLN A 1 452 ? 22.951 1.890 3.083 1.00 96.88 452 GLN A N 1
ATOM 3669 C CA . GLN A 1 452 ? 24.291 1.696 2.527 1.00 96.88 452 GLN A CA 1
ATOM 3670 C C . GLN A 1 452 ? 25.167 0.750 3.365 1.00 96.88 452 GLN A C 1
ATOM 3672 O O . GLN A 1 452 ? 25.990 0.043 2.784 1.00 96.88 452 GLN A O 1
ATOM 3677 N N . LYS A 1 453 ? 24.964 0.648 4.690 1.00 97.88 453 LYS A N 1
ATOM 3678 C CA . LYS A 1 453 ? 25.659 -0.351 5.536 1.00 97.88 453 LYS A CA 1
ATOM 3679 C C . LYS A 1 453 ? 25.361 -1.793 5.120 1.00 97.88 453 LYS A C 1
ATOM 3681 O O . LYS A 1 453 ? 26.178 -2.672 5.367 1.00 97.88 453 LYS A O 1
ATOM 3686 N N . PHE A 1 454 ? 24.215 -2.031 4.484 1.00 97.38 454 PHE A N 1
ATOM 3687 C CA . PHE A 1 454 ? 23.817 -3.336 3.951 1.00 97.38 454 PHE A CA 1
ATOM 3688 C C . PHE A 1 454 ? 24.190 -3.516 2.471 1.00 97.38 454 PHE A C 1
ATOM 3690 O O . PHE A 1 454 ? 23.645 -4.395 1.802 1.00 97.38 454 PHE A O 1
ATOM 3697 N N . GLU A 1 455 ? 25.082 -2.670 1.939 1.00 96.94 455 GLU A N 1
ATOM 3698 C CA . GLU A 1 455 ? 25.485 -2.660 0.525 1.00 96.94 455 GLU A CA 1
ATOM 3699 C C . GLU A 1 455 ? 24.291 -2.488 -0.435 1.00 96.94 455 GLU A C 1
ATOM 3701 O O . GLU A 1 455 ? 24.259 -3.038 -1.545 1.00 96.94 455 GLU A O 1
ATOM 3706 N N . ILE A 1 456 ? 23.273 -1.749 0.014 1.00 96.19 456 ILE A N 1
ATOM 3707 C CA . ILE A 1 456 ? 22.095 -1.404 -0.777 1.00 96.19 456 ILE A CA 1
ATOM 3708 C C . ILE A 1 456 ? 22.360 -0.060 -1.453 1.00 96.19 456 ILE A C 1
ATOM 3710 O O . ILE A 1 456 ? 22.660 0.942 -0.800 1.00 96.19 456 ILE A O 1
ATOM 3714 N N . MET A 1 457 ? 22.251 -0.033 -2.781 1.00 95.25 457 MET A N 1
ATOM 3715 C CA . MET A 1 457 ? 22.507 1.175 -3.555 1.00 95.25 457 MET A CA 1
ATOM 3716 C C . MET A 1 457 ? 21.270 2.074 -3.544 1.00 95.25 457 MET A C 1
ATOM 3718 O O . MET A 1 457 ? 20.180 1.660 -3.936 1.00 95.25 457 MET A O 1
ATOM 3722 N N . VAL A 1 458 ? 21.456 3.326 -3.129 1.00 94.50 458 VAL A N 1
ATOM 3723 C CA . VAL A 1 458 ? 20.419 4.358 -3.166 1.00 94.50 458 VAL A CA 1
ATOM 3724 C C . VAL A 1 458 ? 20.761 5.371 -4.251 1.00 94.50 458 VAL A C 1
ATOM 3726 O O . VAL A 1 458 ? 21.804 6.019 -4.200 1.00 94.50 458 VAL A O 1
ATOM 3729 N N . VAL A 1 459 ? 19.876 5.516 -5.231 1.00 92.25 459 VAL A N 1
ATOM 3730 C CA . VAL A 1 459 ? 20.003 6.466 -6.335 1.00 92.25 459 VAL A CA 1
ATOM 3731 C C . VAL A 1 459 ? 19.091 7.654 -6.065 1.00 92.25 459 VAL A C 1
ATOM 3733 O O . VAL A 1 459 ? 17.867 7.559 -6.174 1.00 92.25 459 VAL A O 1
ATOM 3736 N N . LYS A 1 460 ? 19.690 8.793 -5.715 1.00 90.31 460 LYS A N 1
ATOM 3737 C CA . LYS A 1 460 ? 18.977 10.068 -5.594 1.00 90.31 460 LYS A CA 1
ATOM 3738 C C . LYS A 1 460 ? 18.979 10.770 -6.962 1.00 90.31 460 LYS A C 1
ATOM 3740 O O . LYS A 1 460 ? 20.053 10.916 -7.546 1.00 90.31 460 LYS A O 1
ATOM 3745 N N . PRO A 1 461 ? 17.820 11.192 -7.496 1.00 87.12 461 PRO A N 1
ATOM 3746 C CA . PRO A 1 461 ? 17.787 12.013 -8.698 1.00 87.12 461 PRO A CA 1
ATOM 3747 C C . PRO A 1 461 ? 18.508 13.349 -8.446 1.00 87.12 461 PRO A C 1
ATOM 3749 O O . PRO A 1 461 ? 18.494 13.843 -7.317 1.00 87.12 461 PRO A O 1
ATOM 3752 N N . PRO A 1 462 ? 19.134 13.945 -9.477 1.00 85.00 462 PRO A N 1
ATOM 3753 C CA . PRO A 1 462 ? 19.926 15.167 -9.325 1.00 85.00 462 PRO A CA 1
ATOM 3754 C C . PRO A 1 462 ? 19.082 16.380 -8.913 1.00 85.00 462 PRO A C 1
ATOM 3756 O O . PRO A 1 462 ? 19.607 17.330 -8.346 1.00 85.00 462 PRO A O 1
ATOM 3759 N N . SER A 1 463 ? 17.782 16.345 -9.195 1.00 91.06 463 SER A N 1
ATOM 3760 C CA . SER A 1 463 ? 16.820 17.378 -8.840 1.00 91.06 463 SER A CA 1
ATOM 3761 C C . SER A 1 463 ? 15.462 16.756 -8.526 1.00 91.06 463 SER A C 1
ATOM 3763 O O . SER A 1 463 ? 15.180 15.603 -8.880 1.00 91.06 463 SER A O 1
ATOM 3765 N N . LEU A 1 464 ? 14.601 17.532 -7.866 1.00 92.50 464 LEU A N 1
ATOM 3766 C CA . LEU A 1 464 ? 13.179 17.211 -7.761 1.00 92.50 464 LEU A CA 1
ATOM 3767 C C . LEU A 1 464 ? 12.548 17.064 -9.146 1.00 92.50 464 LEU A C 1
ATOM 3769 O O . LEU A 1 464 ? 13.074 17.534 -10.159 1.00 92.50 464 LEU A O 1
ATOM 3773 N N . LYS A 1 465 ? 11.357 16.466 -9.179 1.00 89.88 465 LYS A N 1
ATOM 3774 C CA . LYS A 1 465 ? 10.539 16.398 -10.395 1.00 89.88 465 LYS A CA 1
ATOM 3775 C C . LYS A 1 465 ? 10.446 17.772 -11.079 1.00 89.88 465 LYS A C 1
ATO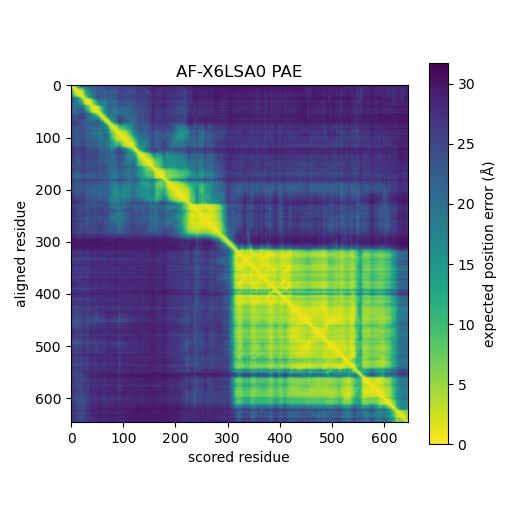M 3777 O O . LYS A 1 465 ? 10.240 18.776 -10.403 1.00 89.88 465 LYS A O 1
ATOM 3782 N N . GLY A 1 466 ? 10.598 17.830 -12.404 1.00 92.25 466 GLY A N 1
ATOM 3783 C CA . GLY A 1 466 ? 10.499 19.084 -13.164 1.00 92.25 466 GLY A CA 1
ATOM 3784 C C . GLY A 1 466 ? 9.121 19.748 -13.037 1.00 92.25 466 GLY A C 1
ATOM 3785 O O . GLY A 1 466 ? 8.124 19.050 -12.851 1.00 92.25 466 GLY A O 1
ATOM 3786 N N . ASN A 1 467 ? 9.069 21.082 -13.130 1.00 93.12 467 ASN A N 1
ATOM 3787 C CA . ASN A 1 467 ? 7.843 21.868 -12.927 1.00 93.12 467 ASN A CA 1
ATOM 3788 C C . ASN A 1 467 ? 6.723 21.487 -13.898 1.00 93.12 467 ASN A C 1
ATOM 3790 O O . ASN A 1 467 ? 5.614 21.226 -13.450 1.00 93.12 467 ASN A O 1
ATOM 3794 N N . GLU A 1 468 ? 7.026 21.397 -15.194 1.00 93.19 468 GLU A N 1
ATOM 3795 C CA . GLU A 1 468 ? 6.052 21.041 -16.237 1.00 93.19 468 GLU A CA 1
ATOM 3796 C C . GLU A 1 468 ? 5.395 19.689 -15.933 1.00 93.19 468 GLU A C 1
ATOM 3798 O O . GLU A 1 468 ? 4.187 19.612 -15.726 1.00 93.19 468 GLU A O 1
ATOM 3803 N N . ARG A 1 469 ? 6.210 18.643 -15.738 1.00 90.69 469 ARG A N 1
ATOM 3804 C CA . ARG A 1 469 ? 5.724 17.297 -15.393 1.00 90.69 469 ARG A CA 1
ATOM 3805 C C . ARG A 1 469 ? 4.967 17.259 -14.062 1.00 90.69 469 ARG A C 1
ATOM 3807 O O . ARG A 1 469 ? 4.069 16.439 -13.889 1.00 90.69 469 ARG A O 1
ATOM 3814 N N . LEU A 1 470 ? 5.354 18.079 -13.082 1.00 93.06 470 LEU A N 1
ATOM 3815 C CA . LEU A 1 470 ? 4.647 18.161 -11.804 1.00 93.06 470 LEU A CA 1
ATOM 3816 C C . LEU A 1 470 ? 3.257 18.787 -11.982 1.00 93.06 470 LEU A C 1
ATOM 3818 O O . LEU A 1 470 ? 2.287 18.231 -11.475 1.00 93.06 470 LEU A O 1
ATOM 3822 N N . LEU A 1 471 ? 3.155 19.891 -12.723 1.00 94.44 471 LEU A N 1
ATOM 3823 C CA . LEU A 1 471 ? 1.892 20.573 -13.012 1.00 94.44 471 LEU A CA 1
ATOM 3824 C C . LEU A 1 471 ? 0.943 19.690 -13.824 1.00 94.44 471 LEU A C 1
ATOM 3826 O O . LEU A 1 471 ? -0.217 19.539 -13.446 1.00 94.44 471 LEU A O 1
ATOM 3830 N N . GLU A 1 472 ? 1.446 19.044 -14.878 1.00 91.81 472 GLU A N 1
ATOM 3831 C CA . GLU A 1 472 ? 0.687 18.063 -15.662 1.00 91.81 472 GLU A CA 1
ATOM 3832 C C . GLU A 1 472 ? 0.117 16.965 -14.763 1.00 91.81 472 GLU A C 1
ATOM 3834 O O . GLU A 1 472 ? -1.070 16.647 -14.831 1.00 91.81 472 GLU A O 1
ATOM 3839 N N . LYS A 1 473 ? 0.952 16.427 -13.866 1.00 90.94 473 LYS A N 1
ATOM 3840 C CA . LYS A 1 473 ? 0.545 15.390 -12.922 1.00 90.94 473 LYS A CA 1
ATOM 3841 C C . LYS A 1 473 ? -0.537 15.884 -11.958 1.00 90.94 473 LYS A C 1
ATOM 3843 O O . LYS A 1 473 ? -1.530 15.192 -11.751 1.00 90.94 473 LYS A O 1
ATOM 3848 N N . ILE A 1 474 ? -0.359 17.071 -11.378 1.00 93.69 474 ILE A N 1
ATOM 3849 C CA . ILE A 1 474 ? -1.327 17.671 -10.451 1.00 93.69 474 ILE A CA 1
ATOM 3850 C C . ILE A 1 474 ? -2.678 17.877 -11.134 1.00 93.69 474 ILE A C 1
ATOM 3852 O O . ILE A 1 474 ? -3.719 17.536 -10.571 1.00 93.69 474 ILE A O 1
ATOM 3856 N N . GLN A 1 475 ? -2.665 18.371 -12.368 1.00 93.81 475 GLN A N 1
ATOM 3857 C CA . GLN A 1 475 ? -3.883 18.577 -13.133 1.00 93.81 475 GLN A CA 1
ATOM 3858 C C . GLN A 1 475 ? -4.559 17.253 -13.515 1.00 93.81 475 GLN A C 1
ATOM 3860 O O . GLN A 1 475 ? -5.783 17.143 -13.435 1.00 93.81 475 GLN A O 1
ATOM 3865 N N . ALA A 1 476 ? -3.781 16.254 -13.942 1.00 88.31 476 ALA A N 1
ATOM 3866 C CA . ALA A 1 476 ? -4.303 14.982 -14.433 1.00 88.31 476 ALA A CA 1
ATOM 3867 C C . ALA A 1 476 ? -4.811 14.065 -13.311 1.00 88.31 476 ALA A C 1
ATOM 3869 O O . ALA A 1 476 ? -5.900 13.511 -13.434 1.00 88.31 476 ALA A O 1
ATOM 3870 N N . ASP A 1 477 ? -4.047 13.910 -12.227 1.00 89.25 477 ASP A N 1
ATOM 3871 C CA . ASP A 1 477 ? -4.353 12.933 -11.175 1.00 89.25 477 ASP A CA 1
ATOM 3872 C C . ASP A 1 477 ? -5.143 13.516 -10.005 1.00 89.25 477 ASP A C 1
ATOM 3874 O O . ASP A 1 477 ? -5.881 12.792 -9.336 1.00 89.25 477 ASP A O 1
ATOM 3878 N N . TYR A 1 478 ? -4.935 14.802 -9.713 1.00 91.94 478 TYR A N 1
ATOM 3879 C CA . TYR A 1 478 ? -5.420 15.437 -8.486 1.00 91.94 478 TYR A CA 1
ATOM 3880 C C . TYR A 1 478 ? -6.394 16.587 -8.759 1.00 91.94 478 TYR A C 1
ATOM 3882 O O . TYR A 1 478 ? -6.781 17.297 -7.835 1.00 91.94 478 TYR A O 1
ATOM 3890 N N . GLY A 1 479 ? -6.798 16.786 -10.020 1.00 92.94 479 GLY A N 1
ATOM 3891 C CA . GLY A 1 479 ? -7.762 17.819 -10.404 1.00 92.94 479 GLY A CA 1
ATOM 3892 C C . GLY A 1 479 ? -7.305 19.241 -10.069 1.00 92.94 479 GLY A C 1
ATOM 3893 O O . GLY A 1 479 ? -8.143 20.095 -9.800 1.00 92.94 479 GLY A O 1
ATOM 3894 N N . GLY A 1 480 ? -5.991 19.486 -10.041 1.00 94.69 480 GLY A N 1
ATOM 3895 C CA . GLY A 1 480 ? -5.415 20.782 -9.672 1.00 94.69 480 GLY A CA 1
ATOM 3896 C C . GLY A 1 480 ? -5.020 20.913 -8.194 1.00 94.69 480 GLY A C 1
ATOM 3897 O O . GLY A 1 480 ? -4.337 21.871 -7.839 1.00 94.69 480 GLY A O 1
ATOM 3898 N N . ASP A 1 481 ? -5.380 19.958 -7.327 1.00 95.19 481 ASP A N 1
ATOM 3899 C CA . ASP A 1 481 ? -5.021 19.994 -5.903 1.00 95.19 481 ASP A CA 1
ATOM 3900 C C . ASP A 1 481 ? -3.567 19.540 -5.683 1.00 95.19 481 ASP A C 1
ATOM 3902 O O . ASP A 1 481 ? -3.265 18.353 -5.523 1.00 95.19 481 ASP A O 1
ATOM 3906 N N . PHE A 1 482 ? -2.640 20.500 -5.665 1.00 94.75 482 PHE A N 1
ATOM 3907 C CA . PHE A 1 482 ? -1.216 20.226 -5.462 1.00 94.75 482 PHE A CA 1
ATOM 3908 C C . PHE A 1 482 ? -0.905 19.613 -4.089 1.00 94.75 482 PHE A C 1
ATOM 3910 O O . PHE A 1 482 ? 0.099 18.915 -3.955 1.00 94.75 482 PHE A O 1
ATOM 3917 N N . ASN A 1 483 ? -1.774 19.786 -3.085 1.00 93.75 483 ASN A N 1
ATOM 3918 C CA . ASN A 1 483 ? -1.578 19.195 -1.761 1.00 93.75 483 ASN A CA 1
ATOM 3919 C C . ASN A 1 483 ? -1.748 17.672 -1.744 1.00 93.75 483 ASN A C 1
ATOM 3921 O O . ASN A 1 483 ? -1.420 17.037 -0.743 1.00 93.75 483 ASN A O 1
ATOM 3925 N N . GLN A 1 484 ? -2.214 17.078 -2.845 1.00 91.62 484 GLN A N 1
ATOM 3926 C CA . GLN A 1 484 ? -2.280 15.630 -3.029 1.00 91.62 484 GLN A CA 1
ATOM 3927 C C . GLN A 1 484 ? -1.066 15.053 -3.781 1.00 91.62 484 GLN A C 1
ATOM 3929 O O . GLN A 1 484 ? -1.019 13.847 -4.032 1.00 91.62 484 GLN A O 1
ATOM 3934 N N . ALA A 1 485 ? -0.065 15.866 -4.137 1.00 92.56 485 ALA A N 1
ATOM 3935 C CA . ALA A 1 485 ? 1.142 15.401 -4.818 1.00 92.56 485 ALA A CA 1
ATOM 3936 C C . ALA A 1 485 ? 2.246 15.006 -3.820 1.00 92.56 485 ALA A C 1
ATOM 3938 O O . ALA A 1 485 ? 2.899 15.855 -3.224 1.00 92.56 485 ALA A O 1
ATOM 3939 N N . PHE A 1 486 ? 2.490 13.698 -3.679 1.00 90.06 486 PHE A N 1
ATOM 3940 C CA . PHE A 1 486 ? 3.461 13.139 -2.717 1.00 90.06 486 PHE A CA 1
ATOM 3941 C C . PHE A 1 486 ? 4.810 12.741 -3.333 1.00 90.06 486 PHE A C 1
ATOM 3943 O O . PHE A 1 486 ? 5.745 12.419 -2.609 1.00 90.06 486 PHE A O 1
ATOM 3950 N N . ASP A 1 487 ? 4.928 12.710 -4.662 1.00 88.38 487 ASP A N 1
ATOM 3951 C CA . ASP A 1 487 ? 6.094 12.163 -5.374 1.00 88.38 487 ASP A CA 1
ATOM 3952 C C . ASP A 1 487 ? 6.949 13.249 -6.043 1.00 88.38 487 ASP A C 1
ATOM 3954 O O . ASP A 1 487 ? 7.360 13.137 -7.205 1.00 88.38 487 ASP A O 1
ATOM 3958 N N . ILE A 1 488 ? 7.180 14.334 -5.304 1.00 93.06 488 ILE A N 1
ATOM 3959 C CA . ILE A 1 488 ? 8.002 15.475 -5.730 1.00 93.06 488 ILE A CA 1
ATOM 3960 C C . ILE A 1 488 ? 9.465 15.196 -5.406 1.00 93.06 488 ILE A C 1
ATOM 3962 O O . ILE A 1 488 ? 10.314 15.213 -6.302 1.00 93.06 488 ILE A O 1
ATOM 3966 N N . GLY A 1 489 ? 9.727 14.886 -4.133 1.00 91.56 489 GLY A N 1
ATOM 3967 C CA . GLY A 1 489 ? 10.972 14.307 -3.650 1.00 91.56 489 GLY A CA 1
ATOM 3968 C C . GLY A 1 489 ? 10.886 12.785 -3.665 1.00 91.56 489 GLY A C 1
ATOM 3969 O O . GLY A 1 489 ? 10.031 12.193 -3.005 1.00 91.56 489 GLY A O 1
ATOM 3970 N N . ARG A 1 490 ? 11.769 12.143 -4.430 1.00 92.31 490 ARG A N 1
ATOM 3971 C CA . ARG A 1 490 ? 11.888 10.684 -4.467 1.00 92.31 490 ARG A CA 1
ATOM 3972 C C . ARG A 1 490 ? 13.335 10.257 -4.593 1.00 92.31 490 ARG A C 1
ATOM 3974 O O . ARG A 1 490 ? 14.148 10.989 -5.146 1.00 92.31 490 ARG A O 1
ATOM 3981 N N . PHE A 1 491 ? 13.636 9.056 -4.133 1.00 91.38 491 PHE A N 1
ATOM 3982 C CA . PHE A 1 491 ? 14.874 8.355 -4.447 1.00 91.38 491 PHE A CA 1
ATOM 3983 C C . PHE A 1 491 ? 14.566 6.882 -4.691 1.00 91.38 491 PHE A C 1
ATOM 3985 O O . PHE A 1 491 ? 13.531 6.361 -4.268 1.00 91.38 491 PHE A O 1
ATOM 3992 N N . THR A 1 492 ? 15.461 6.227 -5.416 1.00 91.50 492 THR A N 1
ATOM 3993 C CA . THR A 1 492 ? 15.275 4.853 -5.860 1.00 91.50 492 THR A CA 1
ATOM 3994 C C . THR A 1 492 ? 16.232 3.936 -5.122 1.00 91.50 492 THR A C 1
ATOM 3996 O O . THR A 1 492 ? 17.432 4.200 -5.079 1.00 91.50 492 THR A O 1
ATOM 3999 N N . ILE A 1 493 ? 15.716 2.847 -4.555 1.00 92.31 493 ILE A N 1
ATOM 4000 C CA . ILE A 1 493 ? 16.552 1.807 -3.949 1.00 92.31 493 ILE A CA 1
ATOM 4001 C C . ILE A 1 493 ? 16.753 0.685 -4.963 1.00 92.31 493 ILE A C 1
ATOM 4003 O O . ILE A 1 493 ? 15.790 0.106 -5.470 1.00 92.31 493 ILE A O 1
ATOM 4007 N N . LEU A 1 494 ? 18.015 0.368 -5.242 1.00 88.25 494 LEU A N 1
ATOM 4008 C CA . LEU A 1 494 ? 18.410 -0.718 -6.128 1.00 88.25 494 LEU A CA 1
ATOM 4009 C C . LEU A 1 494 ? 18.837 -1.924 -5.295 1.00 88.25 494 LEU A C 1
ATOM 4011 O O . LEU A 1 494 ? 19.812 -1.872 -4.543 1.00 88.25 494 LEU A O 1
ATOM 4015 N N . CYS A 1 495 ? 18.099 -3.020 -5.453 1.00 90.44 495 CYS A N 1
ATOM 4016 C CA . CYS A 1 495 ? 18.396 -4.302 -4.828 1.00 90.44 495 CYS A CA 1
ATOM 4017 C C . CYS A 1 495 ? 18.727 -5.316 -5.922 1.00 90.44 495 CYS A C 1
ATOM 4019 O O . CYS A 1 495 ? 17.904 -5.584 -6.792 1.00 90.44 495 CYS A O 1
ATOM 4021 N N . ASP A 1 496 ? 19.928 -5.882 -5.870 1.00 88.50 496 ASP A N 1
ATOM 4022 C CA . ASP A 1 496 ? 20.395 -6.898 -6.822 1.00 88.50 496 ASP A CA 1
ATOM 4023 C C . ASP A 1 496 ? 19.836 -8.302 -6.527 1.00 88.50 496 ASP A C 1
ATOM 4025 O O . ASP A 1 496 ? 19.929 -9.200 -7.363 1.00 88.50 496 ASP A O 1
ATOM 4029 N N . ASN A 1 497 ? 19.243 -8.504 -5.346 1.00 89.00 497 ASN A N 1
ATOM 4030 C CA . ASN A 1 497 ? 18.665 -9.773 -4.933 1.00 89.00 497 ASN A CA 1
ATOM 4031 C C . ASN A 1 497 ? 17.489 -9.593 -3.945 1.00 89.00 497 ASN A C 1
ATOM 4033 O O . ASN A 1 497 ? 17.362 -8.537 -3.311 1.00 89.00 497 ASN A O 1
ATOM 4037 N N . PRO A 1 498 ? 16.637 -10.626 -3.775 1.00 87.56 498 PRO A N 1
ATOM 4038 C CA . PRO A 1 498 ? 15.478 -10.567 -2.881 1.00 87.56 498 PRO A CA 1
ATOM 4039 C C . PRO A 1 498 ? 15.818 -10.298 -1.411 1.00 87.56 498 PRO A C 1
ATOM 4041 O O . PRO A 1 498 ? 15.055 -9.613 -0.733 1.00 87.56 498 PRO A O 1
ATOM 4044 N N . THR A 1 499 ? 16.960 -10.784 -0.916 1.00 91.81 499 THR A N 1
ATOM 4045 C CA . THR A 1 499 ? 17.392 -10.554 0.471 1.00 91.81 499 THR A CA 1
ATOM 4046 C C . THR A 1 499 ? 17.653 -9.072 0.718 1.00 91.81 499 THR A C 1
ATOM 4048 O O . THR A 1 499 ? 17.159 -8.526 1.699 1.00 91.81 499 THR A O 1
ATOM 4051 N N . LYS A 1 500 ? 18.351 -8.380 -0.194 1.00 94.31 500 LYS A N 1
ATOM 4052 C CA . LYS A 1 500 ? 18.562 -6.925 -0.090 1.00 94.31 500 LYS A CA 1
ATOM 4053 C C . LYS A 1 500 ? 17.250 -6.147 -0.144 1.00 94.31 500 LYS A C 1
ATOM 4055 O O . LYS A 1 500 ? 17.097 -5.195 0.614 1.00 94.31 500 LYS A O 1
ATOM 4060 N N . LEU A 1 501 ? 16.290 -6.579 -0.966 1.00 90.88 501 LEU A N 1
ATOM 4061 C CA . LEU A 1 501 ? 14.957 -5.971 -1.005 1.00 90.88 501 LEU A CA 1
ATOM 4062 C C . LEU A 1 501 ? 14.234 -6.121 0.338 1.00 90.88 501 LEU A C 1
ATOM 4064 O O . LEU A 1 501 ? 13.745 -5.135 0.883 1.00 90.88 501 LEU A O 1
ATOM 4068 N N . GLN A 1 502 ? 14.202 -7.329 0.904 1.00 91.50 502 GLN A N 1
ATOM 4069 C CA . GLN A 1 502 ? 13.588 -7.572 2.212 1.00 91.50 502 GLN A CA 1
ATOM 4070 C C . GLN A 1 502 ? 14.276 -6.769 3.322 1.00 91.50 502 GLN A C 1
ATOM 4072 O O . GLN A 1 502 ? 13.594 -6.166 4.150 1.00 91.50 502 GLN A O 1
ATOM 4077 N N . THR A 1 503 ? 15.609 -6.697 3.306 1.00 95.12 503 THR A N 1
ATOM 4078 C CA . THR A 1 503 ? 16.384 -5.872 4.239 1.00 95.12 503 THR A CA 1
ATOM 4079 C C . THR A 1 503 ? 16.053 -4.390 4.082 1.00 95.12 503 THR A C 1
ATOM 4081 O O . THR A 1 503 ? 15.787 -3.732 5.086 1.00 95.12 503 THR A O 1
ATOM 4084 N N . ALA A 1 504 ? 15.991 -3.867 2.851 1.00 95.25 504 ALA A N 1
ATOM 4085 C CA . ALA A 1 504 ? 15.599 -2.483 2.590 1.00 95.25 504 ALA A CA 1
ATOM 4086 C C . ALA A 1 504 ? 14.217 -2.190 3.184 1.00 95.25 504 ALA A C 1
ATOM 4088 O O . ALA A 1 504 ? 14.061 -1.247 3.953 1.00 95.25 504 ALA A O 1
ATOM 4089 N N . VAL A 1 505 ? 13.229 -3.042 2.902 1.00 92.38 505 VAL A N 1
ATOM 4090 C CA . VAL A 1 505 ? 11.866 -2.910 3.433 1.00 92.38 505 VAL A CA 1
ATOM 4091 C C . VAL A 1 505 ? 11.859 -2.965 4.961 1.00 92.38 505 VAL A C 1
ATOM 4093 O O . VAL A 1 505 ? 11.177 -2.167 5.595 1.00 92.38 505 VAL A O 1
ATOM 4096 N N . ALA A 1 506 ? 12.637 -3.859 5.575 1.00 94.12 506 ALA A N 1
ATOM 4097 C CA . ALA A 1 506 ? 12.729 -3.965 7.028 1.00 94.12 506 ALA A CA 1
ATOM 4098 C C . ALA A 1 506 ? 13.367 -2.724 7.679 1.00 94.12 506 ALA A C 1
ATOM 4100 O O . ALA A 1 506 ? 12.935 -2.318 8.758 1.00 94.12 506 ALA A O 1
ATOM 4101 N N . VAL A 1 507 ? 14.366 -2.108 7.036 1.00 95.81 507 VAL A N 1
ATOM 4102 C CA . VAL A 1 507 ? 14.945 -0.823 7.467 1.00 95.81 507 VAL A CA 1
ATOM 4103 C C . VAL A 1 507 ? 13.906 0.292 7.342 1.00 95.81 507 VAL A C 1
ATOM 4105 O O . VAL A 1 507 ? 13.699 1.040 8.294 1.00 95.81 507 VAL A O 1
ATOM 4108 N N . MET A 1 508 ? 13.189 0.352 6.216 1.00 93.56 508 MET A N 1
ATOM 4109 C CA . MET A 1 508 ? 12.147 1.354 5.959 1.00 93.56 508 MET A CA 1
ATOM 4110 C C . MET A 1 508 ? 10.978 1.241 6.940 1.00 93.56 508 MET A C 1
ATOM 4112 O O . MET A 1 508 ? 10.493 2.249 7.433 1.00 93.56 508 MET A O 1
ATOM 4116 N N . LYS A 1 509 ? 10.557 0.025 7.300 1.00 90.19 509 LYS A N 1
ATOM 4117 C CA . LYS A 1 509 ? 9.520 -0.200 8.321 1.00 90.19 509 LYS A CA 1
ATOM 4118 C C . LYS A 1 509 ? 9.939 0.246 9.724 1.00 90.19 509 LYS A C 1
ATOM 4120 O O . LYS A 1 509 ? 9.081 0.435 10.574 1.00 90.19 509 LYS A O 1
ATOM 4125 N N . LYS A 1 510 ? 11.238 0.459 9.956 1.00 93.44 510 LYS A N 1
ATOM 4126 C CA . LYS A 1 510 ? 11.800 1.041 11.185 1.00 93.44 510 LYS A CA 1
ATOM 4127 C C . LYS A 1 510 ? 12.087 2.542 11.025 1.00 93.44 510 LYS A C 1
ATOM 4129 O O . LYS A 1 510 ? 12.983 3.059 11.690 1.00 93.44 510 LYS A O 1
ATOM 4134 N N . ALA A 1 511 ? 11.342 3.228 10.151 1.00 90.75 511 ALA A N 1
ATOM 4135 C CA . ALA A 1 511 ? 11.467 4.660 9.862 1.00 90.75 511 ALA A CA 1
ATOM 4136 C C . ALA A 1 511 ? 11.484 5.542 11.122 1.00 90.75 511 ALA A C 1
ATOM 4138 O O . ALA A 1 511 ? 12.229 6.521 11.169 1.00 90.75 511 ALA A O 1
ATOM 4139 N N . GLU A 1 512 ? 10.739 5.156 12.161 1.00 91.19 512 GLU A N 1
ATOM 4140 C CA . GLU A 1 512 ? 10.672 5.875 13.440 1.00 91.19 512 GLU A CA 1
ATOM 4141 C C . GLU A 1 512 ? 12.058 6.107 14.067 1.00 91.19 512 GLU A C 1
ATOM 4143 O O . GLU A 1 512 ? 12.304 7.160 14.650 1.00 91.19 512 GLU A O 1
ATOM 4148 N N . LYS A 1 513 ? 13.017 5.190 13.855 1.00 95.38 513 LYS A N 1
ATOM 4149 C CA . LYS A 1 513 ? 14.401 5.313 14.347 1.00 95.38 513 LYS A CA 1
ATOM 4150 C C . LYS A 1 513 ? 15.147 6.507 13.759 1.00 95.38 513 LYS A C 1
ATOM 4152 O O . LYS A 1 513 ? 16.151 6.943 14.314 1.00 95.38 513 LYS A O 1
ATOM 4157 N N . PHE A 1 514 ? 14.676 7.000 12.621 1.00 94.81 514 PHE A N 1
ATOM 4158 C CA . PHE A 1 514 ? 15.225 8.148 11.917 1.00 94.81 514 PHE A CA 1
ATOM 4159 C C . PHE A 1 514 ? 14.333 9.382 12.063 1.00 94.81 514 PHE A C 1
ATOM 4161 O O . PHE A 1 514 ? 14.556 10.348 11.346 1.00 94.81 514 PHE A O 1
ATOM 4168 N N . ASN A 1 515 ? 13.338 9.365 12.960 1.00 94.06 515 ASN A N 1
ATOM 4169 C CA . ASN A 1 515 ? 12.288 10.385 13.062 1.00 94.06 515 ASN A CA 1
ATOM 4170 C C . ASN A 1 515 ? 11.482 10.545 11.759 1.00 94.06 515 ASN A C 1
ATOM 4172 O O . ASN A 1 515 ? 11.090 11.651 11.391 1.00 94.06 515 ASN A O 1
ATOM 4176 N N . LEU A 1 516 ? 11.264 9.439 11.045 1.00 91.50 516 LEU A N 1
ATOM 4177 C CA . LEU A 1 516 ? 10.443 9.364 9.838 1.00 91.50 516 LEU A CA 1
ATOM 4178 C C . LEU A 1 516 ? 9.192 8.528 10.125 1.00 91.50 516 LEU A C 1
ATOM 4180 O O . LEU A 1 516 ? 9.235 7.598 10.929 1.00 91.50 516 LEU A O 1
ATOM 4184 N N . ILE A 1 517 ? 8.094 8.803 9.426 1.00 86.69 517 ILE A N 1
ATOM 4185 C CA . ILE A 1 517 ? 6.854 8.017 9.534 1.00 86.69 517 ILE A CA 1
ATOM 4186 C C . ILE A 1 517 ? 6.565 7.360 8.183 1.00 86.69 517 ILE A C 1
ATOM 4188 O O . ILE A 1 517 ? 6.557 8.030 7.155 1.00 86.69 517 ILE A O 1
ATOM 4192 N N . VAL A 1 518 ? 6.318 6.049 8.149 1.00 88.06 518 VAL A N 1
ATOM 4193 C CA . VAL A 1 518 ? 5.915 5.357 6.910 1.00 88.06 518 VAL A CA 1
ATOM 4194 C C . VAL A 1 518 ? 4.455 5.654 6.624 1.00 88.06 518 VAL A C 1
ATOM 4196 O O . VAL A 1 518 ? 3.631 4.963 7.171 1.00 88.06 518 VAL A O 1
ATOM 4199 N N . SER A 1 519 ? 4.132 6.632 5.782 1.00 83.12 519 SER A N 1
ATOM 4200 C CA . SER A 1 519 ? 2.761 7.043 5.405 1.00 83.12 519 SER A CA 1
ATOM 4201 C C . SER A 1 519 ? 2.038 6.153 4.384 1.00 83.12 519 SER A C 1
ATOM 4203 O O . SER A 1 519 ? 0.827 6.258 4.225 1.00 83.12 519 SER A O 1
ATOM 4205 N N . GLU A 1 520 ? 2.747 5.301 3.646 1.00 85.94 520 GLU A N 1
ATOM 4206 C CA . GLU A 1 520 ? 2.130 4.355 2.709 1.00 85.94 520 GLU A CA 1
ATOM 4207 C C . GLU A 1 520 ? 3.106 3.214 2.436 1.00 85.94 520 GLU A C 1
ATOM 4209 O O . GLU A 1 520 ? 4.282 3.475 2.196 1.00 85.94 520 GLU A O 1
ATOM 4214 N N . ASP A 1 521 ? 2.628 1.969 2.434 1.00 87.88 521 ASP A N 1
ATOM 4215 C CA . ASP A 1 521 ? 3.413 0.782 2.079 1.00 87.88 521 ASP A CA 1
ATOM 4216 C C . ASP A 1 521 ? 2.663 -0.049 1.021 1.00 87.88 521 ASP A C 1
ATOM 4218 O O . ASP A 1 521 ? 1.740 -0.808 1.323 1.00 87.88 521 ASP A O 1
ATOM 4222 N N . LYS A 1 522 ? 3.038 0.121 -0.251 1.00 88.00 522 LYS A N 1
ATOM 4223 C CA . LYS A 1 522 ? 2.480 -0.611 -1.396 1.00 88.00 522 LYS A CA 1
ATOM 4224 C C . LYS A 1 522 ? 3.469 -1.652 -1.900 1.00 88.00 522 LYS A C 1
ATOM 4226 O O . LYS A 1 522 ? 4.435 -1.323 -2.591 1.00 88.00 522 LYS A O 1
ATOM 4231 N N . ASN A 1 523 ? 3.171 -2.920 -1.631 1.00 88.50 523 ASN A N 1
ATOM 4232 C CA . ASN A 1 523 ? 3.946 -4.059 -2.114 1.00 88.50 523 ASN A CA 1
ATOM 4233 C C . ASN A 1 523 ? 3.262 -4.749 -3.310 1.00 88.50 523 ASN A C 1
ATOM 4235 O O . ASN A 1 523 ? 2.327 -5.532 -3.132 1.00 88.50 523 ASN A O 1
ATOM 4239 N N . PHE A 1 524 ? 3.782 -4.500 -4.514 1.00 85.62 524 PHE A N 1
ATOM 4240 C CA . PHE A 1 524 ? 3.410 -5.182 -5.760 1.00 85.62 524 PHE A CA 1
ATOM 4241 C C . PHE A 1 524 ? 4.553 -6.051 -6.308 1.00 85.62 524 PHE A C 1
ATOM 4243 O O . PHE A 1 524 ? 4.617 -6.335 -7.500 1.00 85.62 524 PHE A O 1
ATOM 4250 N N . PHE A 1 525 ? 5.495 -6.481 -5.463 1.00 82.06 525 PHE A N 1
ATOM 4251 C CA . PHE A 1 525 ? 6.526 -7.429 -5.898 1.00 82.06 525 PHE A CA 1
ATOM 4252 C C . PHE A 1 525 ? 5.974 -8.851 -6.007 1.00 82.06 525 PHE A C 1
ATOM 4254 O O . PHE A 1 525 ? 6.238 -9.541 -6.987 1.00 82.06 525 PHE A O 1
ATOM 4261 N N . GLY A 1 526 ? 5.198 -9.277 -5.005 1.00 79.94 526 GLY A N 1
ATOM 4262 C CA . GLY A 1 526 ? 4.549 -10.594 -4.971 1.00 79.94 526 GLY A CA 1
ATOM 4263 C C . GLY A 1 526 ? 3.110 -10.601 -5.490 1.00 79.94 526 GLY A C 1
ATOM 4264 O O . GLY A 1 526 ? 2.484 -11.653 -5.523 1.00 79.94 526 GLY A O 1
ATOM 4265 N N . LYS A 1 527 ? 2.571 -9.437 -5.867 1.00 85.06 527 LYS A N 1
ATOM 4266 C CA . LYS A 1 527 ? 1.189 -9.260 -6.332 1.00 85.06 527 LYS A CA 1
ATOM 4267 C C . LYS A 1 527 ? 1.191 -8.449 -7.622 1.00 85.06 527 LYS A C 1
ATOM 4269 O O . LYS A 1 527 ? 1.950 -7.490 -7.728 1.00 85.06 527 LYS A O 1
ATOM 4274 N N . GLN A 1 528 ? 0.335 -8.797 -8.576 1.00 81.12 528 GLN A N 1
ATOM 4275 C CA . GLN A 1 528 ? 0.173 -8.006 -9.795 1.00 81.12 528 GLN A CA 1
ATOM 4276 C C . GLN A 1 528 ? -0.475 -6.657 -9.454 1.00 81.12 528 GLN A C 1
ATOM 4278 O O . GLN A 1 528 ? -1.527 -6.594 -8.819 1.00 81.12 528 GLN A O 1
ATOM 4283 N N . SER A 1 529 ? 0.177 -5.560 -9.843 1.00 83.69 529 SER A N 1
ATOM 4284 C CA . SER A 1 529 ? -0.463 -4.239 -9.877 1.00 83.69 529 SER A CA 1
ATOM 4285 C C . SER A 1 529 ? -1.464 -4.169 -11.038 1.00 83.69 529 SER A C 1
ATOM 4287 O O . SER A 1 529 ? -1.491 -5.068 -11.871 1.00 83.69 529 SER A O 1
ATOM 4289 N N . LYS A 1 530 ? -2.253 -3.090 -11.158 1.00 86.00 530 LYS A N 1
ATOM 4290 C CA . LYS A 1 530 ? -3.191 -2.917 -12.291 1.00 86.00 530 LYS A CA 1
ATOM 4291 C C . LYS A 1 530 ? -2.493 -3.026 -13.656 1.00 86.00 530 LYS A C 1
ATOM 4293 O O . LYS A 1 530 ? -3.064 -3.563 -14.592 1.00 86.00 530 LYS A O 1
ATOM 4298 N N . THR A 1 531 ? -1.261 -2.531 -13.749 1.00 83.88 531 THR A N 1
ATOM 4299 C CA . THR A 1 531 ? -0.437 -2.607 -14.963 1.00 83.88 531 THR A CA 1
ATOM 4300 C C . THR A 1 531 ? 0.485 -3.822 -14.970 1.00 83.88 531 THR A C 1
ATOM 4302 O O . THR A 1 531 ? 1.300 -3.944 -15.872 1.00 83.88 531 THR A O 1
ATOM 4305 N N . HIS A 1 532 ? 0.424 -4.683 -13.952 1.00 84.81 532 HIS A N 1
ATOM 4306 C CA . HIS A 1 532 ? 1.304 -5.834 -13.744 1.00 84.81 532 HIS A CA 1
ATOM 4307 C C . HIS A 1 532 ? 2.793 -5.467 -13.579 1.00 84.81 532 HIS A C 1
ATOM 4309 O O . HIS A 1 532 ? 3.662 -6.334 -13.553 1.00 84.81 532 HIS A O 1
ATOM 4315 N N . HIS A 1 533 ? 3.124 -4.190 -13.382 1.00 85.06 533 HIS A N 1
ATOM 4316 C CA . HIS A 1 533 ? 4.481 -3.789 -13.021 1.00 85.06 533 HIS A CA 1
ATOM 4317 C C . HIS A 1 533 ? 4.825 -4.239 -11.590 1.00 85.06 533 HIS A C 1
ATOM 4319 O O . HIS A 1 533 ? 3.989 -4.108 -10.688 1.00 85.06 533 HIS A O 1
ATOM 4325 N N . ARG A 1 534 ? 6.052 -4.743 -11.379 1.00 84.19 534 ARG A N 1
ATOM 4326 C CA . ARG A 1 534 ? 6.578 -5.153 -10.065 1.00 84.19 534 ARG A CA 1
ATOM 4327 C C . ARG A 1 534 ? 7.348 -4.019 -9.406 1.00 84.19 534 ARG A C 1
ATOM 4329 O O . ARG A 1 534 ? 8.399 -3.616 -9.895 1.00 84.19 534 ARG A O 1
ATOM 4336 N N . PHE A 1 535 ? 6.848 -3.548 -8.271 1.00 86.00 535 PHE A N 1
ATOM 4337 C CA . PHE A 1 535 ? 7.514 -2.519 -7.481 1.00 86.00 535 PHE A CA 1
ATOM 4338 C C . PHE A 1 535 ? 7.107 -2.594 -6.009 1.00 86.00 535 PHE A C 1
ATOM 4340 O O . PHE A 1 535 ? 6.067 -3.147 -5.649 1.00 86.00 535 PHE A O 1
ATOM 4347 N N . HIS A 1 536 ? 7.936 -2.001 -5.154 1.00 88.69 536 HIS A N 1
ATOM 4348 C CA . HIS A 1 536 ? 7.610 -1.713 -3.762 1.00 88.69 536 HIS A CA 1
ATOM 4349 C C . HIS A 1 536 ? 7.704 -0.202 -3.594 1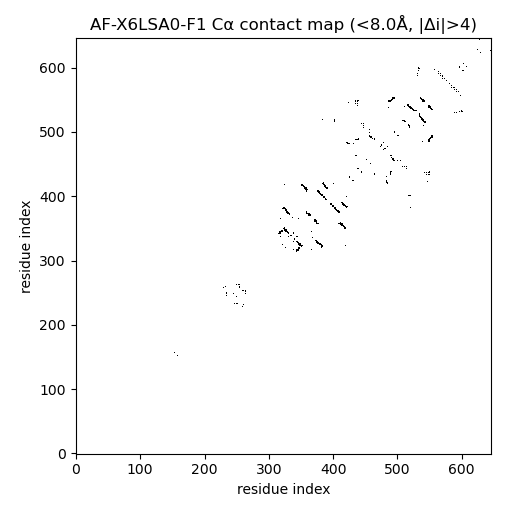.00 88.69 536 HIS A C 1
ATOM 4351 O O . HIS A 1 536 ? 8.780 0.362 -3.785 1.00 88.69 536 HIS A O 1
ATOM 4357 N N . ASN A 1 537 ? 6.583 0.453 -3.310 1.00 90.81 537 ASN A N 1
ATOM 4358 C CA . ASN A 1 537 ? 6.545 1.893 -3.082 1.00 90.81 537 ASN A CA 1
ATOM 4359 C C . ASN A 1 537 ? 6.236 2.159 -1.614 1.00 90.81 537 ASN A C 1
ATOM 4361 O O . ASN A 1 537 ? 5.211 1.705 -1.108 1.00 90.81 537 ASN A O 1
ATOM 4365 N N . ILE A 1 538 ? 7.138 2.875 -0.951 1.00 90.44 538 ILE A N 1
ATOM 4366 C CA . ILE A 1 538 ? 6.976 3.285 0.440 1.00 90.44 538 ILE A CA 1
ATOM 4367 C C . ILE A 1 538 ? 6.996 4.806 0.478 1.00 90.44 538 ILE A C 1
ATOM 4369 O O . ILE A 1 538 ? 7.963 5.419 0.032 1.00 90.44 538 ILE A O 1
ATOM 4373 N N . LYS A 1 539 ? 5.956 5.430 1.024 1.00 90.88 539 LYS A N 1
ATOM 4374 C CA . LYS A 1 539 ? 5.935 6.876 1.250 1.00 90.88 539 LYS A CA 1
ATOM 4375 C C . LYS A 1 539 ? 6.358 7.179 2.676 1.00 90.88 539 LYS A C 1
ATOM 4377 O O . LYS A 1 539 ? 5.784 6.630 3.611 1.00 90.88 539 LYS A O 1
ATOM 4382 N N . LEU A 1 540 ? 7.318 8.073 2.848 1.00 90.94 540 LEU A N 1
ATOM 4383 C CA . LEU A 1 540 ? 7.836 8.516 4.135 1.00 90.94 540 LEU A CA 1
ATOM 4384 C C . LEU A 1 540 ? 7.447 9.966 4.398 1.00 90.94 540 LEU A C 1
ATOM 4386 O O . LEU A 1 540 ? 7.649 10.813 3.540 1.00 90.94 540 LEU A O 1
ATOM 4390 N N . TYR A 1 541 ? 6.967 10.262 5.594 1.00 87.00 541 TYR A N 1
ATOM 4391 C CA . TYR A 1 541 ? 6.724 11.609 6.083 1.00 87.00 541 TYR A CA 1
ATOM 4392 C C . TYR A 1 541 ? 7.891 12.079 6.949 1.00 87.00 541 TYR A C 1
ATOM 4394 O O . TYR A 1 541 ? 8.380 11.318 7.791 1.00 87.00 541 TYR A O 1
ATOM 4402 N N . VAL A 1 542 ? 8.324 13.324 6.740 1.00 89.12 542 VAL A N 1
ATOM 4403 C CA . VAL A 1 542 ? 9.342 13.994 7.557 1.00 89.12 542 VAL A CA 1
ATOM 4404 C C . VAL A 1 542 ? 8.639 15.043 8.428 1.00 89.12 542 VAL A C 1
ATOM 4406 O O . VAL A 1 542 ? 8.362 16.135 7.928 1.00 89.12 542 VAL A O 1
ATOM 4409 N N . PRO A 1 543 ? 8.368 14.768 9.721 1.00 83.88 543 PRO A N 1
ATOM 4410 C CA . PRO A 1 543 ? 7.530 15.631 10.561 1.00 83.88 543 PRO A CA 1
ATOM 4411 C C . PRO A 1 543 ? 7.996 17.082 10.648 1.00 83.88 543 PRO A C 1
ATOM 4413 O O . PRO A 1 543 ? 7.182 17.990 10.708 1.00 83.88 543 PRO A O 1
ATOM 4416 N N . LYS A 1 544 ? 9.312 17.325 10.611 1.00 84.31 544 LYS A N 1
ATOM 4417 C CA . LYS A 1 544 ? 9.877 18.683 10.683 1.00 84.31 544 LYS A CA 1
ATOM 4418 C C . LYS A 1 544 ? 9.597 19.548 9.455 1.00 84.31 544 LYS A C 1
ATOM 4420 O O . LYS A 1 544 ? 9.781 20.759 9.522 1.00 84.31 544 LYS A O 1
ATOM 4425 N N . HIS A 1 545 ? 9.243 18.935 8.330 1.00 77.06 545 HIS A N 1
ATOM 4426 C CA . HIS A 1 545 ? 9.106 19.623 7.050 1.00 77.06 545 HIS A CA 1
ATOM 4427 C C . HIS A 1 545 ? 7.701 19.498 6.456 1.00 77.06 545 HIS A C 1
ATOM 4429 O O . HIS A 1 545 ? 7.521 19.909 5.314 1.00 77.06 545 HIS A O 1
ATOM 4435 N N . ASP A 1 546 ? 6.735 18.951 7.211 1.00 66.50 546 ASP A N 1
ATOM 4436 C CA . ASP A 1 546 ? 5.343 18.727 6.791 1.00 66.50 546 ASP A CA 1
ATOM 4437 C C . ASP A 1 546 ? 5.214 18.148 5.372 1.00 66.50 546 ASP A C 1
ATOM 4439 O O . ASP A 1 546 ? 4.273 18.437 4.642 1.00 66.50 546 ASP A O 1
ATOM 4443 N N . ASN A 1 547 ? 6.178 17.316 4.968 1.00 55.94 547 ASN A N 1
ATOM 4444 C CA . ASN A 1 547 ? 6.281 16.833 3.602 1.00 55.94 547 ASN A CA 1
ATOM 4445 C C . ASN A 1 547 ? 6.527 15.337 3.548 1.00 55.94 547 ASN A C 1
ATOM 4447 O O . ASN A 1 547 ? 7.227 14.742 4.375 1.00 55.94 547 ASN A O 1
ATOM 4451 N N . PHE A 1 548 ? 5.984 14.744 2.494 1.00 60.59 548 PHE A N 1
ATOM 4452 C CA . PHE A 1 548 ? 6.136 13.330 2.214 1.00 60.59 548 PHE A CA 1
ATOM 4453 C C . PHE A 1 548 ? 7.101 13.119 1.047 1.00 60.59 548 PHE A C 1
ATOM 4455 O O . PHE A 1 548 ? 7.110 13.869 0.074 1.00 60.59 548 PHE A O 1
ATOM 4462 N N . THR A 1 549 ? 7.896 12.064 1.134 1.00 54.56 549 THR A N 1
ATOM 4463 C CA . THR A 1 549 ? 8.821 11.601 0.103 1.00 54.56 549 THR A CA 1
ATOM 4464 C C . THR A 1 549 ? 8.417 10.194 -0.314 1.00 54.56 549 THR A C 1
ATOM 4466 O O . THR A 1 549 ? 8.054 9.371 0.523 1.00 54.56 549 THR A O 1
ATOM 4469 N N . THR A 1 550 ? 8.430 9.892 -1.609 1.00 48.19 550 THR A N 1
ATOM 4470 C CA . THR A 1 550 ? 8.079 8.551 -2.111 1.00 48.19 550 THR A CA 1
ATOM 4471 C C . THR A 1 550 ? 9.323 7.763 -2.479 1.00 48.19 550 THR A C 1
ATOM 4473 O O . THR A 1 550 ? 10.209 8.287 -3.155 1.00 48.19 550 THR A O 1
ATOM 4476 N N . LEU A 1 551 ? 9.354 6.489 -2.114 1.00 45.81 551 LEU A N 1
ATOM 4477 C CA . LEU A 1 551 ? 10.382 5.544 -2.514 1.00 45.81 551 LEU A CA 1
ATOM 4478 C C . LEU A 1 551 ? 9.926 4.732 -3.725 1.00 45.81 551 LEU A C 1
ATOM 4480 O O . LEU A 1 551 ? 8.806 4.228 -3.747 1.00 45.81 551 LEU A O 1
ATOM 4484 N N . GLU A 1 552 ? 10.805 4.538 -4.702 1.00 45.44 552 GLU A N 1
ATOM 4485 C CA . GLU A 1 552 ? 10.533 3.680 -5.858 1.00 45.44 552 GLU A CA 1
ATOM 4486 C C . GLU A 1 552 ? 11.608 2.589 -5.969 1.00 45.44 552 GLU A C 1
ATOM 4488 O O . GLU A 1 552 ? 12.798 2.864 -5.826 1.00 45.44 552 GLU A O 1
ATOM 4493 N N . GLY A 1 553 ? 11.212 1.337 -6.197 1.00 41.91 553 GLY A N 1
ATOM 4494 C CA . GLY A 1 553 ? 12.142 0.246 -6.500 1.00 41.91 553 GLY A CA 1
ATOM 4495 C C . GLY A 1 553 ? 12.367 0.137 -8.006 1.00 41.91 553 GLY A C 1
ATOM 4496 O O . GLY A 1 553 ? 11.401 0.133 -8.764 1.00 41.91 553 GLY A O 1
ATOM 4497 N N . TYR A 1 554 ? 13.620 0.033 -8.453 1.00 40.16 554 TYR A N 1
ATOM 4498 C CA . TYR A 1 554 ? 13.925 -0.227 -9.864 1.00 40.16 554 TYR A CA 1
ATOM 4499 C C . TYR A 1 554 ? 14.063 -1.727 -10.105 1.00 40.16 554 TYR A C 1
ATOM 4501 O O . TYR A 1 554 ? 14.749 -2.426 -9.357 1.00 40.16 554 TYR A O 1
ATOM 4509 N N . THR A 1 555 ? 13.494 -2.202 -11.204 1.00 43.22 555 THR A N 1
ATOM 4510 C CA . THR A 1 555 ? 13.858 -3.485 -11.797 1.00 43.22 555 THR A CA 1
ATOM 4511 C C . THR A 1 555 ? 14.786 -3.205 -12.979 1.00 43.22 555 THR A C 1
ATOM 4513 O O . THR A 1 555 ? 14.461 -2.421 -13.872 1.00 43.22 555 THR A O 1
ATOM 4516 N N . VAL A 1 556 ? 15.989 -3.794 -12.972 1.00 39.12 556 VAL A N 1
ATOM 4517 C CA . VAL A 1 556 ? 16.922 -3.715 -14.107 1.00 39.12 556 VAL A CA 1
ATOM 4518 C C . VAL A 1 556 ? 16.371 -4.603 -15.213 1.00 39.12 556 VAL A C 1
ATOM 4520 O O . VAL A 1 556 ? 16.657 -5.791 -15.284 1.00 39.12 556 VAL A O 1
ATOM 4523 N N . ILE A 1 557 ? 15.521 -4.023 -16.044 1.00 46.78 557 ILE A N 1
ATOM 4524 C CA . ILE A 1 557 ? 14.986 -4.655 -17.245 1.00 46.78 557 ILE A CA 1
ATOM 4525 C C . ILE A 1 557 ? 15.612 -3.895 -18.407 1.00 46.78 557 ILE A C 1
ATOM 4527 O O . ILE A 1 557 ? 15.724 -2.677 -18.345 1.00 46.78 557 ILE A O 1
ATOM 4531 N N . GLU A 1 558 ? 16.060 -4.578 -19.456 1.00 44.62 558 GLU A N 1
ATOM 4532 C CA . GLU A 1 558 ? 16.753 -3.946 -20.589 1.00 44.62 558 GLU A CA 1
ATOM 4533 C C . GLU A 1 558 ? 15.833 -3.088 -21.488 1.00 44.62 558 GLU A C 1
ATOM 4535 O O . GLU A 1 558 ? 16.316 -2.442 -22.415 1.00 44.62 558 GLU A O 1
ATOM 4540 N N . ASN A 1 559 ? 14.524 -2.985 -21.197 1.00 59.44 559 ASN A N 1
ATOM 4541 C CA . ASN A 1 559 ? 13.614 -2.068 -21.903 1.00 59.44 559 ASN A CA 1
ATOM 4542 C C . ASN A 1 559 ? 12.469 -1.480 -21.032 1.00 59.44 559 ASN A C 1
ATOM 4544 O O . ASN A 1 559 ? 11.299 -1.550 -21.412 1.00 59.44 559 ASN A O 1
ATOM 4548 N N . PRO A 1 560 ? 12.752 -0.869 -19.863 1.00 65.25 560 PRO A N 1
ATOM 4549 C CA . PRO A 1 560 ? 11.718 -0.322 -18.982 1.00 65.25 560 PRO A CA 1
ATOM 4550 C C . PRO A 1 560 ? 11.190 1.021 -19.508 1.00 65.25 560 PRO A C 1
ATOM 4552 O O . PRO A 1 560 ? 10.084 1.440 -19.176 1.00 65.25 560 PRO A O 1
ATOM 4555 N N . LYS A 1 561 ? 11.967 1.688 -20.373 1.00 74.44 561 LYS A N 1
ATOM 4556 C CA . LYS A 1 561 ? 11.628 2.974 -20.979 1.00 74.44 561 LYS A CA 1
ATOM 4557 C C . LYS A 1 561 ? 10.394 2.857 -21.862 1.00 74.44 561 LYS A C 1
ATOM 4559 O O . LYS A 1 561 ? 9.554 3.740 -21.794 1.00 74.44 561 LYS A O 1
ATOM 4564 N N . LEU A 1 562 ? 10.254 1.778 -22.637 1.00 77.19 562 LEU A N 1
ATOM 4565 C CA . LEU A 1 562 ? 9.088 1.604 -23.501 1.00 77.19 562 LEU A CA 1
ATOM 4566 C C . LEU A 1 562 ? 7.800 1.430 -22.690 1.00 77.19 562 LEU A C 1
ATOM 4568 O O . LEU A 1 562 ? 6.843 2.156 -22.933 1.00 77.19 562 LEU A O 1
ATOM 4572 N N . SER A 1 563 ? 7.792 0.520 -21.708 1.00 83.44 563 SER A N 1
ATOM 4573 C CA . SER A 1 563 ? 6.620 0.310 -20.843 1.00 83.44 563 SER A CA 1
ATOM 4574 C C . SER A 1 563 ? 6.249 1.589 -20.087 1.00 83.44 563 SER A C 1
ATOM 4576 O O . SER A 1 563 ? 5.090 1.997 -20.091 1.00 83.44 563 SER A O 1
ATOM 4578 N N . HIS A 1 564 ? 7.241 2.284 -19.519 1.00 82.44 564 HIS A N 1
ATOM 4579 C CA . HIS A 1 564 ? 7.007 3.541 -18.812 1.00 82.44 564 HIS A CA 1
ATOM 4580 C C . HIS A 1 564 ? 6.464 4.646 -19.729 1.00 82.44 564 HIS A C 1
ATOM 4582 O O . HIS A 1 564 ? 5.486 5.295 -19.373 1.00 82.44 564 HIS A O 1
ATOM 4588 N N . LEU A 1 565 ? 7.056 4.852 -20.911 1.00 82.56 565 LEU A N 1
ATOM 4589 C CA . LEU A 1 565 ? 6.573 5.846 -21.876 1.00 82.56 565 LEU A CA 1
ATOM 4590 C C . LEU A 1 565 ? 5.153 5.519 -22.343 1.00 82.56 565 LEU A C 1
ATOM 4592 O O . LEU A 1 565 ? 4.307 6.408 -22.397 1.00 82.56 565 LEU A O 1
ATOM 4596 N N . PHE A 1 566 ? 4.872 4.247 -22.633 1.00 87.50 566 PHE A N 1
ATOM 4597 C CA . PHE A 1 566 ? 3.545 3.813 -23.056 1.00 87.50 566 PHE A CA 1
ATOM 4598 C C . PHE A 1 566 ? 2.504 4.029 -21.953 1.00 87.50 566 PHE A C 1
ATOM 4600 O O . PHE A 1 566 ? 1.442 4.584 -22.221 1.00 87.50 566 PHE A O 1
ATOM 4607 N N . TYR A 1 567 ? 2.842 3.700 -20.702 1.00 89.38 567 TYR A N 1
ATOM 4608 C CA . TYR A 1 567 ? 2.012 4.005 -19.538 1.00 89.38 567 TYR A CA 1
ATOM 4609 C C . TYR A 1 567 ? 1.708 5.502 -19.408 1.00 89.38 567 TYR A C 1
ATOM 4611 O O . TYR A 1 567 ? 0.549 5.862 -19.227 1.00 89.38 567 TYR A O 1
ATOM 4619 N N . GLU A 1 568 ? 2.711 6.379 -19.519 1.00 85.44 568 GLU A N 1
ATOM 4620 C CA . GLU A 1 568 ? 2.497 7.829 -19.400 1.00 85.44 568 GLU A CA 1
ATOM 4621 C C . GLU A 1 568 ? 1.592 8.361 -20.525 1.00 85.44 568 GLU A C 1
ATOM 4623 O O . GLU A 1 568 ? 0.691 9.158 -20.257 1.00 85.44 568 GLU A O 1
ATOM 4628 N N . HIS A 1 569 ? 1.749 7.865 -21.760 1.00 88.31 569 HIS A N 1
ATOM 4629 C CA . HIS A 1 569 ? 0.856 8.214 -22.869 1.00 88.31 569 HIS A CA 1
ATOM 4630 C C . HIS A 1 569 ? -0.587 7.761 -22.623 1.00 88.31 569 HIS A C 1
ATOM 4632 O O . HIS A 1 569 ? -1.507 8.572 -22.742 1.00 88.31 569 HIS A O 1
ATOM 4638 N N . ILE A 1 570 ? -0.796 6.494 -22.245 1.00 89.94 570 ILE A N 1
ATOM 4639 C CA . ILE A 1 570 ? -2.141 5.969 -21.969 1.00 89.94 570 ILE A CA 1
ATOM 4640 C C . ILE A 1 570 ? -2.775 6.739 -20.819 1.00 89.94 570 ILE A C 1
ATOM 4642 O O . ILE A 1 570 ? -3.940 7.113 -20.897 1.00 89.94 570 ILE A O 1
ATOM 4646 N N . ARG A 1 571 ? -2.018 7.008 -19.755 1.00 87.06 571 ARG A N 1
ATOM 4647 C CA . ARG A 1 571 ? -2.499 7.724 -18.575 1.00 87.06 571 ARG A CA 1
ATOM 4648 C C . ARG A 1 571 ? -2.976 9.136 -18.904 1.00 87.06 571 ARG A C 1
ATOM 4650 O O . ARG A 1 571 ? -4.051 9.515 -18.450 1.00 87.06 571 ARG A O 1
ATOM 4657 N N . ALA A 1 572 ? -2.195 9.898 -19.669 1.00 85.81 572 ALA A N 1
ATOM 4658 C CA . ALA A 1 572 ? -2.532 11.272 -20.036 1.00 85.81 572 ALA A CA 1
ATOM 4659 C C . ALA A 1 572 ? -3.703 11.360 -21.033 1.00 85.81 572 ALA A C 1
ATOM 4661 O O . ALA A 1 572 ? -4.359 12.400 -21.122 1.00 85.81 572 ALA A O 1
ATOM 4662 N N . TRP A 1 573 ? -3.991 10.280 -21.767 1.00 90.44 573 TRP A N 1
ATOM 4663 C CA . TRP A 1 573 ? -5.072 10.243 -22.747 1.00 90.44 573 TRP A CA 1
ATOM 4664 C C . TRP A 1 573 ? -6.453 10.304 -22.080 1.00 90.44 573 TRP A C 1
ATOM 4666 O O . TRP A 1 573 ? -6.863 9.378 -21.374 1.00 90.44 573 TRP A O 1
ATOM 4676 N N . LYS A 1 574 ? -7.182 11.395 -22.337 1.00 91.50 574 LYS A N 1
ATOM 4677 C CA . LYS A 1 574 ? -8.602 11.555 -22.004 1.00 91.50 574 LYS A CA 1
ATOM 4678 C C . LYS A 1 574 ? -9.446 11.242 -23.244 1.00 91.50 574 LYS A C 1
ATOM 4680 O O . LYS A 1 574 ? -9.385 12.031 -24.186 1.00 91.50 574 LYS A O 1
ATOM 4685 N N . PRO A 1 575 ? -10.183 10.124 -23.266 1.00 93.44 575 PRO A N 1
ATOM 4686 C CA . PRO A 1 575 ? -10.972 9.747 -24.426 1.00 93.44 575 PRO A CA 1
ATOM 4687 C C . PRO A 1 575 ? -12.118 10.740 -24.634 1.00 93.44 575 PRO A C 1
ATOM 4689 O O . PRO A 1 575 ? -12.811 11.116 -23.689 1.00 93.44 575 PRO A O 1
ATOM 4692 N N . SER A 1 576 ? -12.297 11.191 -25.875 1.00 95.88 576 SER A N 1
ATOM 4693 C CA . SER A 1 576 ? -13.357 12.141 -26.243 1.00 95.88 576 SER A CA 1
ATOM 4694 C C . SER A 1 576 ? -14.679 11.463 -26.628 1.00 95.88 576 SER A C 1
ATOM 4696 O O . SER A 1 576 ? -15.722 12.114 -26.699 1.00 95.88 576 SER A O 1
ATOM 4698 N N . ASN A 1 577 ? -14.640 10.156 -26.901 1.00 95.06 577 ASN A N 1
ATOM 4699 C CA . ASN A 1 577 ? -15.758 9.357 -27.395 1.00 95.06 577 ASN A CA 1
ATOM 4700 C C . ASN A 1 577 ? -15.553 7.858 -27.087 1.00 95.06 577 ASN A C 1
ATOM 4702 O O . ASN A 1 577 ? -14.479 7.444 -26.654 1.00 95.06 577 ASN A O 1
ATOM 4706 N N . GLN A 1 578 ? -16.579 7.042 -27.351 1.00 95.06 578 GLN A N 1
ATOM 4707 C CA . GLN A 1 578 ? -16.577 5.598 -27.078 1.00 95.06 578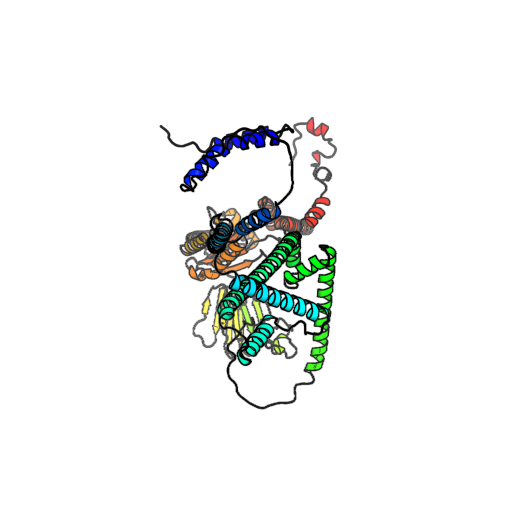 GLN A CA 1
ATOM 4708 C C . GLN A 1 578 ? -15.455 4.832 -27.802 1.00 95.06 578 GLN A C 1
ATOM 4710 O O . GLN A 1 578 ? -14.860 3.931 -27.219 1.00 95.06 578 GLN A O 1
ATOM 4715 N N . LEU A 1 579 ? -15.132 5.199 -29.048 1.00 92.50 579 LEU A N 1
ATOM 4716 C CA . LEU A 1 579 ? -14.062 4.550 -29.813 1.00 92.50 579 LEU A CA 1
ATOM 4717 C C . LEU A 1 579 ? -12.690 4.803 -29.169 1.00 92.50 579 LEU A C 1
ATOM 4719 O O . LEU A 1 579 ? -11.855 3.905 -29.103 1.00 92.50 579 LEU A O 1
ATOM 4723 N N . GLU A 1 580 ? -12.450 6.017 -28.675 1.00 91.94 580 GLU A N 1
ATOM 4724 C CA . GLU A 1 580 ? -11.225 6.325 -27.934 1.00 91.94 580 GLU A CA 1
ATOM 4725 C C . GLU A 1 580 ? -11.158 5.606 -26.581 1.00 91.94 580 GLU A C 1
ATOM 4727 O O . GLU A 1 580 ? -10.072 5.191 -26.182 1.00 91.94 580 GLU A O 1
ATOM 4732 N N . GLU A 1 581 ? -12.288 5.413 -25.894 1.00 94.88 581 GLU A N 1
ATOM 4733 C CA . GLU A 1 581 ? -12.342 4.613 -24.660 1.00 94.88 581 GLU A CA 1
ATOM 4734 C C . GLU A 1 581 ? -11.949 3.152 -24.936 1.00 94.88 581 GLU A C 1
ATOM 4736 O O . GLU A 1 581 ? -11.105 2.592 -24.238 1.00 94.88 581 GLU A O 1
ATOM 4741 N N . GLU A 1 582 ? -12.470 2.557 -26.015 1.00 93.50 582 GLU A N 1
ATOM 4742 C CA . GLU A 1 582 ? -12.102 1.204 -26.453 1.00 93.50 582 GLU A CA 1
ATOM 4743 C C . GLU A 1 582 ? -10.613 1.096 -26.810 1.00 93.50 582 GLU A C 1
ATOM 4745 O O . GLU A 1 582 ? -9.939 0.136 -26.425 1.00 93.50 582 GLU A O 1
ATOM 4750 N N . LEU A 1 583 ? -10.063 2.095 -27.507 1.00 90.31 583 LEU A N 1
ATOM 4751 C CA . LEU A 1 583 ? -8.636 2.131 -27.828 1.00 90.31 583 LEU A CA 1
ATOM 4752 C C . LEU A 1 583 ? -7.764 2.304 -26.578 1.00 90.31 583 LEU A C 1
ATOM 4754 O O . LEU A 1 583 ? -6.703 1.678 -26.480 1.00 90.31 583 LEU A O 1
ATOM 4758 N N . LYS A 1 584 ? -8.192 3.126 -25.615 1.00 92.81 584 LYS A N 1
ATOM 4759 C CA . LYS A 1 584 ? -7.509 3.293 -24.330 1.00 92.81 584 LYS A CA 1
ATOM 4760 C C . LYS A 1 584 ? -7.516 1.981 -23.548 1.00 92.81 584 LYS A C 1
ATOM 4762 O O . LYS A 1 584 ? -6.456 1.559 -23.089 1.00 92.81 584 LYS A O 1
ATOM 4767 N N . GLN A 1 585 ? -8.657 1.295 -23.479 1.00 94.25 585 GLN A N 1
ATOM 4768 C CA . GLN A 1 585 ? -8.775 -0.019 -22.846 1.00 94.25 585 GLN A CA 1
ATOM 4769 C C . GLN A 1 585 ? -7.858 -1.055 -23.515 1.00 94.25 585 GLN A C 1
ATOM 4771 O O . GLN A 1 585 ? -7.099 -1.742 -22.831 1.00 94.25 585 GLN A O 1
ATOM 4776 N N . ALA A 1 586 ? -7.853 -1.132 -24.849 1.00 90.94 586 ALA A N 1
ATOM 4777 C CA . ALA A 1 586 ? -6.960 -2.027 -25.587 1.00 90.94 586 ALA A CA 1
ATOM 4778 C C . ALA A 1 586 ? -5.473 -1.701 -25.342 1.00 90.94 586 ALA A C 1
ATOM 4780 O O . ALA A 1 586 ? -4.629 -2.600 -25.289 1.00 90.94 586 ALA A O 1
ATOM 4781 N N . SER A 1 587 ? -5.148 -0.418 -25.165 1.00 90.25 587 SER A N 1
ATOM 4782 C CA . SER A 1 587 ? -3.796 0.036 -24.839 1.00 90.25 587 SER A CA 1
ATOM 4783 C C . SER A 1 587 ? -3.393 -0.344 -23.410 1.00 90.25 587 SER A C 1
ATOM 4785 O O . SER A 1 587 ? -2.277 -0.824 -23.212 1.00 90.25 587 SER A O 1
ATOM 4787 N N . ASP A 1 588 ? -4.297 -0.212 -22.433 1.00 92.00 588 ASP A N 1
ATOM 4788 C CA . ASP A 1 588 ? -4.099 -0.694 -21.058 1.00 92.00 588 ASP A CA 1
ATOM 4789 C C . ASP A 1 588 ? -3.855 -2.215 -21.034 1.00 92.00 588 ASP A C 1
ATOM 4791 O O . ASP A 1 588 ? -2.908 -2.688 -20.404 1.00 92.00 588 ASP A O 1
ATOM 4795 N N . GLU A 1 589 ? -4.636 -2.998 -21.787 1.00 92.25 589 GLU A N 1
ATOM 4796 C CA . GLU A 1 589 ? -4.421 -4.445 -21.923 1.00 92.25 589 GLU A CA 1
ATOM 4797 C C . GLU A 1 589 ? -3.070 -4.787 -22.568 1.00 92.25 589 GLU A C 1
ATOM 4799 O O . GLU A 1 589 ? -2.402 -5.751 -22.177 1.00 92.25 589 GLU A O 1
ATOM 4804 N N . ALA A 1 590 ? -2.654 -4.018 -23.578 1.00 89.81 590 ALA A N 1
ATOM 4805 C CA . ALA A 1 590 ? -1.356 -4.187 -24.218 1.00 89.81 590 ALA A CA 1
ATOM 4806 C C . ALA A 1 590 ? -0.207 -3.867 -23.250 1.00 89.81 590 ALA A C 1
ATOM 4808 O O . ALA A 1 590 ? 0.766 -4.621 -23.192 1.00 89.81 590 ALA A O 1
ATOM 4809 N N . LEU A 1 591 ? -0.333 -2.801 -22.454 1.00 89.31 591 LEU A N 1
ATOM 4810 C CA . LEU A 1 591 ? 0.630 -2.444 -21.414 1.00 89.31 591 LEU A CA 1
ATOM 4811 C C . LEU A 1 591 ? 0.764 -3.563 -20.374 1.00 89.31 591 LEU A C 1
ATOM 4813 O O . LEU A 1 591 ? 1.883 -3.933 -20.016 1.00 89.31 591 LEU A O 1
ATOM 4817 N N . THR A 1 592 ? -0.355 -4.142 -19.941 1.00 90.38 592 THR A N 1
ATOM 4818 C CA . THR A 1 592 ? -0.366 -5.295 -19.035 1.00 90.38 592 THR A CA 1
ATOM 4819 C C . THR A 1 592 ? 0.401 -6.481 -19.617 1.00 90.38 592 THR A C 1
ATOM 4821 O O . THR A 1 592 ? 1.300 -7.000 -18.962 1.00 90.38 592 THR A O 1
ATOM 4824 N N . LYS A 1 593 ? 0.162 -6.846 -20.885 1.00 88.62 593 LYS A N 1
ATOM 4825 C CA . LYS A 1 593 ? 0.896 -7.938 -21.561 1.00 88.62 593 LYS A CA 1
ATOM 4826 C C . LYS A 1 593 ? 2.394 -7.656 -21.688 1.00 88.62 593 LYS A C 1
ATOM 4828 O O . LYS A 1 593 ? 3.211 -8.562 -21.530 1.00 88.62 593 LYS A O 1
ATOM 4833 N N . ILE A 1 594 ? 2.766 -6.407 -21.981 1.00 86.25 594 ILE A N 1
ATOM 4834 C CA . ILE A 1 594 ? 4.171 -5.978 -22.017 1.00 86.25 594 ILE A CA 1
ATOM 4835 C C . ILE A 1 594 ? 4.809 -6.200 -20.643 1.00 86.25 594 ILE A C 1
ATOM 4837 O O . ILE A 1 594 ? 5.886 -6.790 -20.560 1.00 86.25 594 ILE A O 1
ATOM 4841 N N . ASN A 1 595 ? 4.135 -5.779 -19.572 1.00 87.75 595 ASN A N 1
ATOM 4842 C CA . ASN A 1 595 ? 4.622 -5.941 -18.206 1.00 87.75 595 ASN A CA 1
ATOM 4843 C C . ASN A 1 595 ? 4.624 -7.396 -17.737 1.00 87.75 595 ASN A C 1
ATOM 4845 O O . ASN A 1 595 ? 5.530 -7.774 -17.005 1.00 87.75 595 ASN A O 1
ATOM 4849 N N . ASP A 1 596 ? 3.702 -8.235 -18.203 1.00 86.75 596 ASP A N 1
ATOM 4850 C CA . ASP A 1 596 ? 3.715 -9.668 -17.912 1.00 86.75 596 ASP A CA 1
ATOM 4851 C C . ASP A 1 596 ? 4.976 -10.358 -18.426 1.00 86.75 596 ASP A C 1
ATOM 4853 O O . ASP A 1 596 ? 5.588 -11.158 -17.715 1.00 86.75 596 ASP A O 1
ATOM 4857 N N . ILE A 1 597 ? 5.396 -10.011 -19.645 1.00 84.44 597 ILE A N 1
ATOM 4858 C CA . ILE A 1 597 ? 6.642 -10.504 -20.240 1.00 84.44 597 ILE A CA 1
ATOM 4859 C C . ILE A 1 597 ? 7.841 -9.937 -19.476 1.00 84.44 597 ILE A C 1
ATOM 4861 O O . ILE A 1 597 ? 8.720 -10.678 -19.046 1.00 84.44 597 ILE A O 1
ATOM 4865 N N . ILE A 1 598 ? 7.870 -8.612 -19.317 1.00 82.25 598 ILE A N 1
ATOM 4866 C CA . ILE A 1 598 ? 8.983 -7.857 -18.735 1.00 82.25 598 ILE A CA 1
ATOM 4867 C C . ILE A 1 598 ? 9.243 -8.268 -17.282 1.00 82.25 598 ILE A C 1
ATOM 4869 O O . ILE A 1 598 ? 10.390 -8.460 -16.889 1.00 82.25 598 ILE A O 1
ATOM 4873 N N . CYS A 1 599 ? 8.186 -8.413 -16.487 1.00 81.88 599 CYS A N 1
ATOM 4874 C CA . CYS A 1 599 ? 8.264 -8.764 -15.077 1.00 81.88 599 CYS A CA 1
ATOM 4875 C C . CYS A 1 599 ? 8.201 -10.274 -14.829 1.00 81.88 599 CYS A C 1
ATOM 4877 O O . CYS A 1 599 ? 8.096 -10.657 -13.669 1.00 81.88 599 CYS A O 1
ATOM 4879 N N . GLU A 1 600 ? 8.274 -11.127 -15.855 1.00 83.25 600 GLU A N 1
ATOM 4880 C CA . GLU A 1 600 ? 8.240 -12.590 -15.701 1.00 83.25 600 GLU A CA 1
ATOM 4881 C C . GLU A 1 600 ? 7.009 -13.066 -14.900 1.00 83.25 600 GLU A C 1
ATOM 4883 O O . GLU A 1 600 ? 7.110 -13.863 -13.960 1.00 83.25 600 GLU A O 1
ATOM 4888 N N . TRP A 1 601 ? 5.836 -12.509 -15.208 1.00 84.25 601 TRP A N 1
ATOM 4889 C CA . TRP A 1 601 ? 4.557 -13.030 -14.711 1.00 84.25 601 TRP A CA 1
ATOM 4890 C C . TRP A 1 601 ? 4.063 -14.215 -15.527 1.00 84.25 601 TRP A C 1
ATOM 4892 O O . TRP A 1 601 ? 3.329 -15.045 -15.000 1.00 84.25 601 TRP A O 1
ATOM 4902 N N . ILE A 1 602 ? 4.492 -14.302 -16.784 1.00 85.81 602 ILE A N 1
ATOM 4903 C CA . ILE A 1 602 ? 4.194 -15.422 -17.669 1.00 85.81 602 ILE A CA 1
ATOM 4904 C C . ILE A 1 602 ? 5.443 -16.257 -17.918 1.00 85.81 602 ILE A C 1
ATOM 4906 O O . ILE A 1 602 ? 6.572 -15.756 -17.920 1.00 85.81 602 ILE A O 1
ATOM 4910 N N . ASP A 1 603 ? 5.241 -17.554 -18.123 1.00 87.19 603 ASP A N 1
ATOM 4911 C CA . ASP A 1 603 ? 6.342 -18.473 -18.362 1.00 87.19 603 ASP A CA 1
ATOM 4912 C C . ASP A 1 603 ? 6.880 -18.369 -19.806 1.00 87.19 603 ASP A C 1
ATOM 4914 O O . ASP A 1 603 ? 6.271 -17.806 -20.722 1.00 87.19 603 ASP A O 1
ATOM 4918 N N . VAL A 1 604 ? 8.050 -18.963 -20.043 1.00 85.25 604 VAL A N 1
ATOM 4919 C CA . VAL A 1 604 ? 8.696 -18.966 -21.367 1.00 85.25 604 VAL A CA 1
ATOM 4920 C C . VAL A 1 604 ? 7.822 -19.640 -22.438 1.00 85.25 604 VAL A C 1
ATOM 4922 O O . VAL A 1 604 ? 7.918 -19.313 -23.625 1.00 85.25 604 VAL A O 1
ATOM 4925 N N . LYS A 1 605 ? 6.957 -20.585 -22.052 1.00 88.69 605 LYS A N 1
ATOM 4926 C CA . LYS A 1 605 ? 6.080 -21.320 -22.970 1.00 88.69 605 LYS A CA 1
ATOM 4927 C C . LYS A 1 605 ? 4.937 -20.427 -23.454 1.00 88.69 605 LYS A C 1
ATOM 4929 O O . LYS A 1 605 ? 4.627 -20.439 -24.647 1.00 88.69 605 LYS A O 1
ATOM 4934 N N . GLU A 1 606 ? 4.353 -19.629 -22.573 1.00 88.00 606 GLU A N 1
ATOM 4935 C CA . GLU A 1 606 ? 3.344 -18.626 -22.888 1.00 88.00 606 GLU A CA 1
ATOM 4936 C C . GLU A 1 606 ? 3.931 -17.481 -23.699 1.00 88.00 606 GLU A C 1
ATOM 4938 O O . GLU A 1 606 ? 3.356 -17.132 -24.731 1.00 88.00 606 GLU A O 1
ATOM 4943 N N . ILE A 1 607 ? 5.123 -16.988 -23.343 1.00 81.69 607 ILE A N 1
ATOM 4944 C CA . ILE A 1 607 ? 5.855 -16.009 -24.162 1.00 81.69 607 ILE A CA 1
ATOM 4945 C C . ILE A 1 607 ? 6.031 -16.546 -25.585 1.00 81.69 607 ILE A C 1
ATOM 4947 O O . ILE A 1 607 ? 5.741 -15.850 -26.559 1.00 81.69 607 ILE A O 1
ATOM 4951 N N . LYS A 1 608 ? 6.440 -17.813 -25.734 1.00 85.19 608 LYS A N 1
ATOM 4952 C CA . LYS A 1 608 ? 6.581 -18.456 -27.048 1.00 85.19 608 LYS A CA 1
ATOM 4953 C C . LYS A 1 608 ? 5.241 -18.573 -27.780 1.00 85.19 608 LYS A C 1
ATOM 4955 O O . LYS A 1 608 ? 5.187 -18.332 -28.982 1.00 85.19 608 LYS A O 1
ATOM 4960 N N . LYS A 1 609 ? 4.152 -18.903 -27.080 1.00 87.38 609 LYS A N 1
ATOM 4961 C CA . LYS A 1 609 ? 2.795 -18.967 -27.652 1.00 87.38 609 LYS A CA 1
ATOM 4962 C C . LYS A 1 609 ? 2.319 -17.599 -28.145 1.00 87.38 609 LYS A C 1
ATOM 4964 O O . LYS A 1 609 ? 1.724 -17.532 -29.216 1.00 87.38 609 LYS A O 1
ATOM 4969 N N . ILE A 1 610 ? 2.583 -16.533 -27.389 1.00 82.00 610 ILE A N 1
ATOM 4970 C CA . ILE A 1 610 ? 2.265 -15.149 -27.762 1.00 82.00 610 ILE A CA 1
ATOM 4971 C C . ILE A 1 610 ? 3.111 -14.735 -28.968 1.00 82.00 610 ILE A C 1
ATOM 4973 O O . ILE A 1 610 ? 2.555 -14.328 -29.983 1.00 82.00 610 ILE A O 1
ATOM 4977 N N . SER A 1 611 ? 4.429 -14.933 -28.900 1.00 81.69 611 SER A N 1
ATOM 4978 C CA . SER A 1 611 ? 5.372 -14.622 -29.981 1.00 81.69 611 SER A CA 1
ATOM 4979 C C . SER A 1 611 ? 5.007 -15.323 -31.294 1.00 81.69 611 SER A C 1
ATOM 4981 O O . SER A 1 611 ? 4.942 -14.680 -32.333 1.00 81.69 611 SER A O 1
ATOM 4983 N N . ASN A 1 612 ? 4.624 -16.604 -31.249 1.00 82.56 612 ASN A N 1
ATOM 4984 C CA . ASN A 1 612 ? 4.211 -17.360 -32.437 1.00 82.56 612 ASN A CA 1
ATOM 4985 C C . ASN A 1 612 ? 2.917 -16.844 -33.097 1.00 82.56 612 ASN A C 1
ATOM 4987 O O . ASN A 1 612 ? 2.652 -17.178 -34.250 1.00 82.56 612 ASN A O 1
ATOM 4991 N N . ARG A 1 613 ? 2.082 -16.077 -32.382 1.00 78.25 613 ARG A N 1
ATOM 4992 C CA . ARG A 1 613 ? 0.898 -15.419 -32.966 1.00 78.25 613 AR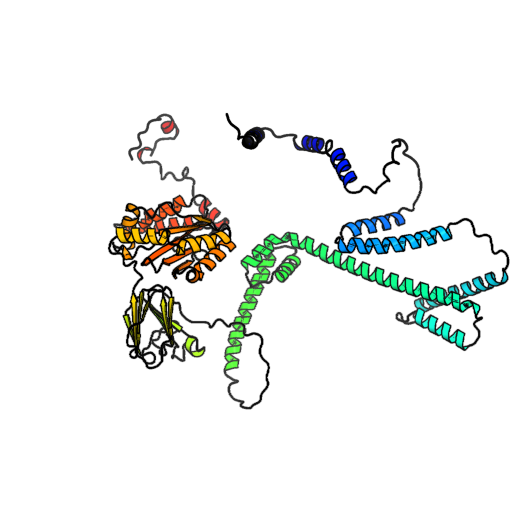G A CA 1
ATOM 4993 C C . ARG A 1 613 ? 1.260 -14.117 -33.672 1.00 78.25 613 ARG A C 1
ATOM 4995 O O . ARG A 1 613 ? 0.511 -13.682 -34.546 1.00 78.25 613 ARG A O 1
ATOM 5002 N N . TYR A 1 614 ? 2.377 -13.495 -33.300 1.00 74.12 614 TYR A N 1
ATOM 5003 C CA . TYR A 1 614 ? 2.863 -12.301 -33.970 1.00 74.12 614 TYR A CA 1
ATOM 5004 C C . TYR A 1 614 ? 3.525 -12.699 -35.280 1.00 74.12 614 TYR A C 1
ATOM 5006 O O . TYR A 1 614 ? 4.634 -13.227 -35.322 1.00 74.12 614 TYR A O 1
ATOM 5014 N N . LYS A 1 615 ? 2.828 -12.404 -36.374 1.00 70.94 615 LYS A N 1
ATOM 5015 C CA . LYS A 1 615 ? 3.457 -12.386 -37.685 1.00 70.94 615 LYS A CA 1
ATOM 5016 C C . LYS A 1 615 ? 4.491 -11.251 -37.707 1.00 70.94 615 LYS A C 1
ATOM 5018 O O . LYS A 1 615 ? 4.198 -10.163 -37.202 1.00 70.94 615 LYS A O 1
ATOM 5023 N N . PRO A 1 616 ? 5.702 -11.464 -38.242 1.00 61.81 616 PRO A N 1
ATOM 5024 C CA . PRO A 1 616 ? 6.671 -10.386 -38.389 1.00 61.81 616 PRO A CA 1
ATOM 5025 C C . PRO A 1 616 ? 6.056 -9.225 -39.184 1.00 61.81 616 PRO A C 1
ATOM 5027 O O . PRO A 1 616 ? 5.170 -9.424 -40.014 1.00 61.81 616 PRO A O 1
ATOM 5030 N N . HIS A 1 617 ? 6.519 -7.995 -38.942 1.00 56.12 617 HIS A N 1
ATOM 5031 C CA . HIS A 1 617 ? 6.011 -6.805 -39.647 1.00 56.12 617 HIS A CA 1
ATOM 5032 C C . HIS A 1 617 ? 6.082 -6.939 -41.178 1.00 56.12 617 HIS A C 1
ATOM 5034 O O . HIS A 1 617 ? 5.264 -6.361 -41.882 1.00 56.12 617 HIS A O 1
ATOM 5040 N N . SER A 1 618 ? 7.011 -7.745 -41.699 1.00 57.19 618 SER A N 1
ATOM 5041 C CA . SER A 1 618 ? 7.092 -8.095 -43.122 1.00 57.19 618 SER A CA 1
ATOM 5042 C C . SER A 1 618 ? 5.855 -8.838 -43.649 1.00 57.19 618 SER A C 1
ATOM 5044 O O . SER A 1 618 ? 5.515 -8.719 -44.822 1.00 57.19 618 SER A O 1
ATOM 5046 N N . GLU A 1 619 ? 5.167 -9.597 -42.798 1.00 63.16 619 GLU A N 1
ATOM 5047 C CA . GLU A 1 619 ? 3.944 -10.335 -43.129 1.00 63.16 619 GLU A CA 1
ATOM 5048 C C . GLU A 1 619 ? 2.674 -9.527 -42.831 1.00 63.16 619 GLU A C 1
ATOM 5050 O O . GLU A 1 619 ? 1.668 -9.648 -43.535 1.00 63.16 619 GLU A O 1
ATOM 5055 N N . ILE A 1 620 ? 2.715 -8.680 -41.801 1.00 56.06 620 ILE A N 1
ATOM 5056 C CA . ILE A 1 620 ? 1.633 -7.762 -41.451 1.00 56.06 620 ILE A CA 1
ATOM 5057 C C . ILE A 1 620 ? 1.760 -6.523 -42.350 1.00 56.06 620 ILE A C 1
ATOM 5059 O O . ILE A 1 620 ? 2.341 -5.516 -41.962 1.00 56.06 620 ILE A O 1
ATOM 5063 N N . ARG A 1 621 ? 1.193 -6.565 -43.564 1.00 57.91 621 ARG A N 1
ATOM 5064 C CA . ARG A 1 621 ? 1.159 -5.449 -44.546 1.00 57.91 621 ARG A CA 1
ATOM 5065 C C . ARG A 1 621 ? 0.432 -4.164 -44.060 1.00 57.91 621 ARG A C 1
ATOM 5067 O O . ARG A 1 621 ? -0.010 -3.369 -44.883 1.00 57.91 621 ARG A O 1
ATOM 5074 N N . ILE A 1 622 ? 0.255 -3.971 -42.751 1.00 52.94 622 ILE A N 1
ATOM 5075 C CA . ILE A 1 622 ? -0.621 -2.965 -42.125 1.00 52.94 622 ILE A CA 1
ATOM 5076 C C . ILE A 1 622 ? 0.097 -1.623 -41.888 1.00 52.94 622 ILE A C 1
ATOM 5078 O O . ILE A 1 622 ? -0.568 -0.609 -41.727 1.00 52.94 622 ILE A O 1
ATOM 5082 N N . LEU A 1 623 ? 1.431 -1.562 -41.966 1.00 53.47 623 LEU A N 1
ATOM 5083 C CA . LEU A 1 623 ? 2.188 -0.307 -41.813 1.00 53.47 623 LEU A CA 1
ATOM 5084 C C . LEU A 1 623 ? 3.039 0.040 -43.042 1.00 53.47 623 LEU A C 1
ATOM 5086 O O . LEU A 1 623 ? 4.145 0.555 -42.906 1.00 53.47 623 LEU A O 1
ATOM 5090 N N . LYS A 1 624 ? 2.543 -0.204 -44.261 1.00 56.56 624 LYS A N 1
ATOM 5091 C CA . LYS A 1 624 ? 2.983 0.653 -45.371 1.00 56.56 624 LYS A CA 1
ATOM 5092 C C . LYS A 1 624 ? 2.163 1.944 -45.238 1.00 56.56 624 LYS A C 1
ATOM 5094 O O . LYS A 1 624 ? 0.935 1.849 -45.301 1.00 56.56 624 LYS A O 1
ATOM 5099 N N . PRO A 1 625 ? 2.791 3.121 -45.027 1.00 59.47 625 PRO A N 1
ATOM 5100 C CA . PRO A 1 625 ? 2.111 4.402 -45.177 1.00 59.47 625 PRO A CA 1
ATOM 5101 C C . PRO A 1 625 ? 1.252 4.362 -46.444 1.00 59.47 625 PRO A C 1
ATOM 5103 O O . PRO A 1 625 ? 1.682 3.736 -47.418 1.00 59.47 625 PRO A O 1
ATOM 5106 N N . PRO A 1 626 ? 0.069 4.994 -46.488 1.00 64.19 626 PRO A N 1
ATOM 5107 C CA . PRO A 1 626 ? -0.788 4.956 -47.673 1.00 64.19 626 PRO A CA 1
ATOM 5108 C C . PRO A 1 626 ? -0.035 5.305 -48.968 1.00 64.19 626 PRO A C 1
ATOM 5110 O O . PRO A 1 626 ? -0.338 4.753 -50.021 1.00 64.19 626 PRO A O 1
ATOM 5113 N N . GLN A 1 627 ? 1.007 6.141 -48.867 1.00 68.06 627 GLN A N 1
ATOM 5114 C CA . GLN A 1 627 ? 1.882 6.534 -49.975 1.00 68.06 627 GLN A CA 1
ATOM 5115 C C . GLN A 1 627 ? 2.749 5.391 -50.541 1.00 68.06 627 GLN A C 1
ATOM 5117 O O . GLN A 1 627 ? 3.231 5.495 -51.662 1.00 68.06 627 GLN A O 1
ATOM 5122 N N . LEU A 1 628 ? 2.957 4.307 -49.790 1.00 65.56 628 LEU A N 1
ATOM 5123 C CA . LEU A 1 628 ? 3.696 3.111 -50.212 1.00 65.56 628 LEU A CA 1
ATOM 5124 C C . LEU A 1 628 ? 2.765 1.961 -50.630 1.00 65.56 628 LEU A C 1
ATOM 5126 O O . LEU A 1 628 ? 3.234 0.869 -50.966 1.00 65.56 628 LEU A O 1
ATOM 5130 N N . LYS A 1 629 ? 1.442 2.167 -50.615 1.00 75.88 629 LYS A N 1
ATOM 5131 C CA . LYS A 1 629 ? 0.477 1.154 -51.051 1.00 75.88 629 LYS A CA 1
ATOM 5132 C C . LYS A 1 629 ? 0.587 0.968 -52.570 1.00 75.88 629 LYS A C 1
ATOM 5134 O O . LYS A 1 629 ? 0.192 1.839 -53.332 1.00 75.88 629 LYS A O 1
ATOM 5139 N N . GLY A 1 630 ? 1.112 -0.182 -52.995 1.00 75.75 630 GLY A N 1
ATOM 5140 C CA . GLY A 1 630 ? 1.285 -0.540 -54.410 1.00 75.75 630 GLY A CA 1
ATOM 5141 C C . GLY A 1 630 ? 2.702 -0.349 -54.960 1.00 75.75 630 GLY A C 1
ATOM 5142 O O . GLY A 1 630 ? 2.963 -0.806 -56.064 1.00 75.75 630 GLY A O 1
ATOM 5143 N N . ILE A 1 631 ? 3.619 0.243 -54.186 1.00 76.56 631 ILE A N 1
ATOM 5144 C CA . ILE A 1 631 ? 5.028 0.387 -54.577 1.00 76.56 631 ILE A CA 1
ATOM 5145 C C . ILE A 1 631 ? 5.789 -0.871 -54.134 1.00 76.56 631 ILE A C 1
ATOM 5147 O O . ILE A 1 631 ? 5.753 -1.251 -52.950 1.00 76.56 631 ILE A O 1
ATOM 5151 N N . ASN A 1 632 ? 6.432 -1.548 -55.088 1.00 81.94 632 ASN A N 1
ATOM 5152 C CA . ASN A 1 632 ? 7.259 -2.722 -54.808 1.00 81.94 632 ASN A CA 1
ATOM 5153 C C . ASN A 1 632 ? 8.620 -2.301 -54.217 1.00 81.94 632 ASN A C 1
ATOM 5155 O O . ASN A 1 632 ? 9.028 -1.143 -54.295 1.00 81.94 632 ASN A O 1
ATOM 5159 N N . ASP A 1 633 ? 9.317 -3.230 -53.567 1.00 76.81 633 ASP A N 1
ATOM 5160 C CA . ASP A 1 633 ? 10.527 -2.886 -52.806 1.00 76.81 633 ASP A CA 1
ATOM 5161 C C . ASP A 1 633 ? 11.700 -2.469 -53.724 1.00 76.81 633 ASP A C 1
ATOM 5163 O O . ASP A 1 633 ? 12.604 -1.747 -53.305 1.00 76.81 633 ASP A O 1
ATOM 5167 N N . GLU A 1 634 ? 11.658 -2.851 -55.002 1.00 80.56 634 GLU A N 1
ATOM 5168 C CA . GLU A 1 634 ? 12.616 -2.441 -56.035 1.00 80.56 634 GLU A CA 1
ATOM 5169 C C . GLU A 1 634 ? 12.437 -0.962 -56.410 1.00 80.56 634 GLU A C 1
ATOM 5171 O O . GLU A 1 634 ? 13.408 -0.209 -56.439 1.00 80.56 634 GLU A O 1
ATOM 5176 N N . GLU A 1 635 ? 11.199 -0.503 -56.601 1.00 76.38 635 GLU A N 1
ATOM 5177 C CA . GLU A 1 635 ? 10.883 0.902 -56.869 1.00 76.38 635 GLU A CA 1
ATOM 5178 C C . GLU A 1 635 ? 11.212 1.817 -55.685 1.00 76.38 635 GLU A C 1
ATOM 5180 O O . GLU A 1 635 ? 11.639 2.954 -55.898 1.00 76.38 635 GLU A O 1
ATOM 5185 N N . ILE A 1 636 ? 11.053 1.328 -54.448 1.00 74.44 636 ILE A N 1
ATOM 5186 C CA . ILE A 1 636 ? 11.439 2.064 -53.232 1.00 74.44 636 ILE A CA 1
ATOM 5187 C C . ILE A 1 636 ? 12.957 2.283 -53.203 1.00 74.44 636 ILE A C 1
ATOM 5189 O O . ILE A 1 636 ? 13.407 3.395 -52.939 1.00 74.44 636 ILE A O 1
ATOM 5193 N N . ASN A 1 637 ? 13.744 1.254 -53.526 1.00 75.31 637 ASN A N 1
ATOM 5194 C CA . ASN A 1 637 ? 15.208 1.340 -53.530 1.00 75.31 637 ASN A CA 1
ATOM 5195 C C . ASN A 1 637 ? 15.764 2.178 -54.696 1.00 75.31 637 ASN A C 1
ATOM 5197 O O . ASN A 1 637 ? 16.843 2.754 -54.580 1.00 75.31 637 ASN A O 1
ATOM 5201 N N . VAL A 1 638 ? 15.044 2.267 -55.818 1.00 84.31 638 VAL A N 1
ATOM 5202 C CA . VAL A 1 638 ? 15.423 3.132 -56.951 1.00 84.31 638 VAL A CA 1
ATOM 5203 C C . VAL A 1 638 ? 15.068 4.597 -56.668 1.00 84.31 638 VAL A C 1
ATOM 5205 O O . VAL A 1 638 ? 15.824 5.506 -57.018 1.00 84.31 638 VAL A O 1
ATOM 5208 N N . LYS A 1 639 ? 13.940 4.852 -55.995 1.00 77.12 639 LYS A N 1
ATOM 5209 C CA . LYS A 1 639 ? 13.485 6.197 -55.621 1.00 77.12 639 LYS A CA 1
ATOM 5210 C C . LYS A 1 639 ? 13.995 6.566 -54.226 1.00 77.12 639 LYS A C 1
ATOM 5212 O O . LYS A 1 639 ? 13.214 6.708 -53.292 1.00 77.12 639 LYS A O 1
ATOM 5217 N N . ASN A 1 640 ? 15.298 6.823 -54.103 1.00 68.25 640 ASN A N 1
ATOM 5218 C CA . ASN A 1 640 ? 15.971 7.227 -52.852 1.00 68.25 640 ASN A CA 1
ATOM 5219 C C . ASN A 1 640 ? 15.404 8.488 -52.144 1.00 68.25 640 ASN A C 1
ATOM 5221 O O . ASN A 1 640 ? 15.909 8.855 -51.091 1.00 68.25 640 ASN A O 1
ATOM 5225 N N . ASN A 1 641 ? 14.372 9.151 -52.685 1.00 67.69 641 ASN A N 1
ATOM 5226 C CA . ASN A 1 641 ? 13.794 10.401 -52.178 1.00 67.69 641 ASN A CA 1
ATOM 5227 C C . ASN A 1 641 ? 12.250 10.417 -52.241 1.00 67.69 641 ASN A C 1
ATOM 5229 O O . ASN A 1 641 ? 11.653 11.366 -52.753 1.00 67.69 641 ASN A O 1
ATOM 5233 N N . ILE A 1 642 ? 11.564 9.381 -51.747 1.00 68.38 642 ILE A N 1
ATOM 5234 C CA . ILE A 1 642 ? 10.113 9.494 -51.522 1.00 68.38 642 ILE A CA 1
ATOM 5235 C C . ILE A 1 642 ? 9.905 10.326 -50.252 1.00 68.38 642 ILE A C 1
ATOM 5237 O O . ILE A 1 642 ? 10.102 9.843 -49.140 1.00 68.38 642 ILE A O 1
ATOM 5241 N N . SER A 1 643 ? 9.527 11.595 -50.419 1.00 65.31 643 SER A N 1
ATOM 5242 C CA . SER A 1 643 ? 9.120 12.450 -49.303 1.00 65.31 643 SER A CA 1
ATOM 5243 C C . SER A 1 643 ? 7.871 11.854 -48.650 1.00 65.31 643 SER A C 1
ATOM 5245 O O . SER A 1 643 ? 6.782 11.861 -49.228 1.00 65.31 643 SER A O 1
ATOM 5247 N N . LEU A 1 644 ? 8.041 11.293 -47.452 1.00 58.12 644 LEU A N 1
ATOM 5248 C CA . LEU A 1 644 ? 6.933 10.855 -46.615 1.00 58.12 644 LEU A CA 1
ATOM 5249 C C . LEU A 1 644 ? 6.270 12.113 -46.048 1.00 58.12 644 LEU A C 1
ATOM 5251 O O . LEU A 1 644 ? 6.869 12.820 -45.238 1.00 58.12 644 LEU A O 1
ATOM 5255 N N . LYS A 1 645 ? 5.047 12.416 -46.494 1.00 56.44 645 LYS A N 1
ATOM 5256 C CA . LYS A 1 645 ? 4.211 13.404 -45.807 1.00 56.44 645 LYS A CA 1
ATOM 5257 C C . LYS A 1 645 ? 3.767 12.771 -44.488 1.00 56.44 645 LYS A C 1
ATOM 5259 O O . LYS A 1 645 ? 3.041 11.775 -44.529 1.00 56.44 645 LYS A O 1
ATOM 5264 N N . LEU A 1 646 ? 4.282 13.307 -43.381 1.00 43.78 646 LEU A N 1
ATOM 5265 C CA . LEU A 1 646 ? 3.803 13.037 -42.025 1.00 43.78 646 LEU A CA 1
ATOM 5266 C C . LEU A 1 646 ? 2.384 13.575 -41.851 1.00 43.78 646 LEU A C 1
ATOM 5268 O O . LEU A 1 646 ? 2.130 14.698 -42.347 1.00 43.78 646 LEU A O 1
#

pLDDT: mean 72.5, std 23.18, range [24.48, 98.06]

Sequence (646 aa):
MPLICQDSMFNFCFFLFVKKLKKKKINVFQKLFNFFAKTNVVMFLSRLKKLFPFLNFVDYLHFNPNLLLLTYKKPVISCISSIFSITIIGFLPKEIQFRVCEVLAEKVSLLLFFFLFLSSPFFPFFKTKKKNYVLFLGKLRNITLFSYFFIIQKKKKTIPSDVNPFAMLSVVIKSMRYHGDASLGIFPEMRNVMEACKTITTITTIITTITTIITITIITMTQTKKDRKYIKEIKILVRLFGDSIIEEELQKKIAHYNGNIELVIKDIVQECVEKENKLEADHKSNNELENVEQKQEQGNTVNEDNKRVQKEMEKTEIGETKPGINLQGYCSNETCLASKAKLPVWVNIGFDSIAIISDKTSFNCPDCKKSTVIYIAKAMFYNSEHSIYASNDSMPLTDNNYQCSYSIKTGLSYELKANKIRQHAKSIEDLRERSENAMNSIEIKNLVTELQKFEIMVVKPPSLKGNERLLEKIQADYGGDFNQAFDIGRFTILCDNPTKLQTAVAVMKKAEKFNLIVSEDKNFFGKQSKTHHRFHNIKLYVPKHDNFTTLEGYTVIENPKLSHLFYEHIRAWKPSNQLEEELKQASDEALTKINDIICEWIDVKEIKKISNRYKPHSEIRILKPPQLKGINDEEINVKNNISLKL

Mean predicted aligned error: 20.48 Å

Radius of gyration: 44.74 Å; Cα contacts (8 Å, |Δi|>4): 618; chains: 1; bounding box: 99×112×98 Å

Organism: Reticulomyxa filosa (NCBI:txid46433)

Nearest PDB structures (foldseek):
  6ox6-assembly1_A  TM=6.632E-01  e=1.658E-06  Pseudomonas aeruginosa
  7qps-assembly2_B  TM=6.624E-01  e=1.701E-03  Acinetobacter baumannii
  7qpr-assembly3_C  TM=5.745E-01  e=2.690E-03  Acinetobacter baumannii
  7vcr-assembly2_B  TM=3.984E-01  e=4.412E-01  Streptococcus oralis ATCC 35037

Secondary structure (DSSP, 8-state):
------SSHHHHHHHHHHHHGGG--S-SHHHHHHHHHHHSHHHHHHHHHHH-TT----SS----S-----------HHHHHHHHHHHHHTTS-HHHHHHHHHHHHHHHHHHHHHHHHHH-S------S-HHHHHHHHHHHHHHHHHHHHHHHHHHTT-S-TT--HHHHHHHHHHHHHHTS---GGGHHHHHHHHHHHHHHHHHHHHHHHHHHHHHHHHHHHHHHHHHGGGHHHHHHHHHHHGGGS-HHHHHHHHHHTTT-HHHHHHHHHHHHHHHHHHHHHHHHHHHHHTTT--S------------S---------BS---SEEEEEEEE--TTSHHHHTT--EEEEEES-EEEEETTT--EE-TTT-SEEEEEEEEEEEESEEEEEEETT-SS-EEE--SEEEEEPPTT-EEEEEEEE-----SSHHHHHHHHHHHHHSHHHHHHHHHHHHTT-EEE--SSSPPHHHHHHHHHHHHTT-GGG---SSEEEEE-SSHHHHHHHHHHHTTGGGGT-EEEEEEE-SSS--TT----EEEEEEEGGGTEEEEEEEPP--S-HHHHHHHHHHHHH---SSHHHHHHHHHHHHHHHHHHHHHTT-S-HHHHHHHHTTS--TTT-GGGS-GGGTT--HHHHHH-TT-----